Protein AF-A0A9E0UXU0-F1 (afdb_monomer)

Secondary structure (DSSP, 8-state):
---------------------S---------TTSEEEEEEEEEEPTTSSEEEEEEEEEES-SS-B--EEEEEEEEEEEGGG--EE---B-SSTTS--EE--S--EE-SSSEEEEEEEE-S------TT---S-----B-TT-EEEEEEEEEE---S-EEEEEES-GGGGTTT--SEEEETTEEE---B---PEEES-----SBTTTTB-TT-B---S-SSEEEEEE-TTS-EEEEE--SSSSSS-TTT-SSTT-TT-SS-TTT-TTS----SS-SS--GGGT-S-TT-TT-SS-BTTBSSS----SS-SSS-TTT-SSTT-TT-SS-TTT-TTS----SS-SSS-TTT-SSTTSTT--TT-B---S-TT-EEEEESSS-EEEEPPP-TTS-TT-S--TT-B-----TTEEEEEE-TTS-EEEEE--SS-SSS-GGG-SSTT-TT-SS-TTT-TTS----SS-SSS-TTT-SSTTSTT--TT-B---S-TTEEEEEESSS-EEEEEPB-TTS-BT-S--TTSB-----TTEEEEEE-TTS-EEEEE--SS-SSS-TTT-SSTT-TT-SS-TTT-TTS----SS-SSS-TTT-SSTTSTT--TT-B---S-TTEEEEEEETTEEEEEESS-TTS-TT-S--TTSB---S-TTEEEEEE-TT--EEEEE--SS-SSS-GGG-SSTT-TT-SS-TTT-TTS----SS-SSS-TTT-SSTTSTT--TT-----S-TT---

Radius of gyration: 64.66 Å; Cα contacts (8 Å, |Δi|>4): 1368; chains: 1; bounding box: 122×102×186 Å

Structure (mmCIF, N/CA/C/O backbone):
data_AF-A0A9E0UXU0-F1
#
_entry.id   AF-A0A9E0UXU0-F1
#
loop_
_atom_site.group_PDB
_atom_site.id
_atom_site.type_symbol
_atom_site.label_atom_id
_atom_site.label_alt_id
_atom_site.label_comp_id
_atom_site.label_asym_id
_atom_site.label_entity_id
_atom_site.label_seq_id
_atom_site.pdbx_PDB_ins_code
_atom_site.Cartn_x
_atom_site.Cartn_y
_atom_site.Cartn_z
_atom_site.occupancy
_atom_site.B_iso_or_equiv
_atom_site.auth_seq_id
_atom_site.auth_comp_id
_atom_site.auth_asym_id
_atom_site.auth_atom_id
_atom_site.pdbx_PDB_model_num
ATOM 1 N N . MET A 1 1 ? -58.343 -4.324 77.761 1.00 34.50 1 MET A N 1
ATOM 2 C CA . MET A 1 1 ? -57.584 -3.256 78.449 1.00 34.50 1 MET A CA 1
ATOM 3 C C . MET A 1 1 ? -56.679 -2.664 77.367 1.00 34.50 1 MET A C 1
ATOM 5 O O . MET A 1 1 ? -55.807 -3.388 76.932 1.00 34.50 1 MET A O 1
ATOM 9 N N . LYS A 1 2 ? -57.061 -1.621 76.600 1.00 35.72 2 LYS A N 1
ATOM 10 C CA . LYS A 1 2 ? -56.976 -0.159 76.888 1.00 35.72 2 LYS A CA 1
ATOM 11 C C . LYS A 1 2 ? -55.714 0.142 77.709 1.00 35.72 2 LYS A C 1
ATOM 13 O O . LYS A 1 2 ? -55.650 -0.365 78.818 1.00 35.72 2 LYS A O 1
ATOM 18 N N . TYR A 1 3 ? -54.675 0.809 77.203 1.00 30.12 3 TYR A N 1
ATOM 19 C CA . TYR A 1 3 ? -54.554 2.172 76.640 1.00 30.12 3 TYR A CA 1
ATOM 20 C C . TYR A 1 3 ? -53.549 2.165 75.457 1.00 30.12 3 TYR A C 1
ATOM 22 O O . TYR A 1 3 ? -52.622 1.374 75.495 1.00 30.12 3 TYR A O 1
ATOM 30 N N . GLY A 1 4 ? -53.624 2.945 74.373 1.00 31.84 4 GLY A N 1
ATOM 31 C CA . GLY A 1 4 ? -54.280 4.233 74.144 1.00 31.84 4 GLY A CA 1
ATOM 32 C C . GLY A 1 4 ? -53.230 5.350 74.054 1.00 31.84 4 GLY A C 1
ATOM 33 O O . GLY A 1 4 ? -52.925 5.954 75.074 1.00 31.84 4 GLY A O 1
ATOM 34 N N . ASN A 1 5 ? -52.694 5.588 72.849 1.00 36.94 5 ASN A N 1
ATOM 35 C CA . ASN A 1 5 ? -51.721 6.633 72.503 1.00 36.94 5 ASN A CA 1
ATOM 36 C C . ASN A 1 5 ? -52.095 8.023 73.043 1.00 36.94 5 ASN A C 1
ATOM 38 O O . ASN A 1 5 ? -53.165 8.546 72.732 1.00 36.94 5 ASN A O 1
ATOM 42 N N . THR A 1 6 ? -51.157 8.670 73.738 1.00 33.66 6 THR A N 1
ATOM 43 C CA . THR A 1 6 ? -51.174 10.116 74.003 1.00 33.66 6 THR A CA 1
ATOM 44 C C . THR A 1 6 ? -49.770 10.698 73.860 1.00 33.66 6 THR A C 1
ATOM 46 O O . THR A 1 6 ? -48.989 10.684 74.807 1.00 33.66 6 THR A O 1
ATOM 49 N N . LYS A 1 7 ? -49.471 11.280 72.696 1.00 35.97 7 LYS A N 1
ATOM 50 C CA . LYS A 1 7 ? -48.480 12.356 72.569 1.00 35.97 7 LYS A CA 1
ATOM 51 C C . LYS A 1 7 ? -49.163 13.546 71.899 1.00 35.97 7 LYS A C 1
ATOM 53 O O . LYS A 1 7 ? -49.303 13.566 70.683 1.00 35.97 7 LYS A O 1
ATOM 58 N N . ARG A 1 8 ? -49.633 14.503 72.707 1.00 38.34 8 ARG A N 1
ATOM 59 C CA . ARG A 1 8 ? -49.709 15.946 72.397 1.00 38.34 8 ARG A CA 1
ATOM 60 C C . ARG A 1 8 ? -50.130 16.741 73.643 1.00 38.34 8 ARG A C 1
ATOM 62 O O . ARG A 1 8 ? -50.951 16.277 74.427 1.00 38.34 8 ARG A O 1
ATOM 69 N N . CYS A 1 9 ? -49.582 17.957 73.726 1.00 27.92 9 CYS A N 1
ATOM 70 C CA . CYS A 1 9 ? -49.815 19.059 74.676 1.00 27.92 9 CYS A CA 1
ATOM 71 C C . CYS A 1 9 ? -48.976 19.098 75.967 1.00 27.92 9 CYS A C 1
ATOM 73 O O . CYS A 1 9 ? -49.379 18.573 76.999 1.00 27.92 9 CYS A O 1
ATOM 75 N N . ARG A 1 10 ? -47.914 19.913 75.952 1.00 30.55 10 ARG A N 1
ATOM 76 C CA . ARG A 1 10 ? -47.795 21.257 76.581 1.00 30.55 10 ARG A CA 1
ATOM 77 C C . ARG A 1 10 ? -46.327 21.692 76.411 1.00 30.55 10 ARG A C 1
ATOM 79 O O . ARG A 1 10 ? -45.449 20.852 76.513 1.00 30.55 10 ARG A O 1
ATOM 86 N N . SER A 1 11 ? -46.038 22.919 75.982 1.00 30.22 11 SER A N 1
ATOM 87 C CA . SER A 1 11 ? -45.933 24.049 76.913 1.00 30.22 11 SER A CA 1
ATOM 88 C C . SER A 1 11 ? -46.193 25.400 76.240 1.00 30.22 11 SER A C 1
ATOM 90 O O . SER A 1 11 ? -45.616 25.721 75.208 1.00 30.22 11 SER A O 1
ATOM 92 N N . LEU A 1 12 ? -47.042 26.195 76.892 1.00 31.22 12 LEU A N 1
ATOM 93 C CA . LEU A 1 12 ? -47.268 27.623 76.689 1.00 31.22 12 LEU A CA 1
ATOM 94 C C . LEU A 1 12 ? -47.088 28.292 78.073 1.00 31.22 12 LEU A C 1
ATOM 96 O O . LEU A 1 12 ? -47.532 27.711 79.063 1.00 31.22 12 LEU A O 1
ATOM 100 N N . LEU A 1 13 ? -46.537 29.515 78.087 1.00 29.69 13 LEU A N 1
ATOM 101 C CA . LEU A 1 13 ? -46.468 30.540 79.158 1.00 29.69 13 LEU A CA 1
ATOM 102 C C . LEU A 1 13 ? -45.268 30.616 80.141 1.00 29.69 13 LEU A C 1
ATOM 104 O O . LEU A 1 13 ? -45.197 29.899 81.130 1.00 29.69 13 LEU A O 1
ATOM 108 N N . LEU A 1 14 ? -44.421 31.630 79.890 1.00 30.52 14 LEU A N 1
ATOM 109 C CA . LEU A 1 14 ? -44.296 32.928 80.604 1.00 30.52 14 LEU A CA 1
ATOM 110 C C . LEU A 1 14 ? -43.990 32.980 82.130 1.00 30.52 14 LEU A C 1
ATOM 112 O O . LEU A 1 14 ? -44.874 32.756 82.949 1.00 30.52 14 LEU A O 1
ATOM 116 N N . GLY A 1 15 ? -42.821 33.552 82.476 1.00 29.23 15 GLY A N 1
ATOM 117 C CA . GLY A 1 15 ? -42.718 34.706 83.396 1.00 29.23 15 GLY A CA 1
ATOM 118 C C . GLY A 1 15 ? -42.243 34.523 84.859 1.00 29.23 15 GLY A C 1
ATOM 119 O O . GLY A 1 15 ? -42.879 33.839 85.646 1.00 29.23 15 GLY A O 1
ATOM 120 N N . LEU A 1 16 ? -41.239 35.344 85.225 1.00 30.47 16 LEU A N 1
ATOM 121 C CA . LEU A 1 16 ? -40.907 35.934 86.549 1.00 30.47 16 LEU A CA 1
ATOM 122 C C . LEU A 1 16 ? -40.080 35.171 87.631 1.00 30.47 16 LEU A C 1
ATOM 124 O O . LEU A 1 16 ? -40.620 34.477 88.479 1.00 30.47 16 LEU A O 1
ATOM 128 N N . ALA A 1 17 ? -38.778 35.510 87.668 1.00 33.16 17 ALA A N 1
ATOM 129 C CA . ALA A 1 17 ? -38.066 36.384 88.640 1.00 33.16 17 ALA A CA 1
ATOM 130 C C . ALA A 1 17 ? -37.597 35.920 90.061 1.00 33.16 17 ALA A C 1
ATOM 132 O O . ALA A 1 17 ? -38.359 35.364 90.841 1.00 33.16 17 ALA A O 1
ATOM 133 N N . PHE A 1 18 ? -36.368 36.388 90.399 1.00 27.89 18 PHE A N 1
ATOM 134 C CA . PHE A 1 18 ? -35.663 36.533 91.710 1.00 27.89 18 PHE A CA 1
ATOM 135 C C . PHE A 1 18 ? -35.154 35.249 92.423 1.00 27.89 18 PHE A C 1
ATOM 137 O O . PHE A 1 18 ? -35.893 34.289 92.539 1.00 27.89 18 PHE A O 1
ATOM 144 N N . THR A 1 19 ? -33.958 35.121 93.034 1.00 30.30 19 THR A N 1
ATOM 145 C CA . THR A 1 19 ? -32.683 35.878 93.136 1.00 30.30 19 THR A CA 1
ATOM 146 C C . THR A 1 19 ? -31.635 35.017 93.879 1.00 30.30 19 THR A C 1
ATOM 148 O O . THR A 1 19 ? -32.009 34.277 94.782 1.00 30.30 19 THR A O 1
ATOM 151 N N . LEU A 1 20 ? -30.347 35.298 93.606 1.00 31.59 20 LEU A N 1
ATOM 152 C CA . LEU A 1 20 ? -29.141 35.186 94.464 1.00 31.59 20 LEU A CA 1
ATOM 153 C C . LEU A 1 20 ? -28.415 33.831 94.646 1.00 31.59 20 LEU A C 1
ATOM 155 O O . LEU A 1 20 ? -28.785 33.017 95.483 1.00 31.59 20 LEU A O 1
ATOM 159 N N . GLY A 1 21 ? -27.219 33.752 94.036 1.00 32.62 21 GLY A N 1
ATOM 160 C CA . GLY A 1 21 ? -25.985 33.483 94.794 1.00 32.62 21 GLY A CA 1
ATOM 161 C C . GLY A 1 21 ? -25.070 32.354 94.303 1.00 32.62 21 GLY A C 1
ATOM 162 O O . GLY A 1 21 ? -24.979 31.334 94.972 1.00 32.62 21 GLY A O 1
ATOM 163 N N . GLY A 1 22 ? -24.312 32.564 93.220 1.00 29.73 22 GLY A N 1
ATOM 164 C CA . GLY A 1 22 ? -23.143 31.736 92.876 1.00 29.73 22 GLY A CA 1
ATOM 165 C C . GLY A 1 22 ? -22.824 31.736 91.379 1.00 29.73 22 GLY A C 1
ATOM 166 O O . GLY A 1 22 ? -23.735 31.599 90.578 1.00 29.73 22 GLY A O 1
ATOM 167 N N . GLY A 1 23 ? -21.547 31.950 91.036 1.00 31.64 23 GLY A N 1
ATOM 168 C CA . GLY A 1 23 ? -20.936 32.012 89.695 1.00 31.64 23 GLY A CA 1
ATOM 169 C C . GLY A 1 23 ? -21.770 31.547 88.494 1.00 31.64 23 GLY A C 1
ATOM 170 O O . GLY A 1 23 ? -22.076 30.368 88.358 1.00 31.64 23 GLY A O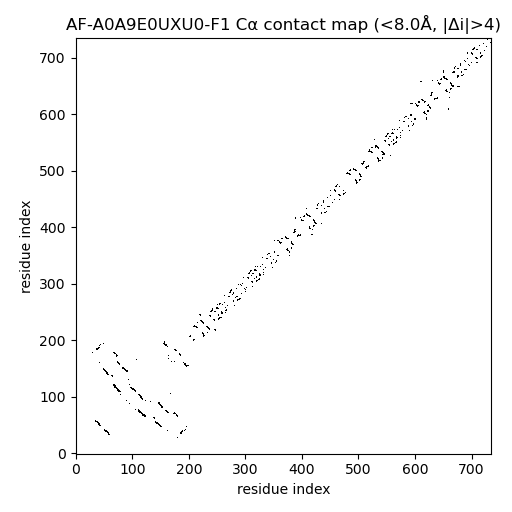 1
ATOM 171 N N . LEU A 1 24 ? -22.058 32.485 87.588 1.00 29.45 24 LEU A N 1
ATOM 172 C CA . LEU A 1 24 ? -22.623 32.233 86.263 1.00 29.45 24 LEU A CA 1
ATOM 173 C C . LEU A 1 24 ? -21.609 31.464 85.398 1.00 29.45 24 LEU A C 1
ATOM 175 O O . LEU A 1 24 ? -20.794 32.072 84.711 1.00 29.45 24 LEU A O 1
ATOM 179 N N . ALA A 1 25 ? -21.693 30.136 85.396 1.00 30.02 25 ALA A N 1
ATOM 180 C CA . ALA A 1 25 ? -21.565 29.413 84.140 1.00 30.02 25 ALA A CA 1
ATOM 181 C C . ALA A 1 25 ? -22.894 29.636 83.411 1.00 30.02 25 ALA A C 1
ATOM 183 O O . ALA A 1 25 ? -23.949 29.191 83.867 1.00 30.02 25 ALA A O 1
ATOM 184 N N . THR A 1 26 ? -22.874 30.423 82.340 1.00 33.22 26 THR A N 1
ATOM 185 C CA . THR A 1 26 ? -24.024 30.500 81.446 1.00 33.22 26 THR A CA 1
ATOM 186 C C . THR A 1 26 ? -24.088 29.160 80.722 1.00 33.22 26 THR A C 1
ATOM 188 O O . THR A 1 26 ? -23.291 28.880 79.837 1.00 33.22 26 THR A O 1
ATOM 191 N N . ALA A 1 27 ? -25.004 28.287 81.141 1.00 36.50 27 ALA A N 1
ATOM 192 C CA . ALA A 1 27 ? -25.484 27.244 80.251 1.00 36.50 27 ALA A CA 1
ATOM 193 C C . ALA A 1 27 ? -26.141 27.985 79.084 1.00 36.50 27 ALA A C 1
ATOM 195 O O . ALA A 1 27 ? -27.192 28.607 79.258 1.00 36.50 27 ALA A O 1
ATOM 196 N N . GLN A 1 28 ? -25.461 28.027 77.940 1.00 38.81 28 GLN A N 1
ATOM 197 C CA . GLN A 1 28 ? -26.029 28.561 76.715 1.00 38.81 28 GLN A CA 1
ATOM 198 C C . GLN A 1 28 ? -27.264 27.706 76.425 1.00 38.81 28 GLN A C 1
ATOM 200 O O . GLN A 1 28 ? -27.154 26.504 76.189 1.00 38.81 28 GLN A O 1
ATOM 205 N N . SER A 1 29 ? -28.453 28.297 76.544 1.00 41.88 29 SER A N 1
ATOM 206 C CA . SER A 1 29 ? -29.661 27.660 76.044 1.00 41.88 29 SER A CA 1
ATOM 207 C C . SER A 1 29 ? -29.489 27.553 74.536 1.00 41.88 29 SER A C 1
ATOM 209 O O . SER A 1 29 ? -29.587 28.556 73.833 1.00 41.88 29 SER A O 1
ATOM 211 N N . ILE A 1 30 ? -29.160 26.354 74.077 1.00 44.69 30 ILE A N 1
ATOM 212 C CA . ILE A 1 30 ? -29.318 25.910 72.696 1.00 44.69 30 ILE A CA 1
ATOM 213 C C . ILE A 1 30 ? -30.648 26.431 72.151 1.00 44.69 30 ILE A C 1
ATOM 215 O O . ILE A 1 30 ? -31.714 26.099 72.675 1.00 44.69 30 ILE A O 1
ATOM 219 N N . ASP A 1 31 ? -30.570 27.256 71.114 1.00 48.41 31 ASP A N 1
ATOM 220 C CA . ASP A 1 31 ? -31.709 27.484 70.244 1.00 48.41 31 ASP A CA 1
ATOM 221 C C . ASP A 1 31 ? -31.826 26.223 69.368 1.00 48.41 31 ASP A C 1
ATOM 223 O O . ASP A 1 31 ? -30.884 25.920 68.630 1.00 48.41 31 ASP A O 1
ATOM 227 N N . PRO A 1 32 ? -32.914 25.434 69.448 1.00 50.31 32 PRO A N 1
ATOM 228 C CA . PRO A 1 32 ? -33.087 24.207 68.658 1.00 50.31 32 PRO A CA 1
ATOM 229 C C . PRO A 1 32 ? -33.156 24.450 67.137 1.00 50.31 32 PRO A C 1
ATOM 231 O O . PRO A 1 32 ? -33.417 23.524 66.379 1.00 50.31 32 PRO A O 1
ATOM 234 N N . VAL A 1 33 ? -32.956 25.693 66.695 1.00 51.84 33 VAL A N 1
ATOM 235 C CA . VAL A 1 33 ? -33.020 26.150 65.305 1.00 51.84 33 VAL A CA 1
ATOM 236 C C . VAL A 1 33 ? -31.714 25.904 64.539 1.00 51.84 33 VAL A C 1
ATOM 238 O O . VAL A 1 33 ? -31.737 25.964 63.316 1.00 51.84 33 VAL A O 1
ATOM 241 N N . VAL A 1 34 ? -30.591 25.616 65.211 1.00 65.44 34 VAL A N 1
ATOM 242 C CA . VAL A 1 34 ? -29.279 25.731 64.554 1.00 65.44 34 VAL A CA 1
ATOM 243 C C . VAL A 1 34 ? -28.650 24.416 64.093 1.00 65.44 34 VAL A C 1
ATOM 245 O O . VAL A 1 34 ? -27.983 24.417 63.067 1.00 65.44 34 VAL A O 1
ATOM 248 N N . VAL A 1 35 ? -28.860 23.293 64.785 1.00 69.56 35 VAL A N 1
ATOM 249 C CA . VAL A 1 35 ? -28.369 21.977 64.328 1.00 69.56 35 VAL A CA 1
ATOM 250 C C . VAL A 1 35 ? -29.514 21.225 63.657 1.00 69.56 35 VAL A C 1
ATOM 252 O O . VAL A 1 35 ? -30.552 21.010 64.282 1.00 69.56 35 VAL A O 1
ATOM 255 N N . THR A 1 36 ? -29.341 20.845 62.391 1.00 75.69 36 THR A N 1
ATOM 256 C CA . THR A 1 36 ? -30.409 20.293 61.543 1.00 75.69 36 THR A CA 1
ATOM 257 C C . THR A 1 36 ? -30.412 18.768 61.516 1.00 75.69 36 THR A C 1
ATOM 259 O O . THR A 1 36 ? -31.483 18.170 61.616 1.00 75.69 36 THR A O 1
ATOM 262 N N . SER A 1 37 ? -29.242 18.130 61.435 1.00 81.88 37 SER A N 1
ATOM 263 C CA . SER A 1 37 ? -29.096 16.673 61.534 1.00 81.88 37 SER A CA 1
ATOM 264 C C . SER A 1 37 ? -27.696 16.270 62.004 1.00 81.88 37 SER A C 1
ATOM 266 O O . SER A 1 37 ? -26.768 17.083 62.040 1.00 81.88 37 SER A O 1
ATOM 268 N N . MET A 1 38 ? -27.547 15.003 62.390 1.00 81.94 38 MET A N 1
ATOM 269 C CA . MET A 1 38 ? -26.243 14.392 62.647 1.00 81.94 38 MET A CA 1
ATOM 270 C C . MET A 1 38 ? -26.127 13.093 61.869 1.00 81.94 38 MET A C 1
ATOM 272 O O . MET A 1 38 ? -26.938 12.194 62.071 1.00 81.94 38 MET A O 1
ATOM 276 N N . ASP A 1 39 ? -25.121 13.012 61.009 1.00 87.75 39 ASP A N 1
ATOM 277 C CA . ASP A 1 39 ? -24.876 11.845 60.171 1.00 87.75 39 ASP A CA 1
ATOM 278 C C . ASP A 1 39 ? -23.768 10.987 60.783 1.00 87.75 39 ASP A C 1
ATOM 280 O O . ASP A 1 39 ? -22.884 11.485 61.495 1.00 87.75 39 ASP A O 1
ATOM 284 N N . ILE A 1 40 ? -23.812 9.688 60.505 1.00 87.25 40 ILE A N 1
ATOM 285 C CA . ILE A 1 40 ? -22.832 8.713 60.979 1.00 87.25 40 ILE A CA 1
ATOM 286 C C . ILE A 1 40 ? -22.362 7.844 59.823 1.00 87.25 40 ILE A C 1
ATOM 288 O O . ILE A 1 40 ? -23.149 7.452 58.965 1.00 87.25 40 ILE A O 1
ATOM 292 N N . ASP A 1 41 ? -21.075 7.531 59.835 1.00 90.38 41 ASP A N 1
ATOM 293 C CA . ASP A 1 41 ? -20.432 6.724 58.811 1.00 90.38 41 ASP A CA 1
ATOM 294 C C . ASP A 1 41 ? -19.447 5.740 59.449 1.00 90.38 41 ASP A C 1
ATOM 296 O O . ASP A 1 41 ? -18.873 5.987 60.520 1.00 90.38 41 ASP A O 1
ATOM 300 N N . LEU A 1 42 ? -19.260 4.607 58.784 1.00 91.88 42 LEU A N 1
ATOM 301 C CA . LEU A 1 42 ? -18.270 3.605 59.132 1.00 91.88 42 LEU A CA 1
ATOM 302 C C . LEU A 1 42 ? -17.257 3.542 57.999 1.00 91.88 42 LEU A C 1
ATOM 304 O O . LEU A 1 42 ? -17.598 3.198 56.876 1.00 91.88 42 LEU A O 1
ATOM 308 N N . ILE A 1 43 ? -15.996 3.826 58.306 1.00 91.06 43 ILE A N 1
ATOM 309 C CA . ILE A 1 43 ? -14.931 3.792 57.306 1.00 91.06 43 ILE A CA 1
ATOM 310 C C . ILE A 1 43 ? -13.852 2.787 57.686 1.00 91.06 43 ILE A C 1
ATOM 312 O O . ILE A 1 43 ? -13.588 2.526 58.865 1.00 91.06 43 ILE A O 1
ATOM 316 N N . GLN A 1 44 ? -13.180 2.243 56.679 1.00 88.38 44 GLN A N 1
ATOM 317 C CA . GLN A 1 44 ? -11.981 1.450 56.894 1.00 88.38 44 GLN A CA 1
ATOM 318 C C . GLN A 1 44 ? -10.813 2.361 57.278 1.00 88.38 44 GLN A C 1
ATOM 320 O O . GLN A 1 44 ? -10.578 3.387 56.638 1.00 88.38 44 GLN A O 1
ATOM 325 N N . VAL A 1 45 ? -10.041 1.976 58.297 1.00 84.69 45 VAL A N 1
ATOM 326 C CA . VAL A 1 45 ? -8.751 2.623 58.556 1.00 84.69 45 VAL A CA 1
ATOM 327 C C . VAL A 1 45 ? -7.729 2.031 57.579 1.00 84.69 45 VAL A C 1
ATOM 329 O O . VAL A 1 45 ? -7.524 0.813 57.595 1.00 84.69 45 VAL A O 1
ATOM 332 N N . PRO A 1 46 ? -7.080 2.844 56.725 1.00 80.25 46 PRO A N 1
ATOM 333 C CA . PRO A 1 46 ? -6.198 2.328 55.684 1.00 80.25 46 PRO A CA 1
ATOM 334 C C . PRO A 1 46 ? -5.094 1.415 56.231 1.00 80.25 46 PRO A C 1
ATOM 336 O O . PRO A 1 46 ? -4.447 1.727 57.234 1.00 80.25 46 PRO A O 1
ATOM 339 N N . ASN A 1 47 ? -4.845 0.305 55.530 1.00 70.19 47 ASN A N 1
ATOM 340 C CA . ASN A 1 47 ? -3.772 -0.662 55.810 1.00 70.19 47 ASN A CA 1
ATOM 341 C C . ASN A 1 47 ? -3.826 -1.322 57.200 1.00 70.19 47 ASN A C 1
ATOM 343 O O . ASN A 1 47 ? -2.805 -1.783 57.716 1.00 70.19 47 ASN A O 1
ATOM 347 N N . GLN A 1 48 ? -4.996 -1.349 57.840 1.00 78.69 48 GLN A N 1
ATOM 348 C CA . GLN A 1 48 ? -5.174 -1.909 59.175 1.00 78.69 48 GLN A CA 1
ATOM 349 C C . GLN A 1 48 ? -6.474 -2.711 59.242 1.00 78.69 48 GLN A C 1
ATOM 351 O O . GLN A 1 48 ? -7.478 -2.334 58.646 1.00 78.69 48 GLN A O 1
ATOM 356 N N . ASN A 1 49 ? -6.497 -3.782 60.042 1.00 86.56 49 ASN A N 1
ATOM 357 C CA . ASN A 1 49 ? -7.739 -4.484 60.399 1.00 86.56 49 ASN A CA 1
ATOM 358 C C . ASN A 1 49 ? -8.514 -3.675 61.450 1.00 86.56 49 ASN A C 1
ATOM 360 O O . ASN A 1 49 ? -8.765 -4.141 62.564 1.00 86.56 49 ASN A O 1
ATOM 364 N N . ARG A 1 50 ? -8.805 -2.413 61.129 1.00 87.62 50 ARG A N 1
ATOM 365 C CA . ARG A 1 50 ? -9.479 -1.448 61.991 1.00 87.62 50 ARG A CA 1
ATOM 366 C C . ARG A 1 50 ? -10.540 -0.696 61.201 1.00 87.62 50 ARG A C 1
ATOM 368 O O . ARG A 1 50 ? -10.352 -0.382 60.030 1.00 87.62 50 ARG A O 1
ATOM 375 N N . MET A 1 51 ? -11.635 -0.384 61.876 1.00 91.19 51 MET A N 1
ATOM 376 C CA . MET A 1 51 ? -12.711 0.460 61.358 1.00 91.19 51 MET A CA 1
ATOM 377 C C . MET A 1 51 ? -12.793 1.718 62.211 1.00 91.19 51 MET A C 1
ATOM 379 O O . MET A 1 51 ? -12.649 1.625 63.430 1.00 91.19 51 MET A O 1
ATOM 383 N N . ALA A 1 52 ? -13.037 2.872 61.605 1.00 88.12 52 ALA A N 1
ATOM 384 C CA . ALA A 1 52 ? -13.276 4.119 62.314 1.00 88.12 52 ALA A CA 1
ATOM 385 C C . ALA A 1 52 ? -14.750 4.503 62.200 1.00 88.12 52 ALA A C 1
ATOM 387 O O . ALA A 1 52 ? -15.315 4.516 61.108 1.00 88.12 52 ALA A O 1
ATOM 388 N N . VAL A 1 53 ? -15.359 4.833 63.338 1.00 87.50 53 VAL A N 1
ATOM 389 C CA . VAL A 1 53 ? -16.707 5.407 63.372 1.00 87.50 53 VAL A CA 1
ATOM 390 C C . VAL A 1 53 ? -16.574 6.917 63.281 1.00 87.50 53 VAL A C 1
ATOM 392 O O . VAL A 1 53 ? -15.901 7.534 64.116 1.00 87.50 53 VAL A O 1
ATOM 395 N N . LYS A 1 54 ? -17.217 7.508 62.280 1.00 86.38 54 LYS A N 1
ATOM 396 C CA . LYS A 1 54 ? -17.205 8.944 62.027 1.00 86.38 54 LYS A CA 1
ATOM 397 C C . LYS A 1 54 ? -18.585 9.554 62.195 1.00 86.38 54 LYS A C 1
ATOM 399 O O . LYS A 1 54 ? -19.589 8.911 61.924 1.00 86.38 54 LYS A O 1
ATOM 404 N N . MET A 1 55 ? -18.620 10.810 62.624 1.00 83.69 55 MET A N 1
ATOM 405 C CA . MET A 1 55 ? -19.841 11.608 62.689 1.00 83.69 55 MET A CA 1
ATOM 406 C C . MET A 1 55 ? -19.642 12.976 62.049 1.00 83.69 55 MET A C 1
ATOM 408 O O . MET A 1 55 ? -18.552 13.549 62.126 1.00 83.69 55 MET A O 1
ATOM 412 N N . ARG A 1 56 ? -20.718 13.497 61.462 1.00 84.62 56 ARG A N 1
ATOM 413 C CA . ARG A 1 56 ? -20.811 14.843 60.895 1.00 84.62 56 ARG A CA 1
ATOM 414 C C . ARG A 1 56 ? -22.007 15.561 61.504 1.00 84.62 56 ARG A C 1
ATOM 416 O O . ARG A 1 56 ? -23.083 14.981 61.626 1.00 84.62 56 ARG A O 1
ATOM 423 N N . ILE A 1 57 ? -21.813 16.819 61.887 1.00 79.12 57 ILE A N 1
ATOM 424 C CA . ILE A 1 57 ? -22.897 17.692 62.344 1.00 79.12 57 ILE A CA 1
ATOM 425 C C . ILE A 1 57 ? -23.262 18.618 61.189 1.00 79.12 57 ILE A C 1
ATOM 427 O O . ILE A 1 57 ? -22.387 19.316 60.679 1.00 79.12 57 ILE A O 1
ATOM 431 N N . ASN A 1 58 ? -24.542 18.642 60.822 1.00 82.31 58 ASN A N 1
ATOM 432 C CA . ASN A 1 58 ? -25.076 19.601 59.863 1.00 82.31 58 ASN A CA 1
ATOM 433 C C . ASN A 1 58 ? -25.813 20.695 60.638 1.00 82.31 58 ASN A C 1
ATOM 435 O O . ASN A 1 58 ? -26.680 20.410 61.472 1.00 82.31 58 ASN A O 1
ATOM 439 N N . ASN A 1 59 ? -25.437 21.948 60.415 1.00 73.12 59 ASN A N 1
ATOM 440 C CA . ASN A 1 59 ? -25.991 23.099 61.111 1.00 73.12 59 ASN A CA 1
ATOM 441 C C . ASN A 1 59 ? -26.220 24.276 60.139 1.00 73.12 59 ASN A C 1
ATOM 443 O O . ASN A 1 59 ? -25.867 24.218 58.969 1.00 73.12 59 ASN A O 1
ATOM 447 N N . THR A 1 60 ? -26.882 25.336 60.599 1.00 67.06 60 THR A N 1
ATOM 448 C CA . THR A 1 60 ? -27.121 26.558 59.805 1.00 67.06 60 THR A CA 1
ATOM 449 C C . THR A 1 60 ? -26.298 27.757 60.290 1.00 67.06 60 THR A C 1
ATOM 451 O O . THR A 1 60 ? -26.551 28.880 59.857 1.00 67.06 60 THR A O 1
ATOM 454 N N . ASP A 1 61 ? -25.359 27.555 61.221 1.00 63.50 61 ASP A N 1
ATOM 455 C CA . ASP A 1 61 ? -24.541 28.615 61.824 1.00 63.50 61 ASP A CA 1
ATOM 456 C C . ASP A 1 61 ? -23.051 28.237 61.781 1.00 63.50 61 ASP A C 1
ATOM 458 O O . ASP A 1 61 ? -22.654 27.241 62.388 1.00 63.50 61 ASP A O 1
ATOM 462 N N . PRO A 1 62 ? -22.201 29.042 61.120 1.00 58.28 62 PRO A N 1
ATOM 463 C CA . PRO A 1 62 ? -20.777 28.754 60.961 1.00 58.28 62 PRO A CA 1
ATOM 464 C C . PRO A 1 62 ? -19.966 28.784 62.270 1.00 58.28 62 PRO A C 1
ATOM 466 O O . PRO A 1 62 ? -18.788 28.414 62.263 1.00 58.28 62 PRO A O 1
ATOM 469 N N . VAL A 1 63 ? -20.539 29.226 63.396 1.00 53.88 63 VAL A N 1
ATOM 470 C CA . VAL A 1 63 ? -19.866 29.198 64.702 1.00 53.88 63 VAL A CA 1
ATOM 471 C C . VAL A 1 63 ? -20.068 27.814 65.336 1.00 53.88 63 VAL A C 1
ATOM 473 O O . VAL A 1 63 ? -21.067 27.562 66.001 1.00 53.88 63 VAL A O 1
ATOM 476 N N . GLY A 1 64 ? -19.123 26.900 65.086 1.00 55.81 64 GLY A N 1
ATOM 477 C CA . GLY A 1 64 ? -19.180 25.494 65.511 1.00 55.81 64 GLY A CA 1
ATOM 478 C C . GLY A 1 64 ? -19.597 25.259 66.974 1.00 55.81 64 GLY A C 1
ATOM 479 O O . GLY A 1 64 ? -19.362 26.079 67.863 1.00 55.81 64 GLY A O 1
ATOM 480 N N . TYR A 1 65 ? -20.208 24.098 67.226 1.00 57.69 65 TYR A N 1
ATOM 481 C CA . TYR A 1 65 ? -20.863 23.771 68.499 1.00 57.69 65 TYR A CA 1
ATOM 482 C C . TYR A 1 65 ? -20.002 22.916 69.437 1.00 57.69 65 TYR A C 1
ATOM 484 O O . TYR A 1 65 ? -19.242 22.041 69.019 1.00 57.69 65 TYR A O 1
ATOM 492 N N . GLY A 1 66 ? -20.159 23.163 70.742 1.00 53.66 66 GLY A N 1
ATOM 493 C CA . GLY A 1 66 ? -19.485 22.428 71.809 1.00 53.66 66 GLY A CA 1
ATOM 494 C C . GLY A 1 66 ? -20.272 21.202 72.277 1.00 53.66 66 GLY A C 1
ATOM 495 O O . GLY A 1 66 ? -21.184 21.331 73.089 1.00 53.66 66 GLY A O 1
ATOM 496 N N . GLY A 1 67 ? -19.856 20.017 71.824 1.00 60.03 67 GLY A N 1
ATOM 497 C CA . GLY A 1 67 ? -20.076 18.738 72.509 1.00 60.03 67 GLY A CA 1
ATOM 498 C C . GLY A 1 67 ? -21.258 17.885 72.028 1.00 60.03 67 GLY A C 1
ATOM 499 O O . GLY A 1 67 ? -22.420 18.273 72.133 1.00 60.03 67 GLY A O 1
ATOM 500 N N . ILE A 1 68 ? -20.941 16.661 71.594 1.00 64.69 68 ILE A N 1
ATOM 501 C CA . ILE A 1 68 ? -21.896 15.557 71.424 1.00 64.69 68 ILE A CA 1
ATOM 502 C C . ILE A 1 68 ? -22.128 14.907 72.797 1.00 64.69 68 ILE A C 1
ATOM 504 O O . ILE A 1 68 ? -21.181 14.664 73.548 1.00 64.69 68 ILE A O 1
ATOM 508 N N . VAL A 1 69 ? -23.386 14.630 73.128 1.00 66.44 69 VAL A N 1
ATOM 509 C CA . VAL A 1 69 ? -23.839 13.903 74.323 1.00 66.44 69 VAL A CA 1
ATOM 510 C C . VAL A 1 69 ? -24.777 12.780 73.877 1.00 66.44 69 VAL A C 1
ATOM 512 O O . VAL A 1 69 ? -25.540 12.974 72.948 1.00 66.44 69 VAL A O 1
ATOM 515 N N . ASN A 1 70 ? -24.755 11.612 74.522 1.00 71.50 70 ASN A N 1
ATOM 516 C CA . ASN A 1 70 ? -25.668 10.486 74.246 1.00 71.50 70 ASN A CA 1
ATOM 517 C C . ASN A 1 70 ? -25.782 10.094 72.758 1.00 71.50 70 ASN A C 1
ATOM 519 O O . ASN A 1 70 ? -26.681 10.551 72.056 1.00 71.50 70 ASN A O 1
ATOM 523 N N . THR A 1 71 ? -24.922 9.189 72.303 1.00 76.81 71 THR A N 1
ATOM 524 C CA . THR A 1 71 ? -24.994 8.576 70.967 1.00 76.81 71 THR A CA 1
ATOM 525 C C . THR A 1 71 ? -25.280 7.095 71.111 1.00 76.81 71 THR A C 1
ATOM 527 O O . THR A 1 71 ? -24.718 6.475 72.012 1.00 76.81 71 THR A O 1
ATOM 530 N N . SER A 1 72 ? -26.096 6.511 70.230 1.00 79.19 72 SER A N 1
ATOM 531 C CA . SER A 1 72 ? -26.247 5.057 70.151 1.00 79.19 72 SER A CA 1
ATOM 532 C C . SER A 1 72 ? -26.385 4.541 68.720 1.00 79.19 72 SER A C 1
ATOM 534 O O . SER A 1 72 ? -26.927 5.255 67.886 1.00 79.19 72 SER A O 1
ATOM 536 N N . PHE A 1 73 ? -25.853 3.348 68.426 1.00 83.62 73 PHE A N 1
ATOM 537 C CA . PHE A 1 73 ? -25.958 2.678 67.118 1.00 83.62 73 PHE A CA 1
ATOM 538 C C . PHE A 1 73 ? -25.552 1.198 67.190 1.00 83.62 73 PHE A C 1
ATOM 540 O O . PHE A 1 73 ? -24.910 0.752 68.148 1.00 83.62 73 PHE A O 1
ATOM 547 N N . TYR A 1 74 ? -25.876 0.451 66.131 1.00 84.38 74 TYR A N 1
ATOM 548 C CA . TYR A 1 74 ? -25.450 -0.932 65.923 1.00 84.38 74 TYR A CA 1
ATOM 549 C C . TYR A 1 74 ? -24.467 -1.048 64.763 1.00 84.38 74 TYR A C 1
ATOM 551 O O . TYR A 1 74 ? -24.664 -0.431 63.721 1.00 84.38 74 TYR A O 1
ATOM 559 N N . ILE A 1 75 ? -23.454 -1.901 64.924 1.00 88.31 75 ILE A N 1
ATOM 560 C CA . ILE A 1 75 ? -22.669 -2.442 63.806 1.00 88.31 75 ILE A CA 1
ATOM 561 C C . ILE A 1 75 ? -23.091 -3.899 63.603 1.00 88.31 75 ILE A C 1
ATOM 563 O O . ILE A 1 75 ? -23.108 -4.660 64.579 1.00 88.31 75 ILE A O 1
ATOM 567 N N . ARG A 1 76 ? -23.411 -4.278 62.358 1.00 87.44 76 ARG A N 1
ATOM 568 C CA . ARG A 1 76 ? -23.742 -5.659 61.955 1.00 87.44 76 ARG A CA 1
ATOM 569 C C . ARG A 1 76 ? -22.674 -6.267 61.045 1.00 87.44 76 ARG A C 1
ATOM 571 O O . ARG A 1 76 ? -22.048 -5.539 60.277 1.00 87.44 76 ARG A O 1
ATOM 578 N N . TRP A 1 77 ? -22.504 -7.587 61.117 1.00 90.94 77 TRP A N 1
ATOM 579 C CA . TRP A 1 77 ? -21.690 -8.406 60.203 1.00 90.94 77 TRP A CA 1
ATOM 580 C C . TRP A 1 77 ? -22.212 -9.849 60.162 1.00 90.94 77 TRP A C 1
ATOM 582 O O . TRP A 1 77 ? -22.980 -10.252 61.033 1.00 90.94 77 TRP A O 1
ATOM 592 N N . LEU A 1 78 ? -21.831 -10.644 59.159 1.00 87.62 78 LEU A N 1
ATOM 593 C CA . LEU A 1 78 ? -22.306 -12.030 59.026 1.00 87.62 78 LEU A CA 1
ATOM 594 C C . LEU A 1 78 ? -21.813 -12.923 60.172 1.00 87.62 78 LEU A C 1
ATOM 596 O O . LEU A 1 78 ? -20.609 -13.005 60.424 1.00 87.62 78 LEU A O 1
ATOM 600 N N . THR A 1 79 ? -22.720 -13.671 60.806 1.00 85.44 79 THR A N 1
ATOM 601 C CA . THR A 1 79 ? -22.389 -14.605 61.898 1.00 85.44 79 THR A CA 1
ATOM 602 C C . THR A 1 79 ? -21.407 -15.690 61.450 1.00 85.44 79 THR A C 1
ATOM 604 O O . THR A 1 79 ? -20.496 -16.066 62.189 1.00 85.44 79 THR A O 1
ATOM 607 N N . SER A 1 80 ? -21.544 -16.169 60.213 1.00 83.75 80 SER A N 1
ATOM 608 C CA . SER A 1 80 ? -20.693 -17.215 59.632 1.00 83.75 80 SER A CA 1
ATOM 609 C C . SER A 1 80 ? -19.236 -16.792 59.419 1.00 83.75 80 SER A C 1
ATOM 611 O O . SER A 1 80 ? -18.379 -17.659 59.262 1.00 83.75 80 SER A O 1
ATOM 613 N N . SER A 1 81 ? -18.932 -15.490 59.444 1.00 85.19 81 SER A N 1
ATOM 614 C CA . SER A 1 81 ? -17.585 -14.967 59.178 1.00 85.19 81 SER A CA 1
ATOM 615 C C . SER A 1 81 ? -16.549 -15.333 60.248 1.00 85.19 81 SER A C 1
ATOM 617 O O . SER A 1 81 ? -15.348 -15.300 59.988 1.00 85.19 81 SER A O 1
ATOM 619 N N . GLY A 1 82 ? -16.988 -15.629 61.478 1.00 84.31 82 GLY A N 1
ATOM 620 C CA . GLY A 1 82 ? -16.102 -15.843 62.629 1.00 84.31 82 GLY A CA 1
ATOM 621 C C . GLY A 1 82 ? -15.344 -14.590 63.099 1.00 84.31 82 GLY A C 1
ATOM 622 O O . GLY A 1 82 ? -14.561 -14.671 64.055 1.00 84.31 82 GLY A O 1
ATOM 623 N N . ALA A 1 83 ? -15.576 -13.434 62.466 1.00 87.62 83 ALA A N 1
ATOM 624 C CA . ALA A 1 83 ? -14.947 -12.175 62.828 1.00 87.62 83 ALA A CA 1
ATOM 625 C C . ALA A 1 83 ? -15.461 -11.666 64.179 1.00 87.62 83 ALA A C 1
ATOM 627 O O . ALA A 1 83 ? -16.631 -11.825 64.538 1.00 87.62 83 ALA A O 1
ATOM 628 N N . THR A 1 84 ? -14.573 -11.031 64.945 1.00 88.31 84 THR A N 1
ATOM 629 C CA . THR A 1 84 ? -14.914 -10.479 66.262 1.00 88.31 84 THR A CA 1
ATOM 630 C C .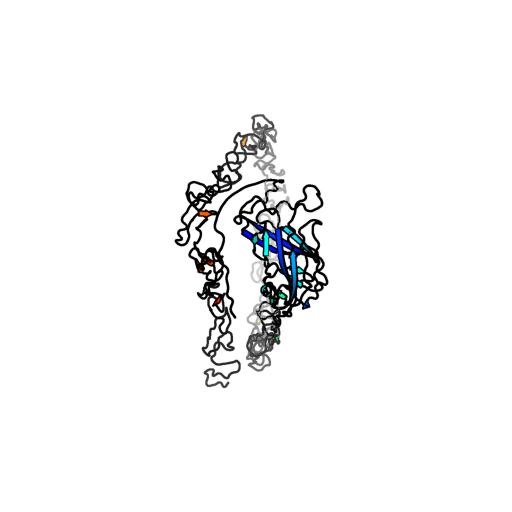 THR A 1 84 ? -14.401 -9.054 66.415 1.00 88.31 84 THR A C 1
ATOM 632 O O . THR A 1 84 ? -13.247 -8.751 66.115 1.00 88.31 84 THR A O 1
ATOM 635 N N . LEU A 1 85 ? -15.259 -8.172 66.931 1.00 88.25 85 LEU A N 1
ATOM 636 C CA . LEU A 1 85 ? -14.888 -6.794 67.245 1.00 88.25 85 LEU A CA 1
ATOM 637 C C . LEU A 1 85 ? -14.139 -6.735 68.584 1.00 88.25 85 LEU A C 1
ATOM 639 O O . LEU A 1 85 ? -14.650 -7.166 69.625 1.00 88.25 85 LEU A O 1
ATOM 643 N N . GLY A 1 86 ? -12.926 -6.190 68.573 1.00 82.75 86 GLY A N 1
ATOM 644 C CA . GLY A 1 86 ? -12.106 -5.968 69.760 1.00 82.75 86 GLY A CA 1
ATOM 645 C C . GLY A 1 86 ? -12.605 -4.811 70.641 1.00 82.75 86 GLY A C 1
ATOM 646 O O . GLY A 1 86 ? -13.692 -4.265 70.415 1.00 82.75 86 GLY A O 1
ATOM 647 N N . PRO A 1 87 ? -11.852 -4.450 71.696 1.00 79.75 87 PRO A N 1
ATOM 648 C CA . PRO A 1 87 ? -12.136 -3.255 72.483 1.00 79.75 87 PRO A CA 1
ATOM 649 C C . PRO A 1 87 ? -11.917 -2.002 71.630 1.00 79.75 87 PRO A C 1
ATOM 651 O O . PRO A 1 87 ? -11.004 -1.974 70.806 1.00 79.75 87 PRO A O 1
ATOM 654 N N . ARG A 1 88 ? -12.735 -0.964 71.844 1.00 76.19 88 ARG A N 1
ATOM 655 C CA . ARG A 1 88 ? -12.528 0.334 71.189 1.00 76.19 88 ARG A CA 1
ATOM 656 C C . ARG A 1 88 ? -11.123 0.862 71.490 1.00 76.19 88 ARG A C 1
ATOM 658 O O . ARG A 1 88 ? -10.631 0.719 72.610 1.00 76.19 88 ARG A O 1
ATOM 665 N N . VAL A 1 89 ? -10.518 1.494 70.498 1.00 77.00 89 VAL A N 1
ATOM 666 C CA . VAL A 1 89 ? -9.287 2.262 70.632 1.00 77.00 89 VAL A CA 1
ATOM 667 C C . VAL A 1 89 ? -9.688 3.717 70.461 1.00 77.00 89 VAL A C 1
ATOM 669 O O . VAL A 1 89 ? -10.100 4.140 69.382 1.00 77.00 89 VAL 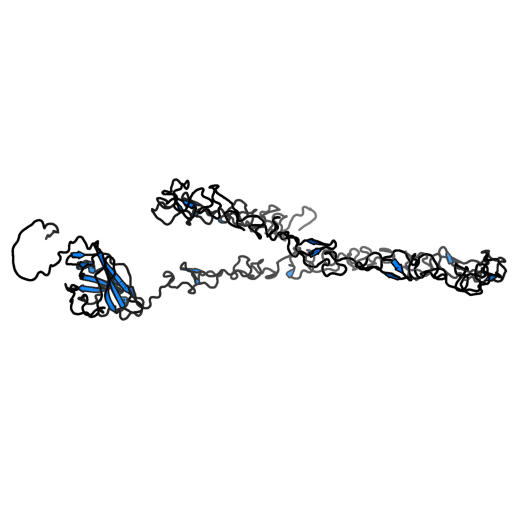A O 1
ATOM 672 N N . ASN A 1 90 ? -9.640 4.472 71.554 1.00 66.12 90 ASN A N 1
ATOM 673 C CA . ASN A 1 90 ? -9.871 5.904 71.475 1.00 66.12 90 ASN A CA 1
ATOM 674 C C . ASN A 1 90 ? -8.643 6.544 70.819 1.00 66.12 90 ASN A C 1
ATOM 676 O O . ASN A 1 90 ? -7.516 6.229 71.199 1.00 66.12 90 ASN A O 1
ATOM 680 N N . ALA A 1 91 ? -8.856 7.471 69.885 1.00 56.16 91 ALA A N 1
ATOM 681 C CA . ALA A 1 91 ? -7.768 8.295 69.360 1.00 56.16 91 ALA A CA 1
ATOM 682 C C . ALA A 1 91 ? -7.153 9.194 70.456 1.00 56.16 91 ALA A C 1
ATOM 684 O O . ALA A 1 91 ? -6.006 9.605 70.327 1.00 56.16 91 ALA A O 1
ATOM 685 N N . CYS A 1 92 ? -7.896 9.449 71.546 1.00 55.19 92 CYS A N 1
ATOM 686 C CA . CYS A 1 92 ? -7.514 10.337 72.645 1.00 55.19 92 CYS A CA 1
ATOM 687 C C . CYS A 1 92 ? -7.963 9.799 74.013 1.00 55.19 92 CYS A C 1
ATOM 689 O O . CYS A 1 92 ? -9.062 9.255 74.150 1.00 55.19 92 CYS A O 1
ATOM 691 N N . THR A 1 93 ? -7.139 9.984 75.045 1.00 50.03 93 THR A N 1
ATOM 692 C CA . THR A 1 93 ? -7.344 9.413 76.391 1.00 50.03 93 THR A CA 1
ATOM 693 C C . THR A 1 93 ? -8.498 10.050 77.177 1.00 50.03 93 THR A C 1
ATOM 695 O O . THR A 1 93 ? -9.154 9.343 77.939 1.00 50.03 93 THR A O 1
ATOM 698 N N . ASP A 1 94 ? -8.799 11.331 76.924 1.00 50.19 94 ASP A N 1
ATOM 699 C CA . ASP A 1 94 ? -9.864 12.113 77.587 1.00 50.19 94 ASP A CA 1
ATOM 700 C C . ASP A 1 94 ? -11.081 12.399 76.670 1.00 50.19 94 ASP A C 1
ATOM 702 O O . ASP A 1 94 ? -11.965 13.190 77.000 1.00 50.19 94 ASP A O 1
ATOM 706 N N . GLY A 1 95 ? -11.134 11.761 75.494 1.00 53.69 95 GLY A N 1
ATOM 707 C CA . GLY A 1 95 ? -12.203 11.928 74.503 1.00 53.69 95 GLY A CA 1
ATOM 708 C C . GLY A 1 95 ? -13.490 11.149 74.815 1.00 53.69 95 GLY A C 1
ATOM 709 O O . GLY A 1 95 ? -13.511 10.242 75.645 1.00 53.69 95 GLY A O 1
ATOM 710 N N . PHE A 1 96 ? -14.564 11.524 74.109 1.00 58.94 96 PHE A N 1
ATOM 711 C CA . PHE A 1 96 ? -15.924 10.961 74.135 1.00 58.94 96 PHE A CA 1
ATOM 712 C C . PHE A 1 96 ? -16.001 9.483 74.581 1.00 58.94 96 PHE A C 1
ATOM 714 O O . PHE A 1 96 ? -15.536 8.574 73.888 1.00 58.94 96 PHE A O 1
ATOM 721 N N . ASN A 1 97 ? -16.607 9.226 75.746 1.00 61.47 97 ASN A N 1
ATOM 722 C CA . ASN A 1 97 ? -16.703 7.880 76.312 1.00 61.47 97 ASN A CA 1
ATOM 723 C C . ASN A 1 97 ? -17.932 7.135 75.772 1.00 61.47 97 ASN A C 1
ATOM 725 O O . ASN A 1 97 ? -19.012 7.162 76.356 1.00 61.47 97 ASN A O 1
ATOM 729 N N . ILE A 1 98 ? -17.754 6.409 74.667 1.00 66.69 98 ILE A N 1
ATOM 730 C CA . ILE A 1 98 ? -18.721 5.391 74.235 1.00 66.69 98 ILE A CA 1
ATOM 731 C C . ILE A 1 98 ? -18.459 4.103 75.006 1.00 66.69 98 ILE A C 1
ATOM 733 O O . ILE A 1 98 ? -17.394 3.499 74.901 1.00 66.69 98 ILE A O 1
ATOM 737 N N . THR A 1 99 ? -19.449 3.638 75.750 1.00 64.62 99 THR A N 1
ATOM 738 C CA . THR A 1 99 ? -19.425 2.339 76.419 1.00 64.62 99 THR A CA 1
ATOM 739 C C . THR A 1 99 ? -20.013 1.254 75.513 1.00 64.62 99 THR A C 1
ATOM 741 O O . THR A 1 99 ? -20.983 1.449 74.782 1.00 64.62 99 THR A O 1
ATOM 744 N N . ASN A 1 100 ? -19.399 0.075 75.532 1.00 65.00 100 ASN A N 1
ATOM 745 C CA . ASN A 1 100 ? -19.944 -1.132 74.923 1.00 65.00 100 ASN A CA 1
ATOM 746 C C . ASN A 1 100 ? -20.752 -1.877 75.991 1.00 65.00 100 ASN A C 1
ATOM 748 O O . ASN A 1 100 ? -20.227 -2.738 76.693 1.00 65.00 100 ASN A O 1
ATOM 752 N N . LEU A 1 101 ? -22.015 -1.487 76.169 1.00 55.34 101 LEU A N 1
ATOM 753 C CA . LEU A 1 101 ? -22.842 -2.008 77.262 1.00 55.34 101 LEU A CA 1
ATOM 754 C C . LEU A 1 101 ? -23.369 -3.427 77.020 1.00 55.34 101 LEU A C 1
ATOM 756 O O . LEU A 1 101 ? -23.748 -4.089 77.987 1.00 55.34 101 LEU A O 1
ATOM 760 N N . THR A 1 102 ? -23.379 -3.916 75.774 1.00 61.59 102 THR A N 1
ATOM 761 C CA . THR A 1 102 ? -23.946 -5.232 75.450 1.00 61.59 102 THR A CA 1
ATOM 762 C C . THR A 1 102 ? -22.898 -6.231 74.939 1.00 61.59 102 THR A C 1
ATOM 764 O O . THR A 1 102 ? -21.966 -5.865 74.212 1.00 61.59 102 THR A O 1
ATOM 767 N N . PRO A 1 103 ? -23.023 -7.521 75.310 1.00 62.69 103 PRO A N 1
ATOM 768 C CA . PRO A 1 103 ? -22.317 -8.606 74.642 1.00 62.69 103 PRO A CA 1
ATOM 769 C C . PRO A 1 103 ? -22.642 -8.640 73.144 1.00 62.69 103 PRO A C 1
ATOM 771 O O . PRO A 1 103 ? -23.739 -8.273 72.723 1.00 62.69 103 PRO A O 1
ATOM 774 N N . VAL A 1 104 ? -21.696 -9.138 72.347 1.00 70.69 104 VAL A N 1
ATOM 775 C CA . VAL A 1 104 ? -21.956 -9.491 70.945 1.00 70.69 104 VAL A CA 1
ATOM 776 C C . VAL A 1 104 ? -23.119 -10.477 70.912 1.00 70.69 104 VAL A C 1
ATOM 778 O O . VAL A 1 104 ? -23.053 -11.506 71.586 1.00 70.69 104 VAL A O 1
ATOM 781 N N . THR A 1 105 ? -24.175 -10.141 70.178 1.00 70.50 105 THR A N 1
ATOM 782 C CA . THR A 1 105 ? -25.411 -10.927 70.161 1.00 70.50 105 THR A CA 1
ATOM 783 C C . THR A 1 105 ? -25.722 -11.357 68.735 1.00 70.50 105 THR A C 1
ATOM 785 O O . THR A 1 105 ? -25.690 -10.543 67.816 1.00 70.50 105 THR A O 1
ATOM 788 N N . ASP A 1 106 ? -25.989 -12.648 68.567 1.00 74.50 106 ASP A N 1
ATOM 789 C CA . ASP A 1 106 ? -26.551 -13.236 67.354 1.00 74.50 106 ASP A CA 1
ATOM 790 C C . ASP A 1 106 ? -28.044 -13.449 67.602 1.00 74.50 106 ASP A C 1
ATOM 792 O O . ASP A 1 106 ? -28.439 -14.065 68.599 1.00 74.50 106 ASP A O 1
ATOM 796 N N . PHE A 1 107 ? -28.868 -12.888 66.725 1.00 71.56 107 PHE A N 1
ATOM 797 C CA . PHE A 1 107 ? -30.318 -12.916 66.855 1.00 71.56 107 PHE A CA 1
ATOM 798 C C . PHE A 1 107 ? -30.979 -14.019 66.018 1.00 71.56 107 PHE A C 1
ATOM 800 O O . PHE A 1 107 ? -32.204 -14.153 66.039 1.00 71.56 107 PHE A O 1
ATOM 807 N N . GLY A 1 108 ? -30.184 -14.852 65.336 1.00 72.06 108 GLY A N 1
ATOM 808 C CA . GLY A 1 108 ? -30.662 -15.982 64.541 1.00 72.06 108 GLY A CA 1
ATOM 809 C C . GLY A 1 108 ? -31.157 -15.607 63.141 1.00 72.06 108 GLY A C 1
ATOM 810 O O . GLY A 1 108 ? -31.773 -16.437 62.477 1.00 72.06 108 GLY A O 1
ATOM 811 N N . ASP A 1 109 ? -30.882 -14.385 62.688 1.00 76.12 109 ASP A N 1
ATOM 812 C CA . ASP A 1 109 ? -31.128 -13.878 61.331 1.00 76.12 109 ASP A CA 1
ATOM 813 C C . ASP A 1 109 ? -29.908 -14.035 60.403 1.00 76.12 109 ASP A C 1
ATOM 815 O O . ASP A 1 109 ? -29.923 -13.584 59.260 1.00 76.12 109 ASP A O 1
ATOM 819 N N . GLY A 1 110 ? -28.855 -14.705 60.881 1.00 81.56 110 GLY A N 1
ATOM 820 C CA . GLY A 1 110 ? -27.602 -14.900 60.150 1.00 81.56 110 GLY A CA 1
ATOM 821 C C . GLY A 1 110 ? -26.589 -13.770 60.343 1.00 81.56 110 GLY A C 1
ATOM 822 O O . GLY A 1 110 ? -25.465 -13.885 59.845 1.00 81.56 110 GLY A O 1
ATOM 823 N N . TYR A 1 111 ? -26.942 -12.729 61.103 1.00 85.44 111 TYR A N 1
ATOM 824 C CA . TYR A 1 111 ? -26.069 -11.610 61.419 1.00 85.44 111 TYR A CA 1
ATOM 825 C C . TYR A 1 111 ? -25.759 -11.532 62.914 1.00 85.44 111 TYR A C 1
ATOM 827 O O . TYR A 1 111 ? -26.543 -11.871 63.799 1.00 85.44 111 TYR A O 1
ATOM 835 N N . THR A 1 112 ? -24.556 -11.054 63.193 1.00 86.25 112 THR A N 1
ATOM 836 C CA . THR A 1 112 ? -24.075 -10.754 64.529 1.00 86.25 112 THR A CA 1
ATOM 837 C C . THR A 1 112 ? -24.025 -9.242 64.707 1.00 86.25 112 THR A C 1
ATOM 839 O O . THR A 1 112 ? -23.613 -8.511 63.804 1.00 86.25 112 THR A O 1
ATOM 842 N N . TYR A 1 113 ? -24.422 -8.776 65.892 1.00 85.00 113 TYR A N 1
ATOM 843 C CA . TYR A 1 113 ? -24.564 -7.359 66.202 1.00 85.00 113 TYR A CA 1
ATOM 844 C C . TYR A 1 113 ? -23.760 -6.959 67.438 1.00 85.00 113 TYR A C 1
ATOM 846 O O . TYR A 1 113 ? -23.606 -7.720 68.403 1.00 85.00 113 TYR A O 1
ATOM 854 N N . ARG A 1 114 ? -23.298 -5.706 67.445 1.00 84.19 114 ARG A N 1
ATOM 855 C CA . ARG A 1 114 ? -22.805 -5.029 68.648 1.00 84.19 114 ARG A CA 1
ATOM 856 C C . ARG A 1 114 ? -23.415 -3.641 68.776 1.00 84.19 114 ARG A C 1
ATOM 858 O O . ARG A 1 114 ? -23.357 -2.855 67.834 1.00 84.19 114 ARG A O 1
ATOM 865 N N . PHE A 1 115 ? -23.935 -3.353 69.967 1.00 80.75 115 PHE A N 1
ATOM 866 C CA . PHE A 1 115 ? -24.482 -2.051 70.330 1.00 80.75 115 PHE A CA 1
ATOM 867 C C . PHE A 1 115 ? -23.418 -1.169 70.983 1.00 80.75 115 PHE A C 1
ATOM 869 O O . PHE A 1 115 ? -22.658 -1.614 71.852 1.00 80.75 115 PHE A O 1
ATOM 876 N N . TYR A 1 116 ? -23.408 0.095 70.590 1.00 80.94 116 TYR A N 1
ATOM 877 C CA . TYR A 1 116 ? -22.550 1.134 71.138 1.00 80.94 116 TYR A CA 1
ATOM 878 C C . TYR A 1 116 ? -23.428 2.240 71.711 1.00 80.94 116 TYR A C 1
ATOM 880 O O . TYR A 1 116 ? -24.375 2.657 71.051 1.00 80.94 116 TYR A O 1
ATOM 888 N N . THR A 1 117 ? -23.133 2.709 72.927 1.00 77.00 117 THR A N 1
ATOM 889 C CA . THR A 1 117 ? -23.884 3.807 73.555 1.00 77.00 117 THR A CA 1
ATOM 890 C C . THR A 1 117 ? -23.017 4.649 74.498 1.00 77.00 117 THR A C 1
ATOM 892 O O . THR A 1 117 ? -22.083 4.131 75.111 1.00 77.00 117 THR A O 1
ATOM 895 N N . SER A 1 118 ? -23.282 5.949 74.628 1.00 74.00 118 SER A N 1
ATOM 896 C CA . SER A 1 118 ? -22.616 6.825 75.608 1.00 74.00 118 SER A CA 1
ATOM 897 C C . SER A 1 118 ? -23.581 7.323 76.687 1.00 74.00 118 SER A C 1
ATOM 899 O O . SER A 1 118 ? -24.753 7.584 76.421 1.00 74.00 118 SER A O 1
ATOM 901 N N . ASP A 1 119 ? -23.088 7.451 77.922 1.00 61.41 119 ASP A N 1
ATOM 902 C CA . ASP A 1 119 ? -23.860 7.827 79.107 1.00 61.41 119 ASP A CA 1
ATOM 903 C C . ASP A 1 119 ? -23.531 9.253 79.576 1.00 61.41 119 ASP A C 1
ATOM 905 O O . ASP A 1 119 ? -22.731 9.474 80.477 1.00 61.41 119 ASP A O 1
ATOM 909 N N . ASN A 1 120 ? -24.184 10.254 78.980 1.00 54.34 120 ASN A N 1
ATOM 910 C CA . ASN A 1 120 ? -24.220 11.657 79.431 1.00 54.34 120 ASN A CA 1
ATOM 911 C C . ASN A 1 120 ? -22.859 12.359 79.644 1.00 54.34 120 ASN A C 1
ATOM 913 O O . ASN A 1 120 ? -22.812 13.480 80.156 1.00 54.34 120 ASN A O 1
ATOM 917 N N . THR A 1 121 ? -21.753 11.739 79.239 1.00 54.28 121 THR A N 1
ATOM 918 C CA . THR A 1 121 ? -20.412 12.314 79.270 1.00 54.28 121 THR A CA 1
ATOM 919 C C . THR A 1 121 ? -20.212 13.125 77.996 1.00 54.28 121 THR A C 1
ATOM 921 O O . THR A 1 121 ? -19.778 12.626 76.961 1.00 54.28 121 THR A O 1
ATOM 924 N N . GLY A 1 122 ? -20.598 14.400 78.050 1.00 52.78 122 GLY A N 1
ATOM 925 C CA . GLY A 1 122 ? -20.233 15.346 76.999 1.00 52.78 122 GLY A CA 1
ATOM 926 C C . GLY A 1 122 ? -18.717 15.491 76.907 1.00 52.78 122 GLY A C 1
ATOM 927 O O . GLY A 1 122 ? -18.010 15.275 77.893 1.00 52.78 122 GLY A O 1
ATOM 928 N N . MET A 1 123 ? -18.216 15.890 75.738 1.00 51.56 123 MET A N 1
ATOM 929 C CA . MET A 1 123 ? -16.857 16.424 75.612 1.00 51.56 123 MET A CA 1
ATOM 930 C C . MET A 1 123 ? -16.740 17.672 76.499 1.00 51.56 123 MET A C 1
ATOM 932 O O . MET A 1 123 ? -17.077 18.777 76.078 1.00 51.56 123 MET A O 1
ATOM 936 N N . TYR A 1 124 ? -16.331 17.500 77.756 1.00 43.53 124 TYR A N 1
ATOM 937 C CA . TYR A 1 124 ? -16.093 18.615 78.660 1.00 43.53 124 TYR A CA 1
ATOM 938 C C . TYR A 1 124 ? -14.634 19.038 78.520 1.00 43.53 124 TYR A C 1
ATOM 940 O O . TYR A 1 124 ? -13.722 18.329 78.931 1.00 43.53 124 TYR A O 1
ATOM 948 N N . TRP A 1 125 ? -14.435 20.195 77.898 1.00 40.50 125 TRP A N 1
ATOM 949 C CA . TRP A 1 125 ? -13.149 20.870 77.778 1.00 40.50 125 TRP A CA 1
ATOM 950 C C . TRP A 1 125 ? -12.572 21.183 79.172 1.00 40.50 125 TRP A C 1
ATOM 952 O O . TRP A 1 125 ? -13.171 21.961 79.920 1.00 40.50 125 TRP A O 1
ATOM 962 N N . ASP A 1 126 ? -11.412 20.611 79.520 1.00 42.34 126 ASP A N 1
ATOM 963 C CA . ASP A 1 126 ? -10.537 21.152 80.569 1.00 42.34 126 ASP A CA 1
ATOM 964 C C . ASP A 1 126 ? -9.543 22.128 79.911 1.00 42.34 126 ASP A C 1
ATOM 966 O O . ASP A 1 126 ? -8.671 21.698 79.157 1.00 42.34 126 ASP A O 1
ATOM 970 N N . PRO A 1 127 ? -9.627 23.443 80.184 1.00 43.53 127 PRO A N 1
ATOM 971 C CA . PRO A 1 127 ? -8.703 24.426 79.624 1.00 43.53 127 PRO A CA 1
ATOM 972 C C . PRO A 1 127 ? -7.241 24.275 80.074 1.00 43.53 127 PRO A C 1
ATOM 974 O O . PRO A 1 127 ? -6.396 25.014 79.572 1.00 43.53 127 PRO A O 1
ATOM 977 N N . ASN A 1 128 ? -6.934 23.413 81.052 1.00 44.50 128 ASN A N 1
ATOM 978 C CA . ASN A 1 128 ? -5.628 23.388 81.717 1.00 44.50 128 ASN A CA 1
ATOM 979 C C . ASN A 1 128 ? -4.829 22.088 81.547 1.00 44.50 128 ASN A C 1
ATOM 981 O O . ASN A 1 128 ? -3.754 21.989 82.142 1.00 44.50 128 ASN A O 1
ATOM 985 N N . ASN A 1 129 ? -5.290 21.119 80.750 1.00 43.84 129 ASN A N 1
ATOM 986 C CA . ASN A 1 129 ? -4.535 19.889 80.499 1.00 43.84 129 ASN A CA 1
ATOM 987 C C . ASN A 1 129 ? -4.554 19.539 79.004 1.00 43.84 129 ASN A C 1
ATOM 989 O O . ASN A 1 129 ? -5.567 19.119 78.458 1.00 43.84 129 ASN A O 1
ATOM 993 N N . HIS A 1 130 ? -3.432 19.792 78.335 1.00 50.22 130 HIS A N 1
ATOM 994 C CA . HIS A 1 130 ? -3.301 19.777 76.879 1.00 50.22 130 HIS A CA 1
ATOM 995 C C . HIS A 1 130 ? -2.575 18.507 76.404 1.00 50.22 130 HIS A C 1
ATOM 997 O O . HIS A 1 130 ? -1.480 18.611 75.864 1.00 50.22 130 HIS A O 1
ATOM 1003 N N . ASP A 1 131 ? -3.183 17.329 76.578 1.00 47.22 131 ASP A N 1
ATOM 1004 C CA . ASP A 1 131 ? -2.663 16.083 75.993 1.00 47.22 131 ASP A CA 1
ATOM 1005 C C . ASP A 1 131 ? -3.671 15.462 74.994 1.00 47.22 131 ASP A C 1
ATOM 1007 O O . ASP A 1 131 ? -4.730 14.942 75.343 1.00 47.22 131 ASP A O 1
ATOM 1011 N N . ASP A 1 132 ? -3.280 15.563 73.717 1.00 45.31 132 ASP A N 1
ATOM 1012 C CA . ASP A 1 132 ? -3.563 14.688 72.565 1.00 45.31 132 ASP A CA 1
ATOM 1013 C C . ASP A 1 132 ? -4.916 14.658 71.827 1.00 45.31 132 ASP A C 1
ATOM 1015 O O . ASP A 1 132 ? -5.072 13.836 70.928 1.00 45.31 132 ASP A O 1
ATOM 1019 N N . CYS A 1 133 ? -5.848 15.596 72.031 1.00 50.94 133 CYS A N 1
ATOM 1020 C CA . CYS A 1 133 ? -7.012 15.723 71.129 1.00 50.94 133 CYS A CA 1
ATOM 1021 C C . CYS A 1 133 ? -7.243 17.157 70.640 1.00 50.94 133 CYS A C 1
ATOM 1023 O O . CYS A 1 133 ? -8.101 17.884 71.137 1.00 50.94 133 CYS A O 1
ATOM 1025 N N . LEU A 1 134 ? -6.483 17.582 69.631 1.00 47.06 134 LEU A N 1
ATOM 1026 C CA . LEU A 1 134 ? -6.763 18.818 68.897 1.00 47.06 134 LEU A CA 1
ATOM 1027 C C . LEU A 1 134 ? -7.905 18.583 67.898 1.00 47.06 134 LEU A C 1
ATOM 1029 O O . LEU A 1 134 ? -7.678 18.562 66.692 1.00 47.06 134 LEU A O 1
ATOM 1033 N N . VAL A 1 135 ? -9.135 18.408 68.383 1.00 50.06 135 VAL A N 1
ATOM 1034 C CA . VAL A 1 135 ? -10.313 18.620 67.532 1.00 50.06 135 VAL A CA 1
ATOM 1035 C C . VAL A 1 135 ? -10.843 20.015 67.861 1.00 50.06 135 VAL A C 1
ATOM 1037 O O . VAL A 1 135 ? -11.551 20.174 68.859 1.00 50.06 135 VAL A O 1
ATOM 1040 N N . PRO A 1 136 ? -10.464 21.066 67.109 1.00 49.59 136 PRO A N 1
ATOM 1041 C CA . PRO A 1 136 ? -11.193 22.319 67.199 1.00 49.59 136 PRO A CA 1
ATOM 1042 C C . PRO A 1 136 ? -12.619 22.020 66.723 1.00 49.59 136 PRO A C 1
ATOM 1044 O O . PRO A 1 136 ? -12.776 21.304 65.745 1.00 49.59 136 PRO A O 1
ATOM 1047 N N . TRP A 1 137 ? -13.618 22.490 67.472 1.00 55.75 137 TRP A N 1
ATOM 1048 C CA . TRP A 1 137 ? -15.015 22.737 67.081 1.00 55.75 137 TRP A CA 1
ATOM 1049 C C . TRP A 1 137 ? -15.524 21.993 65.833 1.00 55.75 137 TRP A C 1
ATOM 1051 O O . TRP A 1 137 ? -15.032 22.242 64.739 1.00 55.75 137 TRP A O 1
ATOM 1061 N N . PHE A 1 138 ? -16.569 21.162 65.971 1.00 61.78 138 PHE A N 1
ATOM 1062 C CA . PHE A 1 138 ? -17.271 20.582 64.816 1.00 61.78 138 PHE A CA 1
ATOM 1063 C C . PHE A 1 138 ? -17.712 21.712 63.873 1.00 61.78 138 PHE A C 1
ATOM 1065 O O . PHE A 1 138 ? -18.682 22.419 64.162 1.00 61.78 138 PHE A O 1
ATOM 1072 N N . ALA A 1 139 ? -16.962 21.915 62.789 1.00 65.12 139 ALA A N 1
ATOM 1073 C CA . ALA A 1 139 ? -17.349 22.816 61.722 1.00 65.12 139 ALA A CA 1
ATOM 1074 C C . ALA A 1 139 ? -18.519 22.190 60.963 1.00 65.12 139 ALA A C 1
ATOM 1076 O O . ALA A 1 139 ? -18.627 20.961 60.885 1.00 65.12 139 ALA A O 1
ATOM 1077 N N . ASP A 1 140 ? -19.395 23.039 60.430 1.00 72.81 140 ASP A N 1
ATOM 1078 C CA . ASP A 1 140 ? -20.521 22.580 59.624 1.00 72.81 140 ASP A CA 1
ATOM 1079 C C . ASP A 1 140 ? -20.041 21.660 58.493 1.00 72.81 140 ASP A C 1
ATOM 1081 O O . ASP A 1 140 ? -19.051 21.950 57.816 1.00 72.81 140 ASP A O 1
ATOM 1085 N N . GLY A 1 141 ? -20.697 20.511 58.344 1.00 74.38 141 GLY A N 1
ATOM 1086 C CA . GLY A 1 141 ? -20.385 19.532 57.307 1.00 74.38 141 GLY A CA 1
ATOM 1087 C C . GLY A 1 141 ? -19.084 18.733 57.503 1.00 74.38 141 GLY A C 1
ATOM 1088 O O . GLY A 1 141 ? -18.765 17.881 56.669 1.00 74.38 141 GLY A O 1
ATOM 1089 N N . GLN A 1 142 ? -18.325 18.941 58.586 1.00 82.38 142 GLN A N 1
ATOM 1090 C CA . GLN A 1 142 ? -17.048 18.253 58.802 1.00 82.38 142 GLN A CA 1
ATOM 1091 C C . GLN A 1 142 ? -17.219 16.866 59.447 1.00 82.38 142 GLN A C 1
ATOM 1093 O O . GLN A 1 142 ? -17.852 16.715 60.492 1.00 82.38 142 GLN A O 1
ATOM 1098 N N . TRP A 1 143 ? -16.554 15.857 58.873 1.00 83.19 143 TRP A N 1
ATOM 1099 C CA . TRP A 1 143 ? -16.443 14.516 59.452 1.00 83.19 143 TRP A CA 1
ATOM 1100 C C . TRP A 1 143 ? -15.376 14.437 60.548 1.00 83.19 143 TRP A C 1
ATOM 1102 O O . TRP A 1 143 ? -14.207 14.762 60.324 1.00 83.19 143 TRP A O 1
ATOM 1112 N N . VAL A 1 144 ? -15.753 13.904 61.708 1.00 77.69 144 VAL A N 1
ATOM 1113 C CA . VAL A 1 144 ? -14.868 13.686 62.859 1.00 77.69 144 VAL A CA 1
ATOM 1114 C C . VAL A 1 144 ? -14.885 12.214 63.256 1.00 77.69 144 VAL A C 1
ATOM 1116 O O . VAL A 1 144 ? -15.949 11.618 63.411 1.00 77.69 144 VAL A O 1
ATOM 1119 N N . THR A 1 145 ? -13.705 11.620 63.442 1.00 79.94 145 THR A N 1
ATOM 1120 C CA . THR A 1 145 ? -13.566 10.253 63.965 1.00 79.94 145 THR A CA 1
ATOM 1121 C C . THR A 1 145 ? -13.814 10.236 65.469 1.00 79.94 145 THR A C 1
ATOM 1123 O O . THR A 1 145 ? -13.134 10.936 66.214 1.00 79.94 145 THR A O 1
ATOM 1126 N N . LEU A 1 146 ? -14.753 9.406 65.924 1.00 77.06 146 LEU A N 1
ATOM 1127 C CA . LEU A 1 146 ? -15.060 9.247 67.346 1.00 77.06 146 LEU A CA 1
ATOM 1128 C C . LEU A 1 146 ? -14.103 8.262 68.027 1.00 77.06 146 LEU A C 1
ATOM 1130 O O . LEU A 1 146 ? -13.555 8.542 69.090 1.00 77.06 146 LEU A O 1
ATOM 1134 N N . PHE A 1 147 ? -13.936 7.083 67.428 1.00 78.12 147 PHE A N 1
ATOM 1135 C CA . PHE A 1 147 ? -13.076 6.007 67.912 1.00 78.12 147 PHE A CA 1
ATOM 1136 C C . PHE A 1 147 ? -12.832 4.985 66.799 1.00 78.12 147 PHE A C 1
ATOM 1138 O O . PHE A 1 147 ? -13.563 4.931 65.806 1.00 78.12 147 PHE A O 1
ATOM 1145 N N . GLU A 1 148 ? -11.818 4.148 66.997 1.00 86.56 148 GLU A N 1
ATOM 1146 C CA . GLU A 1 148 ? -11.506 3.025 66.119 1.00 86.56 148 GLU A CA 1
ATOM 1147 C C . GLU A 1 148 ? -11.840 1.688 66.789 1.00 86.56 148 GLU A C 1
ATOM 1149 O O . GLU A 1 148 ? -11.814 1.542 68.014 1.00 86.56 148 GLU A O 1
ATOM 1154 N N . ILE A 1 149 ? -12.139 0.678 65.979 1.00 88.62 149 ILE A N 1
ATOM 1155 C CA . ILE A 1 149 ? -12.468 -0.675 66.418 1.00 88.62 149 ILE A CA 1
ATOM 1156 C C . ILE A 1 149 ? -11.533 -1.650 65.696 1.00 88.62 149 ILE A C 1
ATOM 1158 O O . ILE A 1 149 ? -11.634 -1.786 64.477 1.00 88.62 149 ILE A O 1
ATOM 1162 N N . PRO A 1 150 ? -10.642 -2.358 66.410 1.00 89.50 150 PRO A N 1
ATOM 1163 C CA . PRO A 1 150 ? -9.879 -3.452 65.836 1.00 89.50 150 PRO A CA 1
ATOM 1164 C C . PRO A 1 150 ? -10.772 -4.662 65.582 1.00 89.50 150 PRO A C 1
ATOM 1166 O O . PRO A 1 150 ? -11.612 -5.016 66.413 1.00 89.50 150 PRO A O 1
ATOM 1169 N N . VAL A 1 151 ? -10.559 -5.315 64.445 1.00 90.50 151 VAL A N 1
ATOM 1170 C CA . VAL A 1 151 ? -11.300 -6.501 64.017 1.00 90.50 151 VAL A CA 1
ATOM 1171 C C . VAL A 1 151 ? -10.354 -7.696 64.004 1.00 90.50 151 VAL A C 1
ATOM 1173 O O . VAL A 1 151 ? -9.292 -7.668 63.383 1.00 90.50 151 VAL A O 1
ATOM 1176 N N . ASN A 1 152 ? -10.732 -8.752 64.719 1.00 89.00 152 ASN A N 1
ATOM 1177 C CA . ASN A 1 152 ? -9.960 -9.987 64.827 1.00 89.00 152 ASN A CA 1
ATOM 1178 C C . ASN A 1 152 ? -10.624 -11.115 64.029 1.00 89.00 152 ASN A C 1
ATOM 1180 O O . ASN A 1 152 ? -11.835 -11.095 63.807 1.00 89.00 152 ASN A O 1
ATOM 1184 N N . ASN A 1 153 ? -9.834 -12.139 63.686 1.00 86.69 153 ASN A N 1
ATOM 1185 C CA . ASN A 1 153 ? -10.254 -13.345 62.954 1.00 86.69 153 ASN A CA 1
ATOM 1186 C C . ASN A 1 153 ? -10.770 -13.091 61.526 1.00 86.69 153 ASN A C 1
ATOM 1188 O O . ASN A 1 153 ? -11.636 -13.809 61.036 1.00 86.69 153 ASN A O 1
ATOM 1192 N N . VAL A 1 154 ? -10.207 -12.098 60.838 1.00 79.88 154 VAL A N 1
ATOM 1193 C CA . VAL A 1 154 ? -10.592 -11.730 59.465 1.00 79.88 154 VAL A CA 1
ATOM 1194 C C . VAL A 1 154 ? -9.750 -12.517 58.455 1.00 79.88 154 VAL A C 1
ATOM 1196 O O . VAL A 1 154 ? -8.733 -12.041 57.961 1.00 79.88 154 VAL A O 1
ATOM 1199 N N . SER A 1 155 ? -10.114 -13.785 58.240 1.00 73.56 155 SER A N 1
ATOM 1200 C CA . SER A 1 155 ? -9.395 -14.707 57.333 1.00 73.56 155 SER A CA 1
ATOM 1201 C C . SER A 1 155 ? -9.972 -14.770 55.912 1.00 73.56 155 SER A C 1
ATOM 1203 O O . SER A 1 155 ? -9.299 -15.234 54.997 1.00 73.56 155 SER A O 1
ATOM 1205 N N . SER A 1 156 ? -11.196 -14.280 55.725 1.00 75.31 156 SER A N 1
ATOM 1206 C CA . SER A 1 156 ? -11.924 -14.144 54.455 1.00 75.31 156 SER A CA 1
ATOM 1207 C C . SER A 1 156 ? -12.566 -12.753 54.403 1.00 75.31 156 SER A C 1
ATOM 1209 O O . SER A 1 156 ? -12.464 -12.019 55.388 1.00 75.31 156 SER A O 1
ATOM 1211 N N . CYS A 1 157 ? -13.157 -12.355 53.274 1.00 84.00 157 CYS A N 1
ATOM 1212 C CA . CYS A 1 157 ? -13.825 -11.059 53.179 1.00 84.00 157 CYS A CA 1
ATOM 1213 C C . CYS A 1 157 ? -15.036 -10.990 54.115 1.00 84.00 157 CYS A C 1
ATOM 1215 O O . CYS A 1 157 ? -15.923 -11.842 54.053 1.00 84.00 157 CYS A O 1
ATOM 1217 N N . VAL A 1 158 ? -15.067 -9.984 54.986 1.00 87.56 158 VAL A N 1
ATOM 1218 C CA . VAL A 1 158 ? -16.166 -9.752 55.924 1.00 87.56 158 VAL A CA 1
ATOM 1219 C C . VAL A 1 158 ? -16.648 -8.320 55.794 1.00 87.56 158 VAL A C 1
ATOM 1221 O O . VAL A 1 158 ? -15.860 -7.381 55.902 1.00 87.56 158 VAL A O 1
ATOM 1224 N N . GLU A 1 159 ? -17.954 -8.176 55.611 1.00 90.56 159 GLU A N 1
ATOM 1225 C CA . GLU A 1 159 ? -18.630 -6.890 55.509 1.00 90.56 159 GLU A CA 1
ATOM 1226 C C . GLU A 1 159 ? -19.153 -6.421 56.869 1.00 90.56 159 GLU A C 1
ATOM 1228 O O . GLU A 1 159 ? -19.821 -7.168 57.593 1.00 90.56 159 GLU A O 1
ATOM 1233 N N . PHE A 1 160 ? -18.884 -5.159 57.187 1.00 91.12 160 PHE A N 1
ATOM 1234 C CA . PHE A 1 160 ? -19.361 -4.464 58.374 1.00 91.12 160 PHE A CA 1
ATOM 1235 C C . PHE A 1 160 ? -20.119 -3.210 57.962 1.00 91.12 160 PHE A C 1
ATOM 1237 O O . PHE A 1 160 ? -19.684 -2.481 57.078 1.00 91.12 160 PHE A O 1
ATOM 1244 N N . GLN A 1 161 ? -21.231 -2.924 58.631 1.00 90.25 161 GLN A N 1
ATOM 1245 C CA . GLN A 1 161 ? -22.003 -1.710 58.363 1.00 90.25 161 GLN A CA 1
ATOM 1246 C C . GLN A 1 161 ? -22.747 -1.248 59.612 1.00 90.25 161 GLN A C 1
ATOM 1248 O O . GLN A 1 161 ? -23.144 -2.068 60.452 1.00 90.25 161 GLN A O 1
ATOM 1253 N N . ILE A 1 162 ? -22.950 0.065 59.724 1.00 89.19 162 ILE A N 1
ATOM 1254 C CA . ILE A 1 162 ? -23.893 0.630 60.691 1.00 89.19 162 ILE A CA 1
ATOM 1255 C C . ILE A 1 162 ? -25.303 0.416 60.144 1.00 89.19 162 ILE A C 1
ATOM 1257 O O . ILE A 1 162 ? -25.541 0.561 58.950 1.00 89.19 162 ILE A O 1
ATOM 1261 N N . THR A 1 163 ? -26.241 0.011 60.998 1.00 81.75 163 THR A N 1
ATOM 1262 C CA . THR A 1 163 ? -27.597 -0.327 60.554 1.00 81.75 163 THR A CA 1
ATOM 1263 C C . THR A 1 163 ? -28.662 0.159 61.527 1.00 81.75 163 THR A C 1
ATOM 1265 O O . THR A 1 163 ? -28.461 0.152 62.743 1.00 81.75 163 THR A O 1
ATOM 1268 N N . ASN A 1 164 ? -29.815 0.526 60.964 1.00 76.00 164 ASN A N 1
ATOM 1269 C CA . ASN A 1 164 ? -31.070 0.763 61.680 1.00 76.00 164 ASN A CA 1
ATOM 1270 C C . ASN A 1 164 ? -32.072 -0.400 61.495 1.00 76.00 164 ASN A C 1
ATOM 1272 O O . ASN A 1 164 ? -33.249 -0.271 61.828 1.00 76.00 164 ASN A O 1
ATOM 1276 N N . GLU A 1 165 ? -31.631 -1.535 60.944 1.00 63.16 165 GLU A N 1
ATOM 1277 C CA . GLU A 1 165 ? -32.474 -2.697 60.647 1.00 63.16 165 GLU A CA 1
ATOM 1278 C C . GLU A 1 165 ? -32.355 -3.795 61.722 1.00 63.16 165 GLU A C 1
ATOM 1280 O O . GLU A 1 165 ? -31.345 -3.914 62.419 1.00 63.16 165 GLU A O 1
ATOM 1285 N N . GLY A 1 166 ? -33.385 -4.642 61.845 1.00 60.62 166 GLY A N 1
ATOM 1286 C CA . GLY A 1 166 ? -33.415 -5.768 62.789 1.00 60.62 166 GLY A CA 1
ATOM 1287 C C . GLY A 1 166 ? -33.888 -5.389 64.200 1.00 60.62 166 GLY A C 1
ATOM 1288 O O . GLY A 1 166 ? -34.709 -4.488 64.380 1.00 60.62 166 GLY A O 1
ATOM 1289 N N . LEU A 1 167 ? -33.398 -6.089 65.232 1.00 52.75 167 LEU A N 1
ATOM 1290 C CA . LEU A 1 167 ? -33.800 -5.881 66.638 1.00 52.75 167 LEU A CA 1
ATOM 1291 C C . LEU A 1 167 ? -33.488 -4.478 67.201 1.00 52.75 167 LEU A C 1
ATOM 1293 O O . LEU A 1 167 ? -34.047 -4.129 68.241 1.00 52.75 167 LEU A O 1
ATOM 1297 N N . ALA A 1 168 ? -32.727 -3.638 66.484 1.00 52.28 168 ALA A N 1
ATOM 1298 C CA . ALA A 1 168 ? -32.632 -2.191 66.728 1.00 52.28 168 ALA A CA 1
ATOM 1299 C C . ALA A 1 168 ? -34.022 -1.510 66.792 1.00 52.28 168 ALA A C 1
ATOM 1301 O O . ALA A 1 168 ? -34.244 -0.595 67.588 1.00 52.28 168 ALA A O 1
ATOM 1302 N N . GLN A 1 169 ? -35.006 -2.030 66.045 1.00 50.72 169 GLN A N 1
ATOM 1303 C CA . GLN A 1 169 ? -36.387 -1.535 66.053 1.00 50.72 169 GLN A CA 1
ATOM 1304 C C . GLN A 1 169 ? -37.257 -2.101 67.192 1.00 50.72 169 GLN A C 1
ATOM 1306 O O . GLN A 1 169 ? -38.254 -1.479 67.560 1.00 50.72 169 GLN A O 1
ATOM 1311 N N . GLN A 1 170 ? -36.926 -3.261 67.779 1.00 49.94 170 GLN A N 1
ATOM 1312 C CA . GLN A 1 170 ? -37.803 -3.919 68.767 1.00 49.94 170 GLN A CA 1
ATOM 1313 C C . GLN A 1 170 ? -37.634 -3.406 70.209 1.00 49.94 170 GLN A C 1
ATOM 1315 O O . GLN A 1 170 ? -38.557 -3.570 71.007 1.00 49.94 170 GLN A O 1
ATOM 1320 N N . GLU A 1 171 ? -36.527 -2.728 70.536 1.00 52.06 171 GLU A N 1
ATOM 1321 C CA . GLU A 1 171 ? -36.329 -2.047 71.833 1.00 52.06 171 GLU A CA 1
ATOM 1322 C C . GLU A 1 171 ? -36.380 -0.505 71.751 1.00 52.06 171 GLU A C 1
ATOM 1324 O O . GLU A 1 171 ? -36.221 0.173 72.766 1.00 52.06 171 GLU A O 1
ATOM 1329 N N . GLY A 1 172 ? -36.671 0.067 70.574 1.00 51.66 172 GLY A N 1
ATOM 1330 C CA . GLY A 1 172 ? -36.772 1.520 70.378 1.00 51.66 172 GLY A CA 1
ATOM 1331 C C . GLY A 1 172 ? -35.423 2.249 70.408 1.00 51.66 172 GLY A C 1
ATOM 1332 O O . GLY A 1 172 ? -35.349 3.358 70.934 1.00 51.66 172 GLY A O 1
ATOM 1333 N N . GLN A 1 173 ? -34.365 1.620 69.887 1.00 58.88 173 GLN A N 1
ATOM 1334 C CA . GLN A 1 173 ? -32.986 2.117 69.919 1.00 58.88 173 GLN A CA 1
ATOM 1335 C C . GLN A 1 173 ? -32.365 2.054 68.512 1.00 58.88 173 GLN A C 1
ATOM 1337 O O . GLN A 1 173 ? -31.496 1.232 68.230 1.00 58.88 173 GLN A O 1
ATOM 1342 N N . GLU A 1 174 ? -32.857 2.914 67.621 1.00 69.38 174 GLU A N 1
ATOM 1343 C CA . GLU A 1 174 ? -32.234 3.220 66.324 1.00 69.38 174 GLU A CA 1
ATOM 1344 C C . GLU A 1 174 ? -31.027 4.154 66.516 1.00 69.38 174 GLU A C 1
ATOM 1346 O O . GLU A 1 174 ? -30.804 4.661 67.621 1.00 69.38 174 GLU A O 1
ATOM 1351 N N . TYR A 1 175 ? -30.249 4.406 65.456 1.00 78.94 175 TYR A N 1
ATOM 1352 C CA . TYR A 1 175 ? -29.221 5.441 65.514 1.00 78.94 175 TYR A CA 1
ATOM 1353 C C . TYR A 1 175 ? -29.824 6.783 65.944 1.00 78.94 175 TYR A C 1
ATOM 1355 O O . TYR A 1 175 ? -30.713 7.329 65.291 1.00 78.94 175 TYR A O 1
ATOM 1363 N N . TYR A 1 176 ? -29.298 7.326 67.036 1.00 75.69 176 TYR A N 1
ATOM 1364 C CA . TYR A 1 176 ? -29.545 8.700 67.444 1.00 75.69 176 TYR A CA 1
ATOM 1365 C C . TYR A 1 176 ? -28.305 9.257 68.132 1.00 75.69 176 TYR A C 1
ATOM 1367 O O . TYR A 1 176 ? -27.498 8.519 68.709 1.00 75.69 176 TYR A O 1
ATOM 1375 N N . ALA A 1 177 ? -28.176 10.576 68.105 1.00 74.75 177 ALA A N 1
ATOM 1376 C CA . ALA A 1 177 ? -27.183 11.298 68.879 1.00 74.75 177 ALA A CA 1
ATOM 1377 C C . ALA A 1 177 ? -27.810 12.568 69.467 1.00 74.75 177 ALA A C 1
ATOM 1379 O O . ALA A 1 177 ? -28.785 13.088 68.927 1.00 74.75 177 ALA A O 1
ATOM 1380 N N . SER A 1 178 ? -27.276 13.099 70.568 1.00 69.69 178 SER A N 1
ATOM 1381 C CA . SER A 1 178 ? -27.734 14.377 71.116 1.00 69.69 178 SER A CA 1
ATOM 1382 C C . SER A 1 178 ? -26.653 15.460 71.076 1.00 69.69 178 SER A C 1
ATOM 1384 O O . SER A 1 178 ? -25.477 15.228 71.340 1.00 69.69 178 SER A O 1
ATOM 1386 N N . ALA A 1 179 ? -27.059 16.682 70.739 1.00 67.94 179 ALA A N 1
ATOM 1387 C CA . ALA A 1 179 ? -26.211 17.868 70.802 1.00 67.94 179 ALA A CA 1
ATOM 1388 C C . ALA A 1 179 ? -26.875 18.896 71.724 1.00 67.94 179 ALA A C 1
ATOM 1390 O O . ALA A 1 179 ? -28.043 19.248 71.548 1.00 67.94 179 ALA A O 1
ATOM 1391 N N . GLY A 1 180 ? -26.169 19.317 72.778 1.00 60.59 180 GLY A N 1
ATOM 1392 C CA . GLY A 1 180 ? -26.684 20.266 73.773 1.00 60.59 180 GLY A CA 1
ATOM 1393 C C . GLY A 1 180 ? -27.918 19.808 74.572 1.00 60.59 180 GLY A C 1
ATOM 1394 O O . GLY A 1 180 ? -28.436 20.591 75.361 1.00 60.59 180 GLY A O 1
ATOM 1395 N N . GLY A 1 181 ? -28.390 18.566 74.412 1.00 61.34 181 GLY A N 1
ATOM 1396 C CA . GLY A 1 181 ? -29.621 18.050 75.027 1.00 61.34 181 GLY A CA 1
ATOM 1397 C C . GLY A 1 181 ? -30.831 17.960 74.084 1.00 61.34 181 GLY A C 1
ATOM 1398 O O . GLY A 1 181 ? -31.915 17.602 74.541 1.00 61.34 181 GLY A O 1
ATOM 1399 N N . VAL A 1 182 ? -30.668 18.261 72.788 1.00 67.75 182 VAL A N 1
ATOM 1400 C CA . VAL A 1 182 ? -31.659 17.953 71.738 1.00 67.75 182 VAL A CA 1
ATOM 1401 C C . VAL A 1 182 ? -31.312 16.606 71.117 1.00 67.75 182 VAL A C 1
ATOM 1403 O O . VAL A 1 182 ? -30.155 16.386 70.764 1.00 67.75 182 VAL A O 1
ATOM 1406 N N . GLU A 1 183 ? -32.281 15.698 71.011 1.00 73.06 183 GLU A N 1
ATOM 1407 C CA . GLU A 1 183 ? -32.129 14.442 70.265 1.00 73.06 183 GLU A CA 1
ATOM 1408 C C . GLU A 1 183 ? -32.210 14.737 68.766 1.00 73.06 183 GLU A C 1
ATOM 1410 O O . GLU A 1 183 ? -33.196 15.305 68.293 1.00 73.06 183 GLU A O 1
ATOM 1415 N N . LEU A 1 184 ? -31.164 14.362 68.036 1.00 74.88 184 LEU A N 1
ATOM 1416 C CA . LEU A 1 184 ? -31.056 14.535 66.597 1.00 74.88 184 LEU A CA 1
ATOM 1417 C C . LEU A 1 184 ? -30.814 13.176 65.939 1.00 74.88 184 LEU A C 1
ATOM 1419 O O . LEU A 1 184 ? -30.206 12.266 66.506 1.00 74.88 184 LEU A O 1
ATOM 1423 N N . THR A 1 185 ? -31.306 13.066 64.717 1.00 74.00 185 THR A N 1
ATOM 1424 C CA . THR A 1 185 ? -31.035 11.949 63.813 1.00 74.00 185 THR A CA 1
ATOM 1425 C C . THR A 1 185 ? -30.484 12.525 62.516 1.00 74.00 185 THR A C 1
ATOM 1427 O O . THR A 1 185 ? -30.525 13.739 62.300 1.00 74.00 185 THR A O 1
ATOM 1430 N N . GLY A 1 186 ? -29.950 11.666 61.668 1.00 77.62 186 GLY A N 1
ATOM 1431 C CA . GLY A 1 186 ? -29.484 12.022 60.340 1.00 77.62 186 GLY A CA 1
ATOM 1432 C C . GLY A 1 186 ? -29.218 10.762 59.542 1.00 77.62 186 GLY A C 1
ATOM 1433 O O . GLY A 1 186 ? -29.719 9.684 59.879 1.00 77.62 186 GLY A O 1
ATOM 1434 N N . THR A 1 187 ? -28.458 10.912 58.472 1.00 84.00 187 THR A N 1
ATOM 1435 C CA . THR A 1 187 ? -28.192 9.825 57.541 1.00 84.00 187 THR A CA 1
ATOM 1436 C C . THR A 1 187 ? -27.179 8.864 58.155 1.00 84.00 187 THR A C 1
ATOM 1438 O O . THR A 1 187 ? -26.105 9.265 58.603 1.00 84.00 187 THR A O 1
ATOM 1441 N N . VAL A 1 188 ? -27.526 7.578 58.176 1.00 84.56 188 VAL A N 1
ATOM 1442 C CA . VAL A 1 188 ? -26.525 6.514 58.271 1.00 84.56 188 VAL A CA 1
ATOM 1443 C C . VAL A 1 188 ? -26.000 6.338 56.856 1.00 84.56 188 VAL A C 1
ATOM 1445 O O . VAL A 1 188 ? -26.740 5.858 55.996 1.00 84.56 188 VAL A O 1
ATOM 1448 N N . GLU A 1 189 ? -24.777 6.792 56.596 1.00 83.50 189 GLU A N 1
ATOM 1449 C CA . GLU A 1 189 ? -24.163 6.608 55.282 1.00 83.50 189 GLU A CA 1
ATOM 1450 C C . GLU A 1 189 ? -24.062 5.097 55.003 1.00 83.50 189 GLU A C 1
ATOM 1452 O O . GLU A 1 189 ? -23.652 4.336 55.887 1.00 83.50 189 GLU A O 1
ATOM 1457 N N . PRO A 1 190 ? -24.459 4.620 53.809 1.00 69.62 190 PRO A N 1
ATOM 1458 C CA . PRO A 1 190 ? -24.547 3.191 53.505 1.00 69.62 190 PRO A CA 1
ATOM 1459 C C . PRO A 1 190 ? -23.173 2.529 53.303 1.00 69.62 190 PRO A C 1
ATOM 1461 O O . PRO A 1 190 ? -23.094 1.445 52.727 1.00 69.62 190 PRO A O 1
ATOM 1464 N N . THR A 1 191 ? -22.086 3.164 53.746 1.00 80.69 191 THR A N 1
ATOM 1465 C CA . THR A 1 191 ? -20.721 2.676 53.570 1.00 80.69 191 THR A CA 1
ATOM 1466 C C . THR A 1 191 ? -20.556 1.312 54.233 1.00 80.69 191 THR A C 1
ATOM 1468 O O . THR A 1 191 ? -20.575 1.164 55.460 1.00 80.69 191 THR A O 1
ATOM 1471 N N . VAL A 1 192 ? -20.374 0.291 53.398 1.00 85.12 192 VAL A N 1
ATOM 1472 C CA . VAL A 1 192 ? -19.997 -1.051 53.833 1.00 85.12 192 VAL A CA 1
ATOM 1473 C C . VAL A 1 192 ? -18.477 -1.108 53.926 1.00 85.12 192 VAL A C 1
ATOM 1475 O O . VAL A 1 192 ? -17.769 -0.875 52.949 1.00 85.12 192 VAL A O 1
ATOM 1478 N N . VAL A 1 193 ? -17.962 -1.435 55.108 1.00 89.38 193 VAL A N 1
ATOM 1479 C CA . VAL A 1 193 ? -16.532 -1.652 55.325 1.00 89.38 193 VAL A CA 1
ATOM 1480 C C . VAL A 1 193 ? -16.213 -3.122 55.131 1.00 89.38 193 VAL A C 1
ATOM 1482 O O . VAL A 1 193 ? -16.679 -3.972 55.890 1.00 89.38 193 VAL A O 1
ATOM 1485 N N . GLN A 1 194 ? -15.383 -3.414 54.136 1.00 89.12 194 GLN A N 1
ATOM 1486 C CA . GLN A 1 194 ? -14.907 -4.759 53.851 1.00 89.12 194 GLN A CA 1
ATOM 1487 C C . GLN A 1 194 ? -13.500 -4.963 54.431 1.00 89.12 194 GLN A C 1
ATOM 1489 O O . GLN A 1 194 ? -12.568 -4.220 54.130 1.00 89.12 194 GLN A O 1
ATOM 1494 N N . LEU A 1 195 ? -13.332 -5.966 55.294 1.00 85.19 195 LEU A N 1
ATOM 1495 C CA . LEU A 1 195 ? -12.039 -6.331 55.883 1.00 85.19 195 LEU A CA 1
ATOM 1496 C C . LEU A 1 195 ? -11.716 -7.801 55.603 1.00 85.19 195 LEU A C 1
ATOM 1498 O O . LEU A 1 195 ? -12.603 -8.650 55.626 1.00 85.19 195 LEU A O 1
ATOM 1502 N N . GLY A 1 196 ? -10.431 -8.111 55.411 1.00 78.56 196 GLY A N 1
ATOM 1503 C CA . GLY A 1 196 ? -9.943 -9.454 55.076 1.00 78.56 196 GLY A CA 1
ATOM 1504 C C . GLY A 1 196 ? -9.496 -9.568 53.617 1.00 78.56 196 GLY A C 1
ATOM 1505 O O . GLY A 1 196 ? -9.224 -8.562 52.968 1.00 78.56 196 GLY A O 1
ATOM 1506 N N . ASN A 1 197 ? -9.387 -10.797 53.102 1.00 72.94 197 ASN A N 1
ATOM 1507 C CA . ASN A 1 197 ? -9.047 -11.041 51.696 1.00 72.94 197 ASN A CA 1
ATOM 1508 C C . ASN A 1 197 ? -10.287 -10.850 50.809 1.00 72.94 197 ASN A C 1
ATOM 1510 O O . ASN A 1 197 ? -10.932 -11.819 50.408 1.00 72.94 197 ASN A O 1
ATOM 1514 N N . CYS A 1 198 ? -10.655 -9.594 50.590 1.00 70.06 198 CYS A N 1
ATOM 1515 C CA . CYS A 1 198 ? -11.716 -9.196 49.678 1.00 70.06 198 CYS A CA 1
ATOM 1516 C C . CYS A 1 198 ? -11.148 -9.153 48.267 1.00 70.06 198 CYS A C 1
ATOM 1518 O O . CYS A 1 198 ? -10.658 -8.126 47.808 1.00 70.06 198 CYS A O 1
ATOM 1520 N N . VAL A 1 199 ? -11.148 -10.316 47.616 1.00 61.28 199 VAL A N 1
ATOM 1521 C CA . VAL A 1 199 ? -10.969 -10.384 46.169 1.00 61.28 199 VAL A CA 1
ATOM 1522 C C . VAL A 1 199 ? -12.250 -9.817 45.576 1.00 61.28 199 VAL A C 1
ATOM 1524 O O . VAL A 1 199 ? -13.311 -10.429 45.699 1.00 61.28 199 VAL A O 1
ATOM 1527 N N . VAL A 1 200 ? -12.163 -8.611 45.024 1.00 58.16 200 VAL A N 1
ATOM 1528 C CA . VAL A 1 200 ? -13.205 -8.100 44.138 1.00 58.16 200 VAL A CA 1
ATOM 1529 C C . VAL A 1 200 ? -13.146 -8.999 42.915 1.00 58.16 200 VAL A C 1
ATOM 1531 O O . VAL A 1 200 ? -12.147 -9.006 42.210 1.00 58.16 200 VAL A O 1
ATOM 1534 N N . VAL A 1 201 ? -14.156 -9.848 42.763 1.00 62.31 201 VAL A N 1
ATOM 1535 C CA . VAL A 1 201 ? -14.335 -10.638 41.551 1.00 62.31 201 VAL A CA 1
ATOM 1536 C C . VAL A 1 201 ? -14.998 -9.706 40.553 1.00 62.31 201 VAL A C 1
ATOM 1538 O O . VAL A 1 201 ? -16.142 -9.308 40.781 1.00 62.31 201 VAL A O 1
ATOM 1541 N N . ASP A 1 202 ? -14.274 -9.331 39.499 1.00 75.69 202 ASP A N 1
ATOM 1542 C CA . ASP A 1 202 ? -14.746 -8.349 38.512 1.00 75.69 202 ASP A CA 1
ATOM 1543 C C . ASP A 1 202 ? -16.062 -8.783 37.851 1.00 75.69 202 ASP A C 1
ATOM 1545 O O . ASP A 1 202 ? -16.909 -7.945 37.546 1.00 75.69 202 ASP A O 1
ATOM 1549 N N . CYS A 1 203 ? -16.276 -10.099 37.716 1.00 78.88 203 CYS A N 1
ATOM 1550 C CA . CYS A 1 203 ? -17.474 -10.688 37.128 1.00 78.88 203 CYS A CA 1
ATOM 1551 C C . CYS A 1 203 ? -18.180 -11.651 38.101 1.00 78.88 203 CYS A C 1
ATOM 1553 O O . CYS A 1 203 ? -18.033 -12.877 38.005 1.00 78.88 203 CYS A O 1
ATOM 1555 N N . PRO A 1 204 ? -19.004 -11.133 39.038 1.00 73.62 204 PRO A N 1
ATOM 1556 C CA . PRO A 1 204 ? -19.656 -11.932 40.081 1.00 73.62 204 PRO A CA 1
ATOM 1557 C C . PRO A 1 204 ? -20.572 -13.040 39.545 1.00 73.62 204 PRO A C 1
ATOM 1559 O O . PRO A 1 204 ? -20.754 -14.056 40.213 1.00 73.62 204 PRO A O 1
ATOM 1562 N N . GLY A 1 205 ? -21.140 -12.857 38.347 1.00 74.62 205 GLY A N 1
ATOM 1563 C CA . GLY A 1 205 ? -21.984 -13.855 37.682 1.00 74.62 205 GLY A CA 1
ATOM 1564 C C . GLY A 1 205 ? -21.221 -15.096 37.205 1.00 74.62 205 GLY A C 1
ATOM 1565 O O . GLY A 1 205 ? -21.800 -16.179 37.170 1.00 74.62 205 GLY A O 1
ATOM 1566 N N . LEU A 1 206 ? -19.927 -14.954 36.899 1.00 73.81 206 LEU A N 1
ATOM 1567 C CA . LEU A 1 206 ? -19.050 -16.043 36.450 1.00 73.81 206 LEU A CA 1
ATOM 1568 C C . LEU A 1 206 ? -18.137 -16.570 37.565 1.00 73.81 206 LEU A C 1
ATOM 1570 O O . LEU A 1 206 ? -17.615 -17.677 37.463 1.00 73.81 206 LEU A O 1
ATOM 1574 N N . GLY A 1 207 ? -17.947 -15.802 38.644 1.00 79.25 207 GLY A N 1
ATOM 1575 C CA . GLY A 1 207 ? -17.007 -16.159 39.708 1.00 79.25 207 GLY A CA 1
ATOM 1576 C C . GLY A 1 207 ? -15.538 -16.069 39.274 1.00 79.25 207 GLY A C 1
ATOM 1577 O O . GLY A 1 207 ? -14.692 -16.721 39.883 1.00 79.25 207 GLY A O 1
ATOM 1578 N N . LEU A 1 208 ? -15.259 -15.287 38.228 1.00 79.69 208 LEU A N 1
ATOM 1579 C CA . LEU A 1 208 ? -13.959 -15.105 37.579 1.00 79.69 208 LEU A CA 1
ATOM 1580 C C . LEU A 1 208 ? -13.645 -13.602 37.442 1.00 79.69 208 LEU A C 1
ATOM 1582 O O . LEU A 1 208 ? -14.556 -12.771 37.471 1.00 79.69 208 LEU A O 1
ATOM 1586 N N . ASN A 1 209 ? -12.368 -13.249 37.325 1.00 82.25 209 ASN A N 1
ATOM 1587 C CA . ASN A 1 209 ? -11.901 -11.881 37.075 1.00 82.25 209 ASN A CA 1
ATOM 1588 C C . ASN A 1 209 ? -11.751 -11.622 35.574 1.00 82.25 209 ASN A C 1
ATOM 1590 O O . ASN A 1 209 ? -11.626 -12.566 34.793 1.00 82.25 209 ASN A O 1
ATOM 1594 N N . ILE A 1 210 ? -11.707 -10.350 35.172 1.00 80.69 210 ILE A N 1
ATOM 1595 C CA . ILE A 1 210 ? -11.430 -9.989 33.775 1.00 80.69 210 ILE A CA 1
ATOM 1596 C C . ILE A 1 210 ? -10.038 -10.518 33.396 1.00 80.69 210 ILE A C 1
ATOM 1598 O O . ILE A 1 210 ? -9.060 -10.311 34.117 1.00 80.69 210 ILE A O 1
ATOM 1602 N N . GLY A 1 211 ? -9.951 -11.208 32.259 1.00 82.19 211 GLY A N 1
ATOM 1603 C CA . GLY A 1 211 ? -8.736 -11.861 31.773 1.00 82.19 211 GLY A CA 1
ATOM 1604 C C . GLY A 1 211 ? -8.482 -13.264 32.333 1.00 82.19 211 GLY A C 1
ATOM 1605 O O . GLY A 1 211 ? -7.510 -13.899 31.920 1.00 82.19 211 GLY A O 1
ATOM 1606 N N . ASP A 1 212 ? -9.327 -13.775 33.237 1.00 86.44 212 ASP A N 1
ATOM 1607 C CA . ASP A 1 212 ? -9.250 -15.183 33.625 1.00 86.44 212 ASP A CA 1
ATOM 1608 C C . ASP A 1 212 ? -9.594 -16.076 32.419 1.00 86.44 212 ASP A C 1
ATOM 1610 O O . ASP A 1 212 ? -10.505 -15.747 31.652 1.00 86.44 212 ASP A O 1
ATOM 1614 N N . PRO A 1 213 ? -8.895 -17.215 32.247 1.00 87.81 213 PRO A N 1
ATOM 1615 C CA . PRO A 1 213 ? -9.206 -18.154 31.183 1.00 87.81 213 PRO A CA 1
ATOM 1616 C C . PRO A 1 213 ? -10.583 -18.767 31.424 1.00 87.81 213 PRO A C 1
ATOM 1618 O O . PRO A 1 213 ? -10.902 -19.220 32.530 1.00 87.81 213 PRO A O 1
ATOM 1621 N N . CYS A 1 214 ? -11.381 -18.822 30.372 1.00 88.62 214 CYS A N 1
ATOM 1622 C CA . CYS A 1 214 ? -12.701 -19.431 30.385 1.00 88.62 214 CYS A CA 1
ATOM 1623 C C . CYS A 1 214 ? -12.871 -20.301 29.128 1.00 88.62 214 CYS A C 1
ATOM 1625 O O . CYS A 1 214 ? -11.884 -20.628 28.478 1.00 88.62 214 CYS A O 1
ATOM 1627 N N . SER A 1 215 ? -14.082 -20.785 28.848 1.00 87.44 215 SER A N 1
ATOM 1628 C CA . SER A 1 215 ? -14.404 -21.360 27.540 1.00 87.44 215 SER A CA 1
ATOM 1629 C C . SER A 1 215 ? -15.821 -20.964 27.156 1.00 87.44 215 SER A C 1
ATOM 1631 O O . SER A 1 215 ? -16.740 -21.143 27.963 1.00 87.44 215 SER A O 1
ATOM 1633 N N . ASP A 1 216 ? -15.981 -20.396 25.965 1.00 83.94 216 ASP A N 1
ATOM 1634 C CA . ASP A 1 216 ? -17.276 -19.978 25.414 1.00 83.94 216 ASP A CA 1
ATOM 1635 C C . ASP A 1 216 ? -18.005 -21.143 24.713 1.00 83.94 216 ASP A C 1
ATOM 1637 O O . ASP A 1 216 ? -19.215 -21.096 24.491 1.00 83.94 216 ASP A O 1
ATOM 1641 N N . GLY A 1 217 ? -17.285 -22.247 24.485 1.00 85.12 217 GLY A N 1
ATOM 1642 C CA . GLY A 1 217 ? -17.789 -23.463 23.861 1.00 85.12 217 GLY A CA 1
ATOM 1643 C C . GLY A 1 217 ? -17.823 -23.398 22.336 1.00 85.12 217 GLY A C 1
ATOM 1644 O O . GLY A 1 217 ? -18.301 -24.357 21.724 1.00 85.12 217 GLY A O 1
ATOM 1645 N N . ASP A 1 218 ? -17.323 -22.317 21.742 1.00 86.00 218 ASP A N 1
ATOM 1646 C CA . ASP A 1 218 ? -17.129 -22.194 20.308 1.00 86.00 218 ASP A CA 1
ATOM 1647 C C . ASP A 1 218 ? -15.790 -22.842 19.917 1.00 86.00 218 ASP A C 1
ATOM 1649 O O . ASP A 1 218 ? -14.759 -22.662 20.559 1.00 86.00 218 ASP A O 1
ATOM 1653 N N . ALA A 1 219 ? -15.812 -23.683 18.886 1.00 84.00 219 ALA A N 1
ATOM 1654 C CA . ALA A 1 219 ? -14.601 -24.318 18.373 1.00 84.00 219 ALA A CA 1
ATOM 1655 C C . ALA A 1 219 ? -13.813 -23.385 17.438 1.00 84.00 219 ALA A C 1
ATOM 1657 O O . ALA A 1 219 ? -12.645 -23.655 17.169 1.00 84.00 219 ALA A O 1
ATOM 1658 N N . CYS A 1 220 ? -14.448 -22.320 16.940 1.00 88.00 220 CYS A N 1
ATOM 1659 C CA . CYS A 1 220 ? -13.856 -21.351 16.024 1.00 88.00 220 CYS A CA 1
ATOM 1660 C C . CYS A 1 220 ? -13.012 -20.277 16.719 1.00 88.00 220 CYS A C 1
ATOM 1662 O O . CYS A 1 220 ? -12.318 -19.508 16.051 1.00 88.00 220 CYS A O 1
ATOM 1664 N N . THR A 1 221 ? -13.058 -20.200 18.046 1.00 88.88 221 THR A N 1
ATOM 1665 C CA . THR A 1 221 ? -12.312 -19.228 18.840 1.00 88.88 221 THR A CA 1
ATOM 1666 C C . THR A 1 221 ? -11.176 -19.909 19.602 1.00 88.88 221 THR A C 1
ATOM 1668 O O . THR A 1 221 ? -11.222 -21.090 19.953 1.00 88.88 221 THR A O 1
ATOM 1671 N N . THR A 1 222 ? -10.082 -19.176 19.817 1.00 88.06 222 THR A N 1
ATOM 1672 C CA . THR A 1 222 ? -9.014 -19.607 20.727 1.00 88.06 222 THR A CA 1
ATOM 1673 C C . THR A 1 222 ? -8.636 -18.496 21.690 1.00 88.06 222 THR A C 1
ATOM 1675 O O . THR A 1 222 ? -8.834 -17.314 21.411 1.00 88.06 222 THR A O 1
ATOM 1678 N N . GLY A 1 223 ? -8.043 -18.875 22.825 1.00 86.94 223 GLY A N 1
ATOM 1679 C CA . GLY A 1 223 ? -7.578 -17.914 23.823 1.00 86.94 223 GLY A CA 1
ATOM 1680 C C . GLY A 1 223 ? -8.691 -17.317 24.682 1.00 86.94 223 GLY A C 1
ATOM 1681 O O . GLY A 1 223 ? -8.513 -16.209 25.180 1.00 86.94 223 GLY A O 1
ATOM 1682 N N . ASP A 1 224 ? -9.802 -18.038 24.860 1.00 92.31 224 ASP A N 1
ATOM 1683 C CA . ASP A 1 224 ? -10.999 -17.546 25.539 1.00 92.31 224 ASP A CA 1
ATOM 1684 C C . ASP A 1 224 ? -10.688 -17.001 26.935 1.00 92.31 224 ASP A C 1
ATOM 1686 O O . ASP A 1 224 ? -10.120 -17.679 27.806 1.00 92.31 224 ASP A O 1
ATOM 1690 N N . ALA A 1 225 ? -11.097 -15.755 27.152 1.00 91.38 225 ALA A N 1
ATOM 1691 C CA . ALA A 1 225 ? -10.893 -15.046 28.400 1.00 91.38 225 ALA A CA 1
ATOM 1692 C C . ALA A 1 225 ? -12.133 -14.236 28.772 1.00 91.38 225 ALA A C 1
ATOM 1694 O O . ALA A 1 225 ? -12.938 -13.848 27.924 1.00 91.38 225 ALA A O 1
ATOM 1695 N N . VAL A 1 226 ? -12.288 -13.979 30.069 1.00 88.62 226 VAL A N 1
ATOM 1696 C CA . VAL A 1 226 ? -13.390 -13.157 30.571 1.00 88.62 226 VAL A CA 1
ATOM 1697 C C . VAL A 1 226 ? -13.176 -11.701 30.153 1.00 88.62 226 VAL A C 1
ATOM 1699 O O . VAL A 1 226 ? -12.166 -11.088 30.506 1.00 88.62 226 VAL A O 1
ATOM 1702 N N . THR A 1 227 ? -14.124 -11.142 29.410 1.00 86.81 227 THR A N 1
ATOM 1703 C CA . THR A 1 227 ? -14.082 -9.775 28.870 1.00 86.81 227 THR A CA 1
ATOM 1704 C C . THR A 1 227 ? -14.504 -8.721 29.912 1.00 86.81 227 THR A C 1
ATOM 1706 O O . THR A 1 227 ? -15.093 -9.067 30.939 1.00 86.81 227 THR A O 1
ATOM 1709 N N . PRO A 1 228 ? -14.287 -7.409 29.661 1.00 86.06 228 PRO A N 1
ATOM 1710 C CA . PRO A 1 228 ? -14.820 -6.336 30.510 1.00 86.06 228 PRO A CA 1
ATOM 1711 C C . PRO A 1 228 ? -16.353 -6.295 30.607 1.00 86.06 228 PRO A C 1
ATOM 1713 O O . PRO A 1 228 ? -16.878 -5.748 31.574 1.00 86.06 228 PRO A O 1
ATOM 1716 N N . SER A 1 229 ? -17.067 -6.875 29.633 1.00 86.38 229 SER A N 1
ATOM 1717 C CA . SER A 1 229 ? -18.525 -7.070 29.670 1.00 86.38 229 SER A CA 1
ATOM 1718 C C . SER A 1 229 ? -18.946 -8.282 30.512 1.00 86.38 229 SER A C 1
ATOM 1720 O O . SER A 1 229 ? -20.139 -8.534 30.661 1.00 86.38 229 SER A O 1
ATOM 1722 N N . CYS A 1 230 ? -17.995 -9.006 31.114 1.00 84.69 230 CYS A N 1
ATOM 1723 C CA . CYS A 1 230 ? -18.229 -10.232 31.875 1.00 84.69 230 CYS A CA 1
ATOM 1724 C C . CYS A 1 230 ? -18.824 -11.379 31.056 1.00 84.69 230 CYS A C 1
ATOM 1726 O O . CYS A 1 230 ? -19.637 -12.161 31.555 1.00 84.69 230 CYS A O 1
ATOM 1728 N N . GLU A 1 231 ? -18.361 -11.511 29.819 1.00 88.31 231 GLU A N 1
ATOM 1729 C CA . GLU A 1 231 ? -18.658 -12.624 28.924 1.00 88.31 231 GLU A CA 1
ATOM 1730 C C . GLU A 1 231 ? -17.397 -13.465 28.738 1.00 88.31 231 GLU A C 1
ATOM 1732 O O . GLU A 1 231 ? -16.282 -12.977 28.925 1.00 88.31 231 GLU A O 1
ATOM 1737 N N . CYS A 1 232 ? -17.562 -14.741 28.400 1.00 86.94 232 CYS A N 1
ATOM 1738 C CA . CYS A 1 232 ? -16.440 -15.534 27.926 1.00 86.94 232 CYS A CA 1
ATOM 1739 C C . CYS A 1 232 ? -16.404 -15.422 26.408 1.00 86.94 232 CYS A C 1
ATOM 1741 O O . CYS A 1 232 ? -17.405 -15.751 25.777 1.00 86.94 232 CYS A O 1
ATOM 1743 N N . ALA A 1 233 ? -15.295 -14.944 25.855 1.00 88.44 233 ALA A N 1
ATOM 1744 C CA . ALA A 1 233 ? -15.102 -14.864 24.415 1.00 88.44 233 ALA A CA 1
ATOM 1745 C C . ALA A 1 233 ? -13.633 -15.117 24.070 1.00 88.44 233 ALA A C 1
ATOM 1747 O O . ALA A 1 233 ? -12.734 -14.633 24.769 1.00 88.44 233 ALA A O 1
ATOM 1748 N N . GLY A 1 234 ? -13.389 -15.873 23.002 1.00 88.00 234 GLY A N 1
ATOM 1749 C CA . GLY A 1 234 ? -12.067 -16.018 22.394 1.00 88.00 234 GLY A CA 1
ATOM 1750 C C . GLY A 1 234 ? -11.883 -15.201 21.115 1.00 88.00 234 GLY A C 1
ATOM 1751 O O . GLY A 1 234 ? -12.769 -14.487 20.651 1.00 88.00 234 GLY A O 1
ATOM 1752 N N . THR A 1 235 ? -10.691 -15.298 20.534 1.00 87.75 235 THR A N 1
ATOM 1753 C CA . THR A 1 235 ? -10.372 -14.706 19.228 1.00 87.75 235 THR A CA 1
ATOM 1754 C C . THR A 1 235 ? -10.687 -15.690 18.107 1.00 87.75 235 THR A C 1
ATOM 1756 O O . THR A 1 235 ? -10.134 -16.793 18.110 1.00 87.75 235 THR A O 1
ATOM 1759 N N . PHE A 1 236 ? -11.527 -15.289 17.147 1.00 88.75 236 PHE A N 1
ATOM 1760 C CA . PHE A 1 236 ? -11.840 -16.069 15.941 1.00 88.75 236 PHE A CA 1
ATOM 1761 C C . PHE A 1 236 ? -10.560 -16.417 15.167 1.00 88.75 236 PHE A C 1
ATOM 1763 O O . PHE A 1 236 ? -9.680 -15.563 15.032 1.00 88.75 236 PHE A O 1
ATOM 1770 N N . GLN A 1 237 ? -10.429 -17.670 14.730 1.00 88.75 237 GLN A N 1
ATOM 1771 C CA . GLN A 1 237 ? -9.287 -18.150 13.947 1.00 88.75 237 GLN A CA 1
ATOM 1772 C C . GLN A 1 237 ? -9.731 -18.521 12.534 1.00 88.75 237 GLN A C 1
ATOM 1774 O O . GLN A 1 237 ? -10.582 -19.392 12.371 1.00 88.75 237 GLN A O 1
ATOM 1779 N N . ASP A 1 238 ? -9.122 -17.861 11.558 1.00 89.81 238 ASP A N 1
ATOM 1780 C CA . ASP A 1 238 ? -9.286 -18.081 10.124 1.00 89.81 238 ASP A CA 1
ATOM 1781 C C . ASP A 1 238 ? -7.942 -17.724 9.472 1.00 89.81 238 ASP A C 1
ATOM 1783 O O . ASP A 1 238 ? -7.560 -16.552 9.374 1.00 89.81 238 ASP A O 1
ATOM 1787 N N . ALA A 1 239 ? -7.134 -18.747 9.214 1.00 90.88 239 ALA A N 1
ATOM 1788 C CA . ALA A 1 239 ? -5.728 -18.607 8.871 1.00 90.88 239 ALA A CA 1
ATOM 1789 C C . ALA A 1 239 ? -5.492 -18.199 7.412 1.00 90.88 239 ALA A C 1
ATOM 1791 O O . ALA A 1 239 ? -4.434 -17.625 7.120 1.00 90.88 239 ALA A O 1
ATOM 1792 N N . ASP A 1 240 ? -6.441 -18.452 6.513 1.00 86.81 240 ASP A N 1
ATOM 1793 C CA . ASP A 1 240 ? -6.363 -18.054 5.106 1.00 86.81 240 ASP A CA 1
ATOM 1794 C C . ASP A 1 240 ? -7.396 -17.002 4.684 1.00 86.81 240 ASP A C 1
ATOM 1796 O O . ASP A 1 240 ? -7.182 -16.346 3.660 1.00 86.81 240 ASP A O 1
ATOM 1800 N N . GLY A 1 241 ? -8.405 -16.730 5.509 1.00 88.81 241 GLY A N 1
ATOM 1801 C CA . GLY A 1 241 ? -9.365 -15.653 5.306 1.00 88.81 241 GLY A CA 1
ATOM 1802 C C . GLY A 1 241 ? -10.565 -16.046 4.447 1.00 88.81 241 GLY A C 1
ATOM 1803 O O . GLY A 1 241 ? -11.158 -15.153 3.837 1.00 88.81 241 GLY A O 1
ATOM 1804 N N . ASP A 1 242 ? -10.904 -17.335 4.345 1.00 87.94 242 ASP A N 1
ATOM 1805 C CA . ASP A 1 242 ? -12.032 -17.822 3.535 1.00 87.94 242 ASP A CA 1
ATOM 1806 C C . ASP A 1 242 ? -13.387 -17.828 4.256 1.00 87.94 242 ASP A C 1
ATOM 1808 O O . ASP A 1 242 ? -14.398 -18.276 3.704 1.00 87.94 242 ASP A O 1
ATOM 1812 N N . LEU A 1 243 ? -13.421 -17.260 5.468 1.00 87.88 243 LEU A N 1
ATOM 1813 C CA . LEU A 1 243 ? -14.585 -17.149 6.348 1.00 87.88 243 LEU A CA 1
ATOM 1814 C C . LEU A 1 243 ? -15.013 -18.472 6.998 1.00 87.88 243 LEU A C 1
ATOM 1816 O O . LEU A 1 243 ? -15.973 -18.487 7.779 1.00 87.88 243 LEU A O 1
ATOM 1820 N N . THR A 1 244 ? -14.299 -19.571 6.752 1.00 88.75 244 THR A N 1
ATOM 1821 C CA . THR A 1 244 ? -14.451 -20.823 7.488 1.00 88.75 244 THR A CA 1
ATOM 1822 C C . THR A 1 244 ? -13.374 -20.907 8.552 1.00 88.75 244 THR A C 1
ATOM 1824 O O . THR A 1 244 ? -12.184 -20.875 8.283 1.00 88.75 244 THR A O 1
ATOM 1827 N N . CYS A 1 245 ? -13.783 -21.036 9.813 1.00 91.25 245 CYS A N 1
ATOM 1828 C CA . CYS A 1 245 ? -12.803 -21.079 10.889 1.00 91.25 245 CYS A CA 1
ATOM 1829 C C . CYS A 1 245 ? -11.905 -22.323 10.797 1.00 91.25 245 CYS A C 1
ATOM 1831 O O . CYS A 1 245 ? -12.393 -23.414 10.486 1.00 91.25 245 CYS A O 1
ATOM 1833 N N . ASP A 1 246 ? -10.638 -22.197 11.200 1.00 86.69 246 ASP A N 1
ATOM 1834 C CA . ASP A 1 246 ? -9.615 -23.255 11.096 1.00 86.69 246 ASP A CA 1
ATOM 1835 C C . ASP A 1 246 ? -10.065 -24.618 11.652 1.00 86.69 246 ASP A C 1
ATOM 1837 O O . ASP A 1 246 ? -9.631 -25.680 11.206 1.00 86.69 246 ASP A O 1
ATOM 1841 N N . ALA A 1 247 ? -10.907 -24.606 12.690 1.00 86.69 247 ALA A N 1
ATOM 1842 C CA . ALA A 1 247 ? -11.401 -25.815 13.345 1.00 86.69 247 ALA A CA 1
ATOM 1843 C C . ALA A 1 247 ? -12.441 -26.583 12.512 1.00 86.69 247 ALA A C 1
ATOM 1845 O O . ALA A 1 247 ? -12.612 -27.791 12.710 1.00 86.69 247 ALA A O 1
ATOM 1846 N N . ASN A 1 248 ? -13.137 -25.886 11.615 1.00 87.75 248 ASN A N 1
ATOM 1847 C CA . ASN A 1 248 ? -14.164 -26.430 10.732 1.00 87.75 248 ASN A CA 1
ATOM 1848 C C . ASN A 1 248 ? -13.709 -26.505 9.271 1.00 87.75 248 ASN A C 1
ATOM 1850 O O . ASN A 1 248 ? -14.401 -27.128 8.466 1.00 87.75 248 ASN A O 1
ATOM 1854 N N . ASP A 1 249 ? -12.559 -25.922 8.948 1.00 89.50 249 ASP A N 1
ATOM 1855 C CA . ASP A 1 249 ? -11.993 -25.942 7.614 1.00 89.50 249 ASP A CA 1
ATOM 1856 C C . ASP A 1 249 ? -11.201 -27.240 7.340 1.00 89.50 249 ASP A C 1
ATOM 1858 O O . ASP A 1 249 ? -10.305 -27.657 8.084 1.00 89.50 249 ASP A O 1
ATOM 1862 N N . GLY A 1 250 ? -11.561 -27.929 6.254 1.00 87.44 250 GLY A N 1
ATOM 1863 C CA . GLY A 1 250 ? -10.841 -29.096 5.749 1.00 87.44 250 GLY A CA 1
ATOM 1864 C C . GLY A 1 250 ? -9.508 -28.757 5.074 1.00 87.44 250 GLY A C 1
ATOM 1865 O O . GLY A 1 250 ? -8.693 -29.668 4.879 1.00 87.44 250 GLY A O 1
ATOM 1866 N N . CYS A 1 251 ? -9.281 -27.487 4.745 1.00 91.25 251 CYS A N 1
ATOM 1867 C CA . CYS A 1 251 ? -8.056 -26.929 4.192 1.00 91.25 251 CYS A CA 1
ATOM 1868 C C . CYS A 1 251 ? -7.699 -25.557 4.805 1.00 91.25 251 CYS A C 1
ATOM 1870 O O . CYS A 1 251 ? -7.587 -24.609 4.044 1.00 91.25 251 CYS A O 1
ATOM 1872 N N . PRO A 1 252 ? -7.318 -25.492 6.102 1.00 89.50 252 PRO A N 1
ATOM 1873 C CA . PRO A 1 252 ? -7.104 -24.246 6.873 1.00 89.50 252 PRO A CA 1
ATOM 1874 C C . PRO A 1 252 ? -6.026 -23.261 6.382 1.00 89.50 252 PRO A C 1
ATOM 1876 O O . PRO A 1 252 ? -5.518 -22.469 7.164 1.00 89.50 252 PRO A O 1
ATOM 1879 N N . ASN A 1 253 ? -5.461 -23.449 5.191 1.00 89.44 253 ASN A N 1
ATOM 1880 C CA . ASN A 1 253 ? -4.450 -22.562 4.611 1.00 89.44 253 ASN A CA 1
ATOM 1881 C C . ASN A 1 253 ? -4.651 -22.382 3.088 1.00 89.44 253 ASN A C 1
ATOM 1883 O O . ASN A 1 253 ? -3.714 -21.964 2.400 1.00 89.44 253 ASN A O 1
ATOM 1887 N N . ASP A 1 254 ? -5.790 -22.800 2.537 1.00 88.62 254 ASP A N 1
ATOM 1888 C CA . ASP A 1 254 ? -6.165 -22.615 1.139 1.00 88.62 254 ASP A CA 1
ATOM 1889 C C . ASP A 1 254 ? -7.462 -21.798 1.047 1.00 88.62 254 ASP A C 1
ATOM 1891 O O . ASP A 1 254 ? -8.543 -22.382 1.068 1.00 88.62 254 ASP A O 1
ATOM 1895 N N . PRO A 1 255 ? -7.372 -20.481 0.783 1.00 89.56 255 PRO A N 1
ATOM 1896 C CA . PRO A 1 255 ? -8.532 -19.600 0.854 1.00 89.56 255 PRO A CA 1
ATOM 1897 C C . PRO A 1 255 ? -9.592 -19.846 -0.231 1.00 89.56 255 PRO A C 1
ATOM 1899 O O . PRO A 1 255 ? -10.597 -19.146 -0.308 1.00 89.56 255 PRO A O 1
ATOM 1902 N N . ASN A 1 256 ? -9.337 -20.783 -1.148 1.00 85.81 256 ASN A N 1
ATOM 1903 C CA . ASN A 1 256 ? -10.260 -21.144 -2.220 1.00 85.81 256 ASN A CA 1
ATOM 1904 C C . ASN A 1 256 ? -10.959 -22.485 -1.962 1.00 85.81 256 ASN A C 1
ATOM 1906 O O . ASN A 1 256 ? -11.727 -22.938 -2.816 1.00 85.81 256 ASN A O 1
ATOM 1910 N N . LYS A 1 257 ? -10.667 -23.165 -0.846 1.00 86.19 257 LYS A N 1
ATOM 1911 C CA . LYS A 1 257 ? -11.230 -24.476 -0.538 1.00 86.19 257 LYS A CA 1
ATOM 1912 C C . LYS A 1 257 ? -11.476 -24.632 0.953 1.00 86.19 257 LYS A C 1
ATOM 1914 O O . LYS A 1 257 ? -10.536 -24.785 1.699 1.00 86.19 257 LYS A O 1
ATOM 1919 N N . VAL A 1 258 ? -12.727 -24.900 1.310 1.00 87.88 258 VAL A N 1
ATOM 1920 C CA . VAL A 1 258 ? -13.110 -25.335 2.669 1.00 87.88 258 VAL A CA 1
ATOM 1921 C C . VAL A 1 258 ? -13.025 -26.861 2.871 1.00 87.88 258 VAL A C 1
ATOM 1923 O O . VAL A 1 258 ? -13.328 -27.421 3.928 1.00 87.88 258 VAL A O 1
ATOM 1926 N N . ALA A 1 259 ? -12.692 -27.595 1.802 1.00 85.88 259 ALA A N 1
ATOM 1927 C CA . ALA A 1 259 ? -12.576 -29.049 1.784 1.00 85.88 259 ALA A CA 1
ATOM 1928 C C . ALA A 1 259 ? -11.534 -29.503 0.755 1.00 85.88 259 ALA A C 1
ATOM 1930 O O . ALA A 1 259 ? -11.496 -29.015 -0.370 1.00 85.88 259 ALA A O 1
ATOM 1931 N N . ALA A 1 260 ? -10.741 -30.519 1.104 1.00 79.88 260 ALA A N 1
ATOM 1932 C CA . ALA A 1 260 ? -9.609 -30.980 0.292 1.00 79.88 260 ALA A CA 1
ATOM 1933 C C . ALA A 1 260 ? -9.953 -31.456 -1.127 1.00 79.88 260 ALA A C 1
ATOM 1935 O O . ALA A 1 260 ? -9.069 -31.492 -1.974 1.00 79.88 260 ALA A O 1
ATOM 1936 N N . GLY A 1 261 ? -11.200 -31.826 -1.416 1.00 84.25 261 GLY A N 1
ATOM 1937 C CA . GLY A 1 261 ? -11.575 -32.273 -2.757 1.00 84.25 261 GLY A CA 1
ATOM 1938 C C . GLY A 1 261 ? -10.744 -33.463 -3.262 1.00 84.25 261 GLY A C 1
ATOM 1939 O O . GLY A 1 261 ? -10.265 -34.292 -2.483 1.00 84.25 261 GLY A O 1
ATOM 1940 N N . VAL A 1 262 ? -10.602 -33.572 -4.581 1.00 83.25 262 VAL A N 1
ATOM 1941 C CA . VAL A 1 262 ? -9.956 -34.705 -5.265 1.00 83.25 262 VAL A CA 1
ATOM 1942 C C . VAL A 1 262 ? -8.442 -34.496 -5.404 1.00 83.25 262 VAL A C 1
ATOM 1944 O O . VAL A 1 262 ? -7.664 -35.445 -5.284 1.00 83.25 262 VAL A O 1
ATOM 1947 N N . CYS A 1 263 ? -8.030 -33.250 -5.610 1.00 84.06 263 CYS A N 1
ATOM 1948 C CA . CYS A 1 263 ? -6.657 -32.796 -5.787 1.00 84.06 263 CYS A CA 1
ATOM 1949 C C . CYS A 1 263 ? -5.957 -32.407 -4.477 1.00 84.06 263 CYS A C 1
ATOM 1951 O O . CYS A 1 263 ? -4.764 -32.103 -4.488 1.00 84.06 263 CYS A O 1
ATOM 1953 N N . GLY A 1 264 ? -6.664 -32.440 -3.345 1.00 85.19 264 GLY A N 1
ATOM 1954 C CA . GLY A 1 264 ? -6.165 -31.928 -2.072 1.00 85.19 264 GLY A CA 1
ATOM 1955 C C . GLY A 1 264 ? -6.323 -30.407 -1.940 1.00 85.19 264 GLY A C 1
ATOM 1956 O O . GLY A 1 264 ? -6.906 -29.731 -2.792 1.00 85.19 264 GLY A O 1
ATOM 1957 N N . CYS A 1 265 ? -5.783 -29.872 -0.847 1.00 87.81 265 CYS A N 1
ATOM 1958 C CA . CYS A 1 265 ? -5.703 -28.432 -0.601 1.00 87.81 265 CYS A CA 1
ATOM 1959 C C . CYS A 1 265 ? -4.576 -27.795 -1.435 1.00 87.81 265 CYS A C 1
ATOM 1961 O O . CYS A 1 265 ? -3.528 -28.412 -1.649 1.00 87.81 265 CYS A O 1
ATOM 1963 N N . GLY A 1 266 ? -4.770 -26.555 -1.869 1.00 82.31 266 GLY A N 1
ATOM 1964 C CA . GLY A 1 266 ? -3.829 -25.726 -2.626 1.00 82.31 266 GLY A CA 1
ATOM 1965 C C . GLY A 1 266 ? -3.825 -25.970 -4.137 1.00 82.31 266 GLY A C 1
ATOM 1966 O O . GLY A 1 266 ? -3.022 -25.368 -4.851 1.00 82.31 266 GLY A O 1
ATOM 1967 N N . VAL A 1 267 ? -4.679 -26.869 -4.638 1.00 84.25 267 VAL A N 1
ATOM 1968 C CA . VAL A 1 267 ? -4.771 -27.230 -6.061 1.00 84.25 267 VAL A CA 1
ATOM 1969 C C . VAL A 1 267 ? -6.238 -27.348 -6.449 1.00 84.25 267 VAL A C 1
ATOM 1971 O O . VAL A 1 267 ? -6.934 -28.217 -5.933 1.00 84.25 267 VAL A O 1
ATOM 1974 N N . ALA A 1 268 ? -6.714 -26.499 -7.358 1.00 79.88 268 ALA A N 1
ATOM 1975 C CA . ALA A 1 268 ? -8.101 -26.521 -7.816 1.00 79.88 268 ALA A CA 1
ATOM 1976 C C . ALA A 1 268 ? -8.483 -27.884 -8.432 1.00 79.88 268 ALA A C 1
ATOM 1978 O O . ALA A 1 268 ? -7.691 -28.491 -9.155 1.00 79.88 268 ALA A O 1
ATOM 1979 N N . ASP A 1 269 ? -9.699 -28.359 -8.144 1.00 83.75 269 ASP A N 1
ATOM 1980 C CA . ASP A 1 269 ? -10.261 -29.593 -8.711 1.00 83.75 269 ASP A CA 1
ATOM 1981 C C . ASP A 1 269 ? -10.776 -29.339 -10.135 1.00 83.75 269 ASP A C 1
ATOM 1983 O O . ASP A 1 269 ? -11.975 -29.381 -10.395 1.00 83.75 269 ASP A O 1
ATOM 1987 N N . VAL A 1 270 ? -9.861 -29.025 -11.052 1.00 83.25 270 VAL A N 1
ATOM 1988 C CA . VAL A 1 270 ? -10.185 -28.733 -12.453 1.00 83.25 270 VAL A CA 1
ATOM 1989 C C . VAL A 1 270 ? -10.058 -30.003 -13.288 1.00 83.25 270 VAL A C 1
ATOM 1991 O O . VAL A 1 270 ? -9.003 -30.635 -13.319 1.00 83.25 270 VAL A O 1
ATOM 1994 N N . ASP A 1 271 ? -11.152 -30.354 -13.949 1.00 81.56 271 ASP A N 1
ATOM 1995 C CA . ASP A 1 271 ? -11.227 -31.316 -15.046 1.00 81.56 271 ASP A CA 1
ATOM 1996 C C . ASP A 1 271 ? -11.552 -30.496 -16.304 1.00 81.56 271 ASP A C 1
ATOM 1998 O O . ASP A 1 271 ? -12.697 -30.103 -16.533 1.00 81.56 271 ASP A O 1
ATOM 2002 N N . ALA A 1 272 ? -10.500 -30.075 -17.010 1.00 84.50 272 ALA A N 1
ATOM 2003 C CA . ALA A 1 272 ? -10.565 -28.985 -17.982 1.00 84.50 272 ALA A CA 1
ATOM 2004 C C . ALA A 1 272 ? -11.318 -29.352 -19.272 1.00 84.50 272 ALA A C 1
ATOM 2006 O O . ALA A 1 272 ? -11.866 -28.460 -19.924 1.00 84.50 272 ALA A O 1
ATOM 2007 N N . ASP A 1 273 ? -11.405 -30.638 -19.608 1.00 79.94 273 ASP A N 1
ATOM 2008 C CA . ASP A 1 273 ? -12.183 -31.139 -20.740 1.00 79.94 273 ASP A CA 1
ATOM 2009 C C . ASP A 1 273 ? -13.344 -32.063 -20.342 1.00 79.94 273 ASP A C 1
ATOM 2011 O O . ASP A 1 273 ? -14.156 -32.417 -21.200 1.00 79.94 273 ASP A O 1
ATOM 2015 N N . SER A 1 274 ? -13.518 -32.328 -19.043 1.00 86.38 274 SER A N 1
ATOM 2016 C CA . SER A 1 274 ? -14.642 -33.081 -18.479 1.00 86.38 274 SER A CA 1
ATOM 2017 C C . SER A 1 274 ? -14.652 -34.568 -18.847 1.00 86.38 274 SER A C 1
ATOM 2019 O O . SER A 1 274 ? -15.727 -35.174 -18.943 1.00 86.38 274 SER A O 1
ATOM 2021 N N . ASP A 1 275 ? -13.477 -35.175 -19.035 1.00 81.44 275 ASP A N 1
ATOM 2022 C CA . ASP A 1 275 ? -13.330 -36.608 -19.324 1.00 81.44 275 ASP A CA 1
ATOM 2023 C C . ASP A 1 275 ? -13.327 -37.509 -18.071 1.00 81.44 275 ASP A C 1
ATOM 2025 O O . ASP A 1 275 ? -13.377 -38.746 -18.162 1.00 81.44 275 ASP A O 1
ATOM 2029 N N . GLY A 1 276 ? -13.352 -36.887 -16.890 1.00 85.00 276 GLY A N 1
ATOM 2030 C CA . GLY A 1 276 ? -13.356 -37.537 -15.588 1.00 85.00 276 GLY A CA 1
ATOM 2031 C C . GLY A 1 276 ? -11.970 -37.705 -14.962 1.00 85.00 276 GLY A C 1
ATOM 2032 O O . GLY A 1 276 ? -11.885 -38.292 -13.874 1.00 85.00 276 GLY A O 1
ATOM 2033 N N . VAL A 1 277 ? -10.895 -37.222 -15.594 1.00 84.88 277 VAL A N 1
ATOM 2034 C CA . VAL A 1 277 ? -9.541 -37.177 -15.033 1.00 84.88 277 VAL A CA 1
ATOM 2035 C C . VAL A 1 277 ? -9.123 -35.730 -14.780 1.00 84.88 277 VAL A C 1
ATOM 2037 O O . VAL A 1 277 ? -8.684 -35.008 -15.659 1.00 84.88 277 VAL A O 1
ATOM 2040 N N . TYR A 1 278 ? -9.167 -35.324 -13.511 1.00 82.38 278 TYR A N 1
ATOM 2041 C CA . TYR A 1 278 ? -8.680 -34.010 -13.090 1.00 82.38 278 TYR A CA 1
ATOM 2042 C C . TYR A 1 278 ? -7.210 -33.800 -13.482 1.00 82.38 278 TYR A C 1
ATOM 2044 O O . TYR A 1 278 ? -6.382 -34.694 -13.286 1.00 82.38 278 TYR A O 1
ATOM 2052 N N . THR A 1 279 ? -6.843 -32.583 -13.885 1.00 81.12 279 THR A N 1
ATOM 2053 C CA . THR A 1 279 ? -5.467 -32.207 -14.267 1.00 81.12 279 THR A CA 1
ATOM 2054 C C . THR A 1 279 ? -4.433 -32.610 -13.206 1.00 81.12 279 THR A C 1
ATOM 2056 O O . THR A 1 279 ? -3.346 -33.114 -13.497 1.00 81.12 279 THR A O 1
ATOM 2059 N N . CYS A 1 280 ? -4.784 -32.480 -11.924 1.00 80.25 280 CYS A N 1
ATOM 2060 C CA . CYS A 1 280 ? -3.919 -32.865 -10.806 1.00 80.25 280 CYS A CA 1
ATOM 2061 C C . CYS A 1 280 ? -3.666 -34.386 -10.693 1.00 80.25 280 CYS A C 1
ATOM 2063 O O . CYS A 1 280 ? -2.697 -34.805 -10.057 1.00 80.25 280 CYS A O 1
ATOM 2065 N N . GLN A 1 281 ? -4.528 -35.217 -11.288 1.00 82.50 281 GLN A N 1
ATOM 2066 C CA . GLN A 1 281 ? -4.392 -36.674 -11.342 1.00 82.50 281 GLN A CA 1
ATOM 2067 C C . GLN A 1 281 ? -3.506 -37.143 -12.503 1.00 82.50 281 GLN A C 1
ATOM 2069 O O . GLN A 1 281 ? -3.276 -38.347 -12.646 1.00 82.50 281 GLN A O 1
ATOM 2074 N N . GLY A 1 282 ? -2.923 -36.206 -13.256 1.00 77.44 282 GLY A N 1
ATOM 2075 C CA . GLY A 1 282 ? -1.943 -36.492 -14.294 1.00 77.44 282 GLY A CA 1
ATOM 2076 C C . GLY A 1 282 ? -2.567 -36.779 -15.650 1.00 77.44 282 GLY A C 1
ATOM 2077 O O . GLY A 1 282 ? -2.014 -37.603 -16.383 1.00 77.44 282 GLY A O 1
ATOM 2078 N N . ASP A 1 283 ? -3.676 -36.112 -15.974 1.00 86.19 283 ASP A N 1
ATOM 2079 C CA . ASP A 1 283 ? -4.072 -35.970 -17.366 1.00 86.19 283 ASP A CA 1
ATOM 2080 C C . ASP A 1 283 ? -2.959 -35.223 -18.122 1.00 86.19 283 ASP A C 1
ATOM 2082 O O . ASP A 1 283 ? -2.441 -34.193 -17.696 1.00 86.19 283 ASP A O 1
ATOM 2086 N N . LEU A 1 284 ? -2.482 -35.837 -19.200 1.00 81.38 284 LEU A N 1
ATOM 2087 C CA . LEU A 1 284 ? -1.427 -35.286 -20.049 1.00 81.38 284 LEU A CA 1
ATOM 2088 C C . LEU A 1 284 ? -2.002 -34.629 -21.312 1.00 81.38 284 LEU A C 1
ATOM 2090 O O . LEU A 1 284 ? -1.235 -34.230 -22.195 1.00 81.38 284 LEU A O 1
ATOM 2094 N N . CYS A 1 285 ? -3.327 -34.553 -21.398 1.00 86.25 285 CYS A N 1
ATOM 2095 C CA . CYS A 1 285 ? -4.113 -34.056 -22.506 1.00 86.25 285 CYS A CA 1
ATOM 2096 C C . CYS A 1 285 ? -5.321 -33.242 -22.014 1.00 86.25 285 CYS A C 1
ATOM 2098 O O . CYS A 1 285 ? -6.371 -33.357 -22.618 1.00 86.25 285 CYS A O 1
ATOM 2100 N N . ASP A 1 286 ? -5.109 -32.329 -21.055 1.00 84.38 286 ASP A N 1
ATOM 2101 C CA . ASP A 1 286 ? -6.118 -31.500 -20.348 1.00 84.38 286 ASP A CA 1
ATOM 2102 C C . ASP A 1 286 ? -7.166 -30.735 -21.209 1.00 84.38 286 ASP A C 1
ATOM 2104 O O . ASP A 1 286 ? -7.945 -29.946 -20.688 1.00 84.38 286 ASP A O 1
ATOM 2108 N N . ASN A 1 287 ? -7.128 -30.815 -22.541 1.00 85.25 287 ASN A N 1
ATOM 2109 C CA . ASN A 1 287 ? -8.086 -30.169 -23.444 1.00 85.25 287 ASN A CA 1
ATOM 2110 C C . ASN A 1 287 ? -8.628 -31.133 -24.526 1.00 85.25 287 ASN A C 1
ATOM 2112 O O . ASN A 1 287 ? -9.146 -30.673 -25.548 1.00 85.25 287 ASN A O 1
ATOM 2116 N N . ASP A 1 288 ? -8.431 -32.444 -24.384 1.00 85.81 288 ASP A N 1
ATOM 2117 C CA . ASP A 1 288 ? -8.898 -33.477 -25.309 1.00 85.81 288 ASP A CA 1
ATOM 2118 C C . ASP A 1 288 ? -9.729 -34.530 -24.560 1.00 85.81 288 ASP A C 1
ATOM 2120 O O . ASP A 1 288 ? -9.185 -35.558 -24.155 1.00 85.81 288 ASP A O 1
ATOM 2124 N N . PRO A 1 289 ? -11.068 -34.378 -24.512 1.00 85.88 289 PRO A N 1
ATOM 2125 C CA . PRO A 1 289 ? -11.928 -35.233 -23.693 1.00 85.88 289 PRO A CA 1
ATOM 2126 C C . PRO A 1 289 ? -12.013 -36.691 -24.163 1.00 85.88 289 PRO A C 1
ATOM 2128 O O . PRO A 1 289 ? -12.748 -37.516 -23.618 1.00 85.88 289 PRO A O 1
ATOM 2131 N N . LEU A 1 290 ? -11.325 -37.021 -25.257 1.00 84.31 290 LEU A N 1
ATOM 2132 C CA . LEU A 1 290 ? -11.233 -38.366 -25.802 1.00 84.31 290 LEU A CA 1
ATOM 2133 C C . LEU A 1 290 ? -9.899 -39.043 -25.457 1.00 84.31 290 LEU A C 1
ATOM 2135 O O . LEU A 1 290 ? -9.719 -40.217 -25.810 1.00 84.31 290 LEU A O 1
ATOM 2139 N N . LYS A 1 291 ? -8.961 -38.344 -24.804 1.00 84.44 291 LYS A N 1
ATOM 2140 C CA . LYS A 1 291 ? -7.640 -38.864 -24.447 1.00 84.44 291 LYS A CA 1
ATOM 2141 C C . LYS A 1 291 ? -7.141 -38.283 -23.127 1.00 84.44 291 LYS A C 1
ATOM 2143 O O . LYS A 1 291 ? -6.830 -37.117 -23.061 1.00 84.44 291 LYS A O 1
ATOM 2148 N N . THR A 1 292 ? -6.788 -39.170 -22.201 1.00 86.31 292 THR A N 1
ATOM 2149 C CA . THR A 1 292 ? -6.065 -38.828 -20.957 1.00 86.31 292 THR A CA 1
ATOM 2150 C C . THR A 1 292 ? -4.534 -38.879 -21.097 1.00 86.31 292 THR A C 1
ATOM 2152 O O . THR A 1 292 ? -3.773 -38.600 -20.168 1.00 86.31 292 THR A O 1
ATOM 2155 N N . THR A 1 293 ? -4.030 -39.345 -22.250 1.00 82.94 293 THR A N 1
ATOM 2156 C CA . THR A 1 293 ? -2.590 -39.445 -22.548 1.00 82.94 293 THR A CA 1
ATOM 2157 C C . THR A 1 293 ? -2.301 -39.167 -24.029 1.00 82.94 293 THR A C 1
ATOM 2159 O O . THR A 1 293 ? -3.056 -39.633 -24.888 1.00 82.94 293 THR A O 1
ATOM 2162 N N . PRO A 1 294 ? -1.197 -38.462 -24.364 1.00 84.50 294 PRO A N 1
ATOM 2163 C CA . PRO A 1 294 ? -0.842 -38.165 -25.746 1.00 84.50 294 PRO A CA 1
ATOM 2164 C C . PRO A 1 294 ? -0.697 -39.437 -26.589 1.00 84.50 294 PRO A C 1
ATOM 2166 O O . PRO A 1 294 ? 0.113 -40.315 -26.279 1.00 84.50 294 PRO A O 1
ATOM 2169 N N . GLY A 1 295 ? -1.468 -39.515 -27.676 1.00 84.25 295 GLY A N 1
ATOM 2170 C CA . GLY A 1 295 ? -1.345 -40.564 -28.691 1.00 84.25 295 GLY A CA 1
ATOM 2171 C C . GLY A 1 295 ? -0.153 -40.345 -29.631 1.00 84.25 295 GLY A C 1
ATOM 2172 O O . GLY A 1 295 ? 0.686 -39.472 -29.409 1.00 84.25 295 GLY A O 1
ATOM 2173 N N . ALA A 1 296 ? -0.092 -41.095 -30.735 1.00 84.75 296 ALA A N 1
ATOM 2174 C CA . ALA A 1 296 ? 0.917 -40.892 -31.781 1.00 84.75 296 ALA A CA 1
ATOM 2175 C C . ALA A 1 296 ? 0.824 -39.487 -32.408 1.00 84.75 296 ALA A C 1
ATOM 2177 O O . ALA A 1 296 ? 1.845 -38.899 -32.759 1.00 84.75 296 ALA A O 1
ATOM 2178 N N . CYS A 1 297 ? -0.386 -38.938 -32.494 1.00 87.56 297 CYS A N 1
ATOM 2179 C CA . CYS A 1 297 ? -0.690 -37.582 -32.940 1.00 87.56 297 CYS A CA 1
ATOM 2180 C C . CYS A 1 297 ? -0.717 -36.541 -31.813 1.00 87.56 297 CYS A C 1
ATOM 2182 O O . CYS A 1 297 ? -1.083 -35.394 -32.057 1.00 87.56 297 CYS A O 1
ATOM 2184 N N . GLY A 1 298 ? -0.364 -36.922 -30.583 1.00 85.75 298 GLY A N 1
ATOM 2185 C CA . GLY A 1 298 ? -0.548 -36.079 -29.405 1.00 85.75 298 GLY A CA 1
ATOM 2186 C C . GLY A 1 298 ? -2.012 -35.990 -28.957 1.00 85.75 298 GLY A C 1
ATOM 2187 O O . GLY A 1 298 ? -2.793 -36.928 -29.158 1.00 85.75 298 GLY A O 1
ATOM 2188 N N . CYS A 1 299 ? -2.354 -34.870 -28.322 1.00 86.94 299 CYS A N 1
ATOM 2189 C CA . CYS A 1 299 ? -3.698 -34.535 -27.840 1.00 86.94 299 CYS A CA 1
ATOM 2190 C C . CYS A 1 299 ? -4.454 -33.694 -28.884 1.00 86.94 299 CYS A C 1
ATOM 2192 O O . CYS A 1 299 ? -3.841 -32.954 -29.655 1.00 86.94 299 CYS A O 1
ATOM 2194 N N . GLY A 1 300 ? -5.777 -33.808 -28.926 1.00 83.06 300 GLY A N 1
ATOM 2195 C CA . GLY A 1 300 ? -6.693 -33.057 -29.792 1.00 83.06 300 GLY A CA 1
ATOM 2196 C C . GLY A 1 300 ? -6.767 -33.555 -31.239 1.00 83.06 300 GLY A C 1
ATOM 2197 O O . GLY A 1 300 ? -7.556 -33.045 -32.035 1.00 83.06 300 GLY A O 1
ATOM 2198 N N . VAL A 1 301 ? -5.953 -34.551 -31.608 1.00 87.31 301 VAL A N 1
ATOM 2199 C CA . VAL A 1 301 ? -5.895 -35.116 -32.962 1.00 87.31 301 VAL A CA 1
ATOM 2200 C C . VAL A 1 301 ? -6.089 -36.634 -32.898 1.00 87.31 301 VAL A C 1
ATOM 2202 O O . VAL A 1 301 ? -5.277 -37.321 -32.271 1.00 87.31 301 VAL A O 1
ATOM 2205 N N . PRO A 1 302 ? -7.123 -37.201 -33.547 1.00 83.25 302 PRO A N 1
ATOM 2206 C CA . PRO A 1 302 ? -7.331 -38.646 -33.583 1.00 83.25 302 PRO A CA 1
ATOM 2207 C C . PRO A 1 302 ? -6.144 -39.385 -34.210 1.00 83.25 302 PRO A C 1
ATOM 2209 O O . PRO A 1 302 ? -5.667 -39.000 -35.276 1.00 83.25 302 PRO A O 1
ATOM 2212 N N . ASP A 1 303 ? -5.735 -40.510 -33.619 1.00 87.50 303 ASP A N 1
ATOM 2213 C CA . ASP A 1 303 ? -4.691 -41.404 -34.154 1.00 87.50 303 ASP A CA 1
ATOM 2214 C C . ASP A 1 303 ? -5.205 -42.269 -35.320 1.00 87.50 303 ASP A C 1
ATOM 2216 O O . ASP A 1 303 ? -4.959 -43.471 -35.396 1.00 87.50 303 ASP A O 1
ATOM 2220 N N . THR A 1 304 ? -5.998 -41.668 -36.208 1.00 88.94 304 THR A N 1
ATOM 2221 C CA . THR A 1 304 ? -6.578 -42.366 -37.356 1.00 88.94 304 THR A CA 1
ATOM 2222 C C . THR A 1 304 ? -5.492 -42.631 -38.391 1.00 88.94 304 THR A C 1
ATOM 2224 O O . THR A 1 304 ? -4.745 -41.723 -38.741 1.00 88.94 304 THR A O 1
ATOM 2227 N N . ASP A 1 305 ? -5.445 -43.856 -38.897 1.00 88.19 305 ASP A N 1
ATOM 2228 C CA . ASP A 1 305 ? -4.590 -44.313 -39.994 1.00 88.19 305 ASP A CA 1
ATOM 2229 C C . ASP A 1 305 ? -5.523 -44.716 -41.151 1.00 88.19 305 ASP A C 1
ATOM 2231 O O . ASP A 1 305 ? -6.257 -45.705 -41.061 1.00 88.19 305 ASP A O 1
ATOM 2235 N N . THR A 1 306 ? -5.620 -43.865 -42.177 1.00 91.94 306 THR A N 1
ATOM 2236 C CA . THR A 1 306 ? -6.668 -43.979 -43.210 1.00 91.94 306 THR A CA 1
ATOM 2237 C C . THR A 1 306 ? -6.395 -45.108 -44.194 1.00 91.94 306 THR A C 1
ATOM 2239 O O . THR A 1 306 ? -7.333 -45.786 -44.630 1.00 91.94 306 THR A O 1
ATOM 2242 N N . ASP A 1 307 ? -5.137 -45.319 -44.566 1.00 85.31 307 ASP A N 1
ATOM 2243 C CA . ASP A 1 307 ? -4.733 -46.321 -45.550 1.00 85.31 307 ASP A CA 1
ATOM 2244 C C . ASP A 1 307 ? -4.155 -47.601 -44.923 1.00 85.31 307 ASP A C 1
ATOM 2246 O O . ASP A 1 307 ? -4.030 -48.613 -45.620 1.00 85.31 307 ASP A O 1
ATOM 2250 N N . ASN A 1 308 ? -4.024 -47.625 -43.594 1.00 89.81 308 ASN A N 1
ATOM 2251 C CA . ASN A 1 308 ? -3.624 -48.758 -42.761 1.00 89.81 308 ASN A CA 1
ATOM 2252 C C . ASN A 1 308 ? -2.179 -49.210 -43.001 1.00 89.81 308 ASN A C 1
ATOM 2254 O O . ASN A 1 308 ? -1.897 -50.417 -42.970 1.00 89.81 308 ASN A O 1
ATOM 2258 N N . ASP A 1 309 ? -1.270 -48.270 -43.255 1.00 86.50 309 ASP A N 1
ATOM 2259 C CA . ASP A 1 309 ? 0.155 -48.558 -43.439 1.00 86.50 309 ASP A CA 1
ATOM 2260 C C . ASP A 1 309 ? 0.956 -48.618 -42.122 1.00 86.50 309 ASP A C 1
ATOM 2262 O O . ASP A 1 309 ? 2.101 -49.089 -42.093 1.00 86.50 309 ASP A O 1
ATOM 2266 N N . GLY A 1 310 ? 0.310 -48.258 -41.008 1.00 88.50 310 GLY A N 1
ATOM 2267 C CA . GLY A 1 310 ? 0.869 -48.253 -39.663 1.00 88.50 310 GLY A CA 1
ATOM 2268 C C . GLY A 1 310 ? 1.294 -46.871 -39.165 1.00 88.50 310 GLY A C 1
ATOM 2269 O O . GLY A 1 310 ? 1.724 -46.775 -38.010 1.00 88.50 310 GLY A O 1
ATOM 2270 N N . THR A 1 311 ? 1.171 -45.819 -39.979 1.00 90.06 311 THR A N 1
ATOM 2271 C CA . THR A 1 311 ? 1.455 -44.432 -39.596 1.00 90.06 311 THR A CA 1
ATOM 2272 C C . THR A 1 311 ? 0.153 -43.649 -39.478 1.00 90.06 311 THR A C 1
ATOM 2274 O O . THR A 1 311 ? -0.625 -43.548 -40.415 1.00 90.06 311 THR A O 1
ATOM 2277 N N . ALA A 1 312 ? -0.111 -43.064 -38.307 1.00 89.69 312 ALA A N 1
ATOM 2278 C CA . ALA A 1 312 ? -1.291 -42.219 -38.143 1.00 89.69 312 ALA A CA 1
ATOM 2279 C C . ALA A 1 312 ? -1.208 -41.001 -39.078 1.00 89.69 312 ALA A C 1
ATOM 2281 O O . ALA A 1 312 ? -0.143 -40.396 -39.201 1.00 89.69 312 ALA A O 1
ATOM 2282 N N . ASN A 1 313 ? -2.341 -40.592 -39.653 1.00 88.44 313 ASN A N 1
ATOM 2283 C CA . ASN A 1 313 ? -2.452 -39.536 -40.668 1.00 88.44 313 ASN A CA 1
ATOM 2284 C C . ASN A 1 313 ? -1.681 -38.248 -40.324 1.00 88.44 313 ASN A C 1
ATOM 2286 O O . ASN A 1 313 ? -1.193 -37.555 -41.206 1.00 88.44 313 ASN A O 1
ATOM 2290 N N . CYS A 1 314 ? -1.616 -37.888 -39.040 1.00 87.62 314 CYS A N 1
ATOM 2291 C CA . CYS A 1 314 ? -0.928 -36.690 -38.549 1.00 87.62 314 CYS A CA 1
ATOM 2292 C C . CYS A 1 314 ? 0.599 -36.730 -38.739 1.00 87.62 314 CYS A C 1
ATOM 2294 O O . CYS A 1 314 ? 1.238 -35.685 -38.833 1.00 87.62 314 CYS A O 1
ATOM 2296 N N . ASN A 1 315 ? 1.168 -37.935 -38.770 1.00 87.31 315 ASN A N 1
ATOM 2297 C CA . ASN A 1 315 ? 2.593 -38.212 -38.900 1.00 87.31 315 ASN A CA 1
ATOM 2298 C C . ASN A 1 315 ? 2.925 -38.815 -40.266 1.00 87.31 315 ASN A C 1
ATOM 2300 O O . ASN A 1 315 ? 4.081 -39.151 -40.520 1.00 87.31 315 ASN A O 1
ATOM 2304 N N . ASP A 1 316 ? 1.919 -38.960 -41.124 1.00 89.56 316 ASP A N 1
ATOM 2305 C CA . ASP A 1 316 ? 2.049 -39.529 -42.447 1.00 89.56 316 ASP A CA 1
ATOM 2306 C C . ASP A 1 316 ? 2.126 -38.410 -43.494 1.00 89.56 316 ASP A C 1
ATOM 2308 O O . ASP A 1 316 ? 1.225 -37.581 -43.640 1.00 89.56 316 ASP A O 1
ATOM 2312 N N . GLY A 1 317 ? 3.236 -38.366 -44.233 1.00 86.56 317 GLY A N 1
ATOM 2313 C CA . GLY A 1 317 ? 3.401 -37.442 -45.351 1.00 86.56 317 GLY A CA 1
ATOM 2314 C C . GLY A 1 317 ? 2.497 -37.768 -46.544 1.00 86.56 317 GLY A C 1
ATOM 2315 O O . GLY A 1 317 ? 2.265 -36.889 -47.374 1.00 86.56 317 GLY A O 1
ATOM 2316 N N . CYS A 1 318 ? 1.971 -38.990 -46.628 1.00 89.94 318 CYS A N 1
ATOM 2317 C CA . CYS A 1 318 ? 1.027 -39.435 -47.643 1.00 89.94 318 CYS A CA 1
ATOM 2318 C C . CYS A 1 318 ? -0.147 -40.230 -47.039 1.00 89.94 318 CYS A C 1
ATOM 2320 O O . CYS A 1 318 ? -0.299 -41.393 -47.388 1.00 89.94 318 CYS A O 1
ATOM 2322 N N . PRO A 1 319 ? -1.078 -39.584 -46.303 1.00 90.00 319 PRO A N 1
ATOM 2323 C CA . PRO A 1 319 ? -2.139 -40.250 -45.520 1.00 90.00 319 PRO A CA 1
ATOM 2324 C C . PRO A 1 319 ? -3.148 -41.134 -46.279 1.00 90.00 319 PRO A C 1
ATOM 2326 O O . PRO A 1 319 ? -4.173 -41.509 -45.722 1.00 90.00 319 PRO A O 1
ATOM 2329 N N . ASN A 1 320 ? -2.984 -41.330 -47.588 1.00 89.12 320 ASN A N 1
ATOM 2330 C CA . ASN A 1 320 ? -3.845 -42.170 -48.420 1.00 89.12 320 ASN A CA 1
ATOM 2331 C C . ASN A 1 320 ? -3.043 -43.090 -49.369 1.00 89.12 320 ASN A C 1
ATOM 2333 O O . ASN A 1 320 ? -3.649 -43.716 -50.247 1.00 89.12 320 ASN A O 1
ATOM 2337 N N . ASP A 1 321 ? -1.708 -43.105 -49.290 1.00 88.56 321 ASP A N 1
ATOM 2338 C CA . ASP A 1 321 ? -0.846 -43.994 -50.070 1.00 88.56 321 ASP A CA 1
ATOM 2339 C C . ASP A 1 321 ? -0.204 -45.053 -49.158 1.00 88.56 321 ASP A C 1
ATOM 2341 O O . ASP A 1 321 ? 0.878 -44.817 -48.625 1.00 88.56 321 ASP A O 1
ATOM 2345 N N . PRO A 1 322 ? -0.757 -46.281 -49.101 1.00 89.25 322 PRO A N 1
ATOM 2346 C CA . PRO A 1 322 ? -0.322 -47.299 -48.143 1.00 89.25 322 PRO A CA 1
ATOM 2347 C C . PRO A 1 322 ? 1.089 -47.861 -48.394 1.00 89.25 322 PRO A C 1
ATOM 2349 O O . PRO A 1 322 ? 1.498 -48.847 -47.778 1.00 89.25 322 PRO A O 1
ATOM 2352 N N . ASN A 1 323 ? 1.817 -47.325 -49.379 1.00 86.12 323 ASN A N 1
ATOM 2353 C CA . ASN A 1 323 ? 3.192 -47.706 -49.688 1.00 86.12 323 ASN A CA 1
ATOM 2354 C C . ASN A 1 323 ? 4.207 -46.605 -49.347 1.00 86.12 323 ASN A C 1
ATOM 2356 O O . ASN A 1 323 ? 5.403 -46.819 -49.575 1.00 86.12 323 ASN A O 1
ATOM 2360 N N . LYS A 1 324 ? 3.769 -45.440 -48.851 1.00 85.38 324 LYS A N 1
ATOM 2361 C CA . LYS A 1 324 ? 4.643 -44.311 -48.533 1.00 85.38 324 LYS A CA 1
ATOM 2362 C C . LYS A 1 324 ? 4.166 -43.585 -47.281 1.00 85.38 324 LYS A C 1
ATOM 2364 O O . LYS A 1 324 ? 3.115 -42.985 -47.303 1.00 85.38 324 LYS A O 1
ATOM 2369 N N . ILE A 1 325 ? 5.061 -43.454 -46.307 1.00 87.50 325 ILE A N 1
ATOM 2370 C CA . ILE A 1 325 ? 4.852 -42.615 -45.111 1.00 87.50 325 ILE A CA 1
ATOM 2371 C C . ILE A 1 325 ? 5.423 -41.190 -45.263 1.00 87.50 325 ILE A C 1
ATOM 2373 O O . ILE A 1 325 ? 5.398 -40.370 -44.347 1.00 87.50 325 ILE A O 1
ATOM 2377 N N . ALA A 1 326 ? 6.042 -40.896 -46.411 1.00 85.06 326 ALA A N 1
ATOM 2378 C CA . ALA A 1 326 ? 6.679 -39.619 -46.719 1.00 85.06 326 ALA A CA 1
ATOM 2379 C C . ALA A 1 326 ? 6.482 -39.271 -48.199 1.00 85.06 326 ALA A C 1
ATOM 2381 O O . ALA A 1 326 ? 6.589 -40.141 -49.062 1.00 85.06 326 ALA A O 1
ATOM 2382 N N . VAL A 1 327 ? 6.270 -37.980 -48.486 1.00 82.88 327 VAL A N 1
ATOM 2383 C CA . VAL A 1 327 ? 5.957 -37.445 -49.828 1.00 82.88 327 VAL A CA 1
ATOM 2384 C C . VAL A 1 327 ? 6.975 -37.865 -50.896 1.00 82.88 327 VAL A C 1
ATOM 2386 O O . VAL A 1 327 ? 6.606 -38.029 -52.053 1.00 82.88 327 VAL A O 1
ATOM 2389 N N . GLY A 1 328 ? 8.238 -38.105 -50.534 1.00 83.75 328 GLY A N 1
ATOM 2390 C CA . GLY A 1 328 ? 9.281 -38.446 -51.504 1.00 83.75 328 GLY A CA 1
ATOM 2391 C C . GLY A 1 328 ? 9.556 -37.307 -52.495 1.00 83.75 328 GLY A C 1
ATOM 2392 O O . GLY A 1 328 ? 9.061 -36.191 -52.341 1.00 83.75 328 GLY A O 1
ATOM 2393 N N . ILE A 1 329 ? 10.367 -37.584 -53.513 1.00 83.31 329 ILE A N 1
ATOM 2394 C CA . ILE A 1 329 ? 10.760 -36.616 -54.550 1.00 83.31 329 ILE A CA 1
ATOM 2395 C C . ILE A 1 329 ? 9.651 -36.486 -55.605 1.00 83.31 329 ILE A C 1
ATOM 2397 O O . ILE A 1 329 ? 9.377 -35.394 -56.097 1.00 83.31 329 ILE A O 1
ATOM 2401 N N . CYS A 1 330 ? 8.966 -37.590 -55.906 1.00 84.62 330 CYS A N 1
ATOM 2402 C CA . CYS A 1 330 ? 7.896 -37.662 -56.898 1.00 84.62 330 CYS A CA 1
ATOM 2403 C C . CYS A 1 330 ? 6.494 -37.397 -56.339 1.00 84.62 330 CYS A C 1
ATOM 2405 O O . CYS A 1 330 ? 5.514 -37.474 -57.083 1.00 84.62 330 CYS A O 1
ATOM 2407 N N . GLY A 1 331 ? 6.374 -37.095 -55.046 1.00 84.25 331 GLY A N 1
ATOM 2408 C CA . GLY A 1 331 ? 5.083 -36.964 -54.381 1.00 84.25 331 GLY A CA 1
ATOM 2409 C C . GLY A 1 331 ? 4.457 -38.305 -53.973 1.00 84.25 331 GLY A C 1
ATOM 2410 O O . GLY A 1 331 ? 5.015 -39.392 -54.168 1.00 84.25 331 GLY A O 1
ATOM 2411 N N . CYS A 1 332 ? 3.256 -38.218 -53.402 1.00 86.81 332 CYS A N 1
ATOM 2412 C CA . CYS A 1 332 ? 2.447 -39.374 -53.019 1.00 86.81 332 CYS A CA 1
ATOM 2413 C C . CYS A 1 332 ? 1.807 -40.035 -54.252 1.00 86.81 332 CYS A C 1
ATOM 2415 O O . CYS A 1 332 ? 1.374 -39.347 -55.180 1.00 86.81 332 CYS A O 1
ATOM 2417 N N . GLY A 1 333 ? 1.727 -41.366 -54.275 1.00 81.81 333 GLY A N 1
ATOM 2418 C CA . GLY A 1 333 ? 1.131 -42.147 -55.364 1.00 81.81 333 GLY A CA 1
ATOM 2419 C C . GLY A 1 333 ? 2.049 -42.432 -56.562 1.00 81.81 333 GLY A C 1
ATOM 2420 O O . GLY A 1 333 ? 1.623 -43.123 -57.491 1.00 81.81 333 GLY A O 1
ATOM 2421 N N . VAL A 1 334 ? 3.295 -41.937 -56.568 1.00 83.69 334 VAL A N 1
ATOM 2422 C CA . VAL A 1 334 ? 4.289 -42.151 -57.643 1.00 83.69 334 VAL A CA 1
ATOM 2423 C C . VAL A 1 334 ? 5.614 -42.621 -57.044 1.00 83.69 334 VAL A C 1
ATOM 2425 O O . VAL A 1 334 ? 6.137 -41.979 -56.145 1.00 83.69 334 VAL A O 1
ATOM 2428 N N . ALA A 1 335 ? 6.185 -43.729 -57.521 1.00 79.31 335 ALA A N 1
ATOM 2429 C CA . ALA A 1 335 ? 7.438 -44.269 -56.979 1.00 79.31 335 ALA A CA 1
ATOM 2430 C C . ALA A 1 335 ? 8.654 -43.366 -57.279 1.00 79.31 335 ALA A C 1
ATOM 2432 O O . ALA A 1 335 ? 8.812 -42.914 -58.410 1.00 79.31 335 ALA A O 1
ATOM 2433 N N . ASP A 1 336 ? 9.545 -43.181 -56.299 1.00 83.62 336 ASP A N 1
ATOM 2434 C CA . ASP A 1 336 ? 10.803 -42.417 -56.421 1.00 83.62 336 ASP A CA 1
ATOM 2435 C C . ASP A 1 336 ? 11.899 -43.232 -57.135 1.00 83.62 336 ASP A C 1
ATOM 2437 O O . ASP A 1 336 ? 12.943 -43.543 -56.565 1.00 83.62 336 ASP A O 1
ATOM 2441 N N . THR A 1 337 ? 11.618 -43.676 -58.361 1.00 86.12 337 THR A N 1
ATOM 2442 C CA . THR A 1 337 ? 12.576 -44.454 -59.167 1.00 86.12 337 THR A CA 1
ATOM 2443 C C . THR A 1 337 ? 13.598 -43.519 -59.810 1.00 86.12 337 THR A C 1
ATOM 2445 O O . THR A 1 337 ? 13.217 -42.451 -60.270 1.00 86.12 337 THR A O 1
ATOM 2448 N N . ASP A 1 338 ? 14.863 -43.930 -59.838 1.00 85.00 338 ASP A N 1
ATOM 2449 C CA . ASP A 1 338 ? 15.996 -43.245 -60.476 1.00 85.00 338 ASP A CA 1
ATOM 2450 C C . ASP A 1 338 ? 16.622 -44.240 -61.471 1.00 85.00 338 ASP A C 1
ATOM 2452 O O . ASP A 1 338 ? 17.206 -45.260 -61.077 1.00 85.00 338 ASP A O 1
ATOM 2456 N N . THR A 1 339 ? 16.363 -44.025 -62.761 1.00 88.31 339 THR A N 1
ATOM 2457 C CA . THR A 1 339 ? 16.656 -44.975 -63.839 1.00 88.31 339 THR A CA 1
ATOM 2458 C C . THR A 1 339 ? 18.139 -45.024 -64.198 1.00 88.31 339 THR A C 1
ATOM 2460 O O . THR A 1 339 ? 18.644 -46.108 -64.520 1.00 88.31 339 THR A O 1
ATOM 2463 N N . ASP A 1 340 ? 18.848 -43.898 -64.158 1.00 80.44 340 ASP A N 1
ATOM 2464 C CA . ASP A 1 340 ? 20.271 -43.815 -64.502 1.00 80.44 340 ASP A CA 1
ATOM 2465 C C . ASP A 1 340 ? 21.206 -43.751 -63.283 1.00 80.44 340 ASP A C 1
ATOM 2467 O O . ASP A 1 340 ? 22.430 -43.824 -63.443 1.00 80.44 340 ASP A O 1
ATOM 2471 N N . ALA A 1 341 ? 20.622 -43.799 -62.083 1.00 86.50 341 ALA A N 1
ATOM 2472 C CA . ALA A 1 341 ? 21.279 -43.881 -60.787 1.00 86.50 341 ALA A CA 1
ATOM 2473 C C . ALA A 1 341 ? 22.173 -42.671 -60.492 1.00 86.50 341 ALA A C 1
ATOM 2475 O O . ALA A 1 341 ? 23.239 -42.816 -59.875 1.00 86.50 341 ALA A O 1
ATOM 2476 N N . ASP A 1 342 ? 21.759 -41.495 -60.959 1.00 81.38 342 ASP A N 1
ATOM 2477 C CA . ASP A 1 342 ? 22.503 -40.252 -60.806 1.00 81.38 342 ASP A CA 1
ATOM 2478 C C . ASP A 1 342 ? 22.194 -39.493 -59.509 1.00 81.38 342 ASP A C 1
ATOM 2480 O O . ASP A 1 342 ? 22.945 -38.598 -59.115 1.00 81.38 342 ASP A O 1
ATOM 2484 N N . GLY A 1 343 ? 21.171 -39.942 -58.778 1.00 83.75 343 GLY A N 1
ATOM 2485 C CA . GLY A 1 343 ? 20.690 -39.333 -57.544 1.00 83.75 343 GLY A CA 1
ATOM 2486 C C . GLY A 1 343 ? 19.419 -38.500 -57.720 1.00 83.75 343 GLY A C 1
ATOM 2487 O O . GLY A 1 343 ? 18.857 -38.066 -56.709 1.00 83.75 343 GLY A O 1
ATOM 2488 N N . THR A 1 344 ? 18.944 -38.307 -58.950 1.00 85.94 344 THR A N 1
ATOM 2489 C CA . THR A 1 344 ? 17.727 -37.574 -59.304 1.00 85.94 344 THR A CA 1
ATOM 2490 C C . THR A 1 344 ? 16.634 -38.561 -59.711 1.00 85.94 344 THR A C 1
ATOM 2492 O O . THR A 1 344 ? 16.805 -39.383 -60.599 1.00 85.94 344 THR A O 1
ATOM 2495 N N . ALA A 1 345 ? 15.474 -38.518 -59.050 1.00 84.88 345 ALA A N 1
ATOM 2496 C CA . ALA A 1 345 ? 14.371 -39.407 -59.418 1.00 84.88 345 ALA A CA 1
ATOM 2497 C C . ALA A 1 345 ? 13.792 -39.026 -60.794 1.00 84.88 345 ALA A C 1
ATOM 2499 O O . ALA A 1 345 ? 13.604 -37.843 -61.077 1.00 84.88 345 ALA A O 1
ATOM 2500 N N . ASP A 1 346 ? 13.388 -40.020 -61.588 1.00 84.62 346 ASP A N 1
ATOM 2501 C CA . ASP A 1 346 ? 12.903 -39.898 -62.974 1.00 84.62 346 ASP A CA 1
ATOM 2502 C C . ASP A 1 346 ? 11.837 -38.806 -63.171 1.00 84.62 346 ASP A C 1
ATOM 2504 O O . ASP A 1 346 ? 11.696 -38.222 -64.243 1.00 84.62 346 ASP A O 1
ATOM 2508 N N . CYS A 1 347 ? 11.023 -38.562 -62.143 1.00 83.94 347 CYS A N 1
ATOM 2509 C CA . CYS A 1 347 ? 9.932 -37.590 -62.161 1.00 83.94 347 CYS A CA 1
ATOM 2510 C C . CYS A 1 347 ? 10.397 -36.125 -62.133 1.00 83.94 347 CYS A C 1
ATOM 2512 O O . CYS A 1 347 ? 9.617 -35.242 -62.499 1.00 83.94 347 CYS A O 1
ATOM 2514 N N . VAL A 1 348 ? 11.624 -35.866 -61.676 1.00 85.31 348 VAL A N 1
ATOM 2515 C CA . VAL A 1 348 ? 12.233 -34.532 -61.586 1.00 85.31 348 VAL A CA 1
ATOM 2516 C C . VAL A 1 348 ? 13.565 -34.440 -62.330 1.00 85.31 348 VAL A C 1
ATOM 2518 O O . VAL A 1 348 ? 14.163 -33.368 -62.343 1.00 85.31 348 VAL A O 1
ATOM 2521 N N . ASP A 1 349 ? 14.000 -35.522 -62.973 1.00 86.00 349 ASP A N 1
ATOM 2522 C CA . ASP A 1 349 ? 15.216 -35.561 -63.774 1.00 86.00 349 ASP A CA 1
ATOM 2523 C C . ASP A 1 349 ? 14.990 -34.928 -65.170 1.00 86.00 349 ASP A C 1
ATOM 2525 O O . ASP A 1 349 ? 14.127 -35.382 -65.936 1.00 86.00 349 ASP A O 1
ATOM 2529 N N . PRO A 1 350 ? 15.738 -33.864 -65.532 1.00 82.38 350 PRO A N 1
ATOM 2530 C CA . PRO A 1 350 ? 15.687 -33.253 -66.861 1.00 82.38 350 PRO A CA 1
ATOM 2531 C C . PRO A 1 350 ? 16.117 -34.191 -68.001 1.00 82.38 350 PRO A C 1
ATOM 2533 O O . PRO A 1 350 ? 15.659 -34.011 -69.136 1.00 82.38 350 PRO A O 1
ATOM 2536 N N . CYS A 1 351 ? 16.978 -35.170 -67.718 1.00 84.50 351 CYS A N 1
ATOM 2537 C CA . CYS A 1 351 ? 17.463 -36.189 -68.640 1.00 84.50 351 CYS A CA 1
ATOM 2538 C C . CYS A 1 351 ? 17.546 -37.576 -67.950 1.00 84.50 351 CYS A C 1
ATOM 2540 O O . CYS A 1 351 ? 18.658 -38.055 -67.761 1.00 84.50 351 CYS A O 1
ATOM 2542 N N . PRO A 1 352 ? 16.409 -38.295 -67.754 1.00 83.81 352 PRO A N 1
ATOM 2543 C CA . PRO A 1 352 ? 16.270 -39.546 -66.959 1.00 83.81 352 PRO A CA 1
ATOM 2544 C C . PRO A 1 352 ? 17.083 -40.786 -67.388 1.00 83.81 352 PRO A C 1
ATOM 2546 O O . PRO A 1 352 ? 16.769 -41.922 -67.028 1.00 83.81 352 PRO A O 1
ATOM 2549 N N . ALA A 1 353 ? 18.020 -40.617 -68.313 1.00 80.62 353 ALA A N 1
ATOM 2550 C CA . ALA A 1 353 ? 18.836 -41.674 -68.890 1.00 80.62 353 ALA A CA 1
ATOM 2551 C C . ALA A 1 353 ? 20.317 -41.272 -69.037 1.00 80.62 353 ALA A C 1
ATOM 2553 O O . ALA A 1 353 ? 21.093 -42.061 -69.587 1.00 80.62 353 ALA A O 1
ATOM 2554 N N . LEU A 1 354 ? 20.700 -40.055 -68.635 1.00 79.31 354 LEU A N 1
ATOM 2555 C CA . LEU A 1 354 ? 22.059 -39.529 -68.705 1.00 79.31 354 LEU A CA 1
ATOM 2556 C C . LEU A 1 354 ? 22.502 -39.034 -67.329 1.00 79.31 354 LEU A C 1
ATOM 2558 O O . LEU A 1 354 ? 22.289 -37.880 -66.975 1.00 79.31 354 LEU A O 1
ATOM 2562 N N . ALA A 1 355 ? 23.244 -39.890 -66.632 1.00 81.38 355 ALA A N 1
ATOM 2563 C CA . ALA A 1 355 ? 23.608 -39.610 -65.258 1.00 81.38 355 ALA A CA 1
ATOM 2564 C C . ALA A 1 355 ? 24.418 -38.313 -65.084 1.00 81.38 355 ALA A C 1
ATOM 2566 O O . ALA A 1 355 ? 25.524 -38.186 -65.621 1.00 81.38 355 ALA A O 1
ATOM 2567 N N . ASN A 1 356 ? 23.911 -37.423 -64.231 1.00 81.06 356 ASN A N 1
ATOM 2568 C CA . ASN A 1 356 ? 24.460 -36.134 -63.818 1.00 81.06 356 ASN A CA 1
ATOM 2569 C C . ASN A 1 356 ? 24.653 -35.150 -64.980 1.00 81.06 356 ASN A C 1
ATOM 2571 O O . ASN A 1 356 ? 25.638 -34.407 -64.985 1.00 81.06 356 ASN A O 1
ATOM 2575 N N . LEU A 1 357 ? 23.780 -35.190 -65.991 1.00 81.56 357 LEU A N 1
ATOM 2576 C CA . LEU A 1 357 ? 23.902 -34.343 -67.175 1.00 81.56 357 LEU A CA 1
ATOM 2577 C C . LEU A 1 357 ? 22.581 -33.671 -67.549 1.00 81.56 357 LEU A C 1
ATOM 2579 O O . LEU A 1 357 ? 21.628 -34.309 -67.990 1.00 81.56 357 LEU A O 1
ATOM 2583 N N . GLU A 1 358 ? 22.581 -32.346 -67.503 1.00 82.94 358 GLU A N 1
ATOM 2584 C CA . GLU A 1 358 ? 21.519 -31.492 -68.011 1.00 82.94 358 GLU A CA 1
ATOM 2585 C C . GLU A 1 358 ? 21.891 -30.872 -69.366 1.00 82.94 358 GLU A C 1
ATOM 2587 O O . GLU A 1 358 ? 23.033 -30.890 -69.832 1.00 82.94 358 GLU A O 1
ATOM 2592 N N . ASN A 1 359 ? 20.905 -30.273 -70.035 1.00 79.50 359 ASN A N 1
ATOM 2593 C CA . ASN A 1 359 ? 21.164 -29.532 -71.266 1.00 79.50 359 ASN A CA 1
ATOM 2594 C C . ASN A 1 359 ? 22.077 -28.325 -70.999 1.00 79.50 359 ASN A C 1
ATOM 2596 O O . ASN A 1 359 ? 21.692 -27.394 -70.297 1.00 79.50 359 ASN A O 1
ATOM 2600 N N . GLY A 1 360 ? 23.240 -28.307 -71.646 1.00 74.81 360 GLY A N 1
ATOM 2601 C CA . GLY A 1 360 ? 24.293 -27.308 -71.486 1.00 74.81 360 GLY A CA 1
ATOM 2602 C C . GLY A 1 360 ? 25.551 -27.854 -70.813 1.00 74.81 360 GLY A C 1
ATOM 2603 O O . GLY A 1 360 ? 26.595 -27.207 -70.911 1.00 74.81 360 GLY A O 1
ATOM 2604 N N . ASP A 1 361 ? 25.482 -29.036 -70.196 1.00 85.25 361 ASP A N 1
ATOM 2605 C CA . ASP A 1 361 ? 26.629 -29.620 -69.509 1.00 85.25 361 ASP A CA 1
ATOM 2606 C C . ASP A 1 361 ? 27.711 -30.079 -70.475 1.00 85.25 361 ASP A C 1
ATOM 2608 O O . ASP A 1 361 ? 27.436 -30.573 -71.571 1.00 85.25 361 ASP A O 1
ATOM 2612 N N . ALA A 1 362 ? 28.962 -29.916 -70.043 1.00 80.31 362 ALA A N 1
ATOM 2613 C CA . ALA A 1 362 ? 30.107 -30.429 -70.769 1.00 80.31 362 ALA A CA 1
ATOM 2614 C C . ALA A 1 362 ? 30.078 -31.955 -70.746 1.00 80.31 362 ALA A C 1
ATOM 2616 O O . ALA A 1 362 ? 29.939 -32.587 -69.699 1.00 80.31 362 ALA A O 1
ATOM 2617 N N . CYS A 1 363 ? 30.255 -32.545 -71.911 1.00 83.88 363 CYS A N 1
ATOM 2618 C CA . CYS A 1 363 ? 30.263 -33.986 -72.084 1.00 83.88 363 CYS A CA 1
ATOM 2619 C C . CYS A 1 363 ? 31.396 -34.363 -73.047 1.00 83.88 363 CYS A C 1
ATOM 2621 O O . CYS A 1 363 ? 32.150 -33.497 -73.471 1.00 83.88 363 CYS A O 1
ATOM 2623 N N . ASP A 1 364 ? 31.579 -35.647 -73.338 1.00 81.62 364 ASP A N 1
ATOM 2624 C CA . ASP A 1 364 ? 32.529 -36.114 -74.356 1.00 81.62 364 ASP A CA 1
ATOM 2625 C C . ASP A 1 364 ? 31.751 -37.017 -75.313 1.00 81.62 364 ASP A C 1
ATOM 2627 O O . ASP A 1 364 ? 31.239 -38.067 -74.907 1.00 81.62 364 ASP A O 1
ATOM 2631 N N . ASP A 1 365 ? 31.601 -36.584 -76.566 1.00 76.81 365 ASP A N 1
ATOM 2632 C CA . ASP A 1 365 ? 30.889 -37.351 -77.594 1.00 76.81 365 ASP A CA 1
ATOM 2633 C C . ASP A 1 365 ? 31.779 -38.441 -78.233 1.00 76.81 365 ASP A C 1
ATOM 2635 O O . ASP A 1 365 ? 31.325 -39.244 -79.059 1.00 76.81 365 ASP A O 1
ATOM 2639 N N . GLY A 1 366 ? 33.050 -38.503 -77.821 1.00 80.19 366 GLY A N 1
ATOM 2640 C CA . GLY A 1 366 ? 34.073 -39.419 -78.302 1.00 80.19 366 GLY A CA 1
ATOM 2641 C C . GLY A 1 366 ? 34.779 -38.968 -79.586 1.00 80.19 366 GLY A C 1
ATOM 2642 O O . GLY A 1 366 ? 35.527 -39.769 -80.165 1.00 80.19 366 GLY A O 1
ATOM 2643 N N . ASN A 1 367 ? 34.567 -37.736 -80.071 1.00 76.81 367 ASN A N 1
ATOM 2644 C CA . ASN A 1 367 ? 35.159 -37.209 -81.302 1.00 76.81 367 ASN A CA 1
ATOM 2645 C C . ASN A 1 367 ? 36.310 -36.208 -81.039 1.00 76.81 367 ASN A C 1
ATOM 2647 O O . ASN A 1 367 ? 36.086 -35.057 -80.687 1.00 76.81 367 ASN A O 1
ATOM 2651 N N . PRO A 1 368 ? 37.575 -36.549 -81.348 1.00 76.75 368 PRO A N 1
ATOM 2652 C CA . PRO A 1 368 ? 38.726 -35.694 -81.028 1.00 76.75 368 PRO A CA 1
ATOM 2653 C C . PRO A 1 368 ? 38.894 -34.448 -81.922 1.00 76.75 368 PRO A C 1
ATOM 2655 O O . PRO A 1 368 ? 39.881 -33.729 -81.771 1.00 76.75 368 PRO A O 1
ATOM 2658 N N . ASN A 1 369 ? 38.016 -34.222 -82.907 1.00 69.56 369 ASN A N 1
ATOM 2659 C CA . ASN A 1 369 ? 38.110 -33.077 -83.829 1.00 69.56 369 ASN A CA 1
ATOM 2660 C C . ASN A 1 369 ? 37.168 -31.924 -83.468 1.00 69.56 369 ASN A C 1
ATOM 2662 O O . ASN A 1 369 ? 37.173 -30.904 -84.158 1.00 69.56 369 ASN A O 1
ATOM 2666 N N . THR A 1 370 ? 36.346 -32.101 -82.441 1.00 75.06 370 THR A N 1
ATOM 2667 C CA . THR A 1 370 ? 35.475 -31.074 -81.888 1.00 75.06 370 THR A CA 1
ATOM 2668 C C . THR A 1 370 ? 36.064 -30.565 -80.578 1.00 75.06 370 THR A C 1
ATOM 2670 O O . THR A 1 370 ? 36.784 -31.263 -79.869 1.00 75.06 370 THR A O 1
ATOM 2673 N N . ILE A 1 371 ? 35.830 -29.289 -80.307 1.00 71.94 371 ILE A N 1
ATOM 2674 C CA . ILE A 1 371 ? 36.102 -28.635 -79.038 1.00 71.94 371 ILE A CA 1
ATOM 2675 C C . ILE A 1 371 ? 34.772 -28.131 -78.475 1.00 71.94 371 ILE A C 1
ATOM 2677 O O . ILE A 1 371 ? 33.892 -27.703 -79.228 1.00 71.94 371 ILE A O 1
ATOM 2681 N N . GLY A 1 372 ? 34.629 -28.180 -77.153 1.00 76.06 372 GLY A N 1
ATOM 2682 C CA . GLY A 1 372 ? 33.417 -27.724 -76.471 1.00 76.06 372 GLY A CA 1
ATOM 2683 C C . GLY A 1 372 ? 32.213 -28.642 -76.684 1.00 76.06 372 GLY A C 1
ATOM 2684 O O . GLY A 1 372 ? 31.156 -28.165 -77.088 1.00 76.06 372 GLY A O 1
ATOM 2685 N N . ASP A 1 373 ? 32.385 -29.941 -76.439 1.00 83.25 373 ASP A N 1
ATOM 2686 C CA . ASP A 1 373 ? 31.297 -30.920 -76.423 1.00 83.25 373 ASP A CA 1
ATOM 2687 C C . ASP A 1 373 ? 30.297 -30.590 -75.303 1.00 83.25 373 ASP A C 1
ATOM 2689 O O . ASP A 1 373 ? 30.673 -30.477 -74.132 1.00 83.25 373 ASP A O 1
ATOM 2693 N N . VAL A 1 374 ? 29.025 -30.417 -75.667 1.00 86.81 374 VAL A N 1
ATOM 2694 C CA . VAL A 1 374 ? 27.951 -30.050 -74.734 1.00 86.81 374 VAL A CA 1
ATOM 2695 C C . VAL A 1 374 ? 26.677 -30.856 -74.973 1.00 86.81 374 VAL A C 1
ATOM 2697 O O . VAL A 1 374 ? 26.349 -31.224 -76.106 1.00 86.81 374 VAL A O 1
ATOM 2700 N N . VAL A 1 375 ? 25.933 -31.128 -73.901 1.00 84.00 375 VAL A N 1
ATOM 2701 C CA . VAL A 1 375 ? 24.648 -31.834 -73.943 1.00 84.00 375 VAL A CA 1
ATOM 2702 C C . VAL A 1 375 ? 23.560 -30.894 -74.462 1.00 84.00 375 VAL A C 1
ATOM 2704 O O . VAL A 1 375 ? 23.337 -29.818 -73.923 1.00 84.00 375 VAL A O 1
ATOM 2707 N N . THR A 1 376 ? 22.851 -31.277 -75.520 1.00 81.19 376 THR A N 1
ATOM 2708 C CA . THR A 1 376 ? 21.705 -30.543 -76.072 1.00 81.19 376 THR A CA 1
ATOM 2709 C C . THR A 1 376 ? 20.565 -31.508 -76.388 1.00 81.19 376 THR A C 1
ATOM 2711 O O . THR A 1 376 ? 20.720 -32.432 -77.183 1.00 81.19 376 THR A O 1
ATOM 2714 N N . ASN A 1 377 ? 19.397 -31.275 -75.786 1.00 80.88 377 ASN A N 1
ATOM 2715 C CA . ASN A 1 377 ? 18.227 -32.158 -75.825 1.00 80.88 377 ASN A CA 1
ATOM 2716 C C . ASN A 1 377 ? 18.548 -33.605 -75.384 1.00 80.88 377 ASN A C 1
ATOM 2718 O O . ASN A 1 377 ? 18.144 -34.561 -76.050 1.00 80.88 377 ASN A O 1
ATOM 2722 N N . CYS A 1 378 ? 19.304 -33.739 -74.289 1.00 82.75 378 CYS A N 1
ATOM 2723 C CA . CYS A 1 378 ? 19.820 -34.995 -73.735 1.00 82.75 378 CYS A CA 1
ATOM 2724 C C . CYS A 1 378 ? 20.685 -35.803 -74.735 1.00 82.75 378 CYS A C 1
ATOM 2726 O O . CYS A 1 378 ? 20.578 -37.026 -74.823 1.00 82.75 378 CYS A O 1
ATOM 2728 N N . ILE A 1 379 ? 21.521 -35.115 -75.536 1.00 80.06 379 ILE A N 1
ATOM 2729 C CA . ILE A 1 379 ? 22.492 -35.694 -76.493 1.00 80.06 379 ILE A CA 1
ATOM 2730 C C . ILE A 1 379 ? 23.803 -34.881 -76.467 1.00 80.06 379 ILE A C 1
ATOM 2732 O O . ILE A 1 379 ? 23.744 -33.664 -76.560 1.00 80.06 379 ILE A O 1
ATOM 2736 N N . CYS A 1 380 ? 24.977 -35.518 -76.415 1.00 82.56 380 CYS A N 1
ATOM 2737 C CA . CYS A 1 380 ? 26.300 -34.859 -76.373 1.00 82.56 380 CYS A CA 1
ATOM 2738 C C . CYS A 1 380 ? 26.950 -34.604 -77.767 1.00 82.56 380 CYS A C 1
ATOM 2740 O O . CYS A 1 380 ? 26.989 -35.560 -78.545 1.00 82.56 380 CYS A O 1
ATOM 2742 N N . ALA A 1 381 ? 27.457 -33.382 -78.086 1.00 76.81 381 ALA A N 1
ATOM 2743 C CA . ALA A 1 381 ? 28.235 -33.035 -79.321 1.00 76.81 381 ALA A CA 1
ATOM 2744 C C . ALA A 1 381 ? 29.029 -31.673 -79.289 1.00 76.81 381 ALA A C 1
ATOM 2746 O O . ALA A 1 381 ? 28.600 -30.778 -78.562 1.00 76.81 381 ALA A O 1
ATOM 2747 N N . GLY A 1 382 ? 30.105 -31.447 -80.102 1.00 75.06 382 GLY A N 1
ATOM 2748 C CA . GLY A 1 382 ? 30.958 -30.196 -80.121 1.00 75.06 382 GLY A CA 1
ATOM 2749 C C . GLY A 1 382 ? 31.286 -29.459 -81.475 1.00 75.06 382 GLY A C 1
ATOM 2750 O O . GLY A 1 382 ? 30.71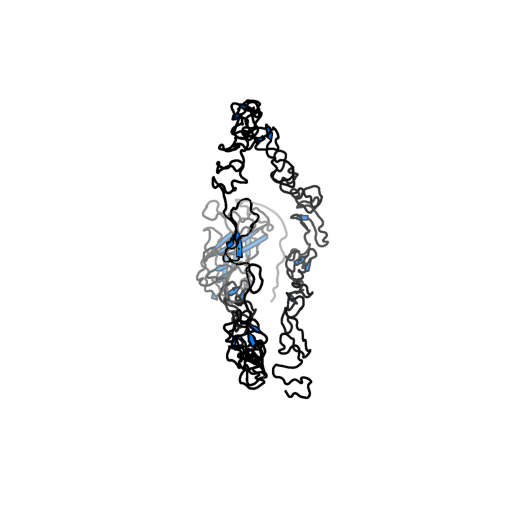5 -29.793 -82.514 1.00 75.06 382 GLY A O 1
ATOM 2751 N N . SER A 1 383 ? 32.193 -28.431 -81.488 1.00 66.75 383 SER A N 1
ATOM 2752 C CA . SER A 1 383 ? 32.476 -27.424 -82.592 1.00 66.75 383 SER A CA 1
ATOM 2753 C C . SER A 1 383 ? 33.990 -27.146 -82.954 1.00 66.75 383 SER A C 1
ATOM 2755 O O . SER A 1 383 ? 34.859 -27.711 -82.314 1.00 66.75 383 SER A O 1
ATOM 2757 N N . LEU A 1 384 ? 34.373 -26.309 -83.962 1.00 60.81 384 LEU A N 1
ATOM 2758 C CA . LEU A 1 384 ? 35.792 -25.981 -84.386 1.00 60.81 384 LEU A CA 1
ATOM 2759 C C . LEU A 1 384 ? 36.318 -24.577 -83.887 1.00 60.81 384 LEU A C 1
ATOM 2761 O O . LEU A 1 384 ? 35.460 -23.734 -83.657 1.00 60.81 384 LEU A O 1
ATOM 2765 N N . PRO A 1 385 ? 37.651 -24.264 -83.769 1.00 59.28 385 PRO A N 1
ATOM 2766 C CA . PRO A 1 385 ? 38.198 -23.006 -83.154 1.00 59.28 385 PRO A CA 1
ATOM 2767 C C . PRO A 1 385 ? 38.523 -21.771 -84.071 1.00 59.28 385 PRO A C 1
ATOM 2769 O O . PRO A 1 385 ? 38.813 -21.953 -85.257 1.00 59.28 385 PRO A O 1
ATOM 2772 N N . ASP A 1 386 ? 38.601 -20.547 -83.482 1.00 63.72 386 ASP A N 1
ATOM 2773 C CA . ASP A 1 386 ? 38.724 -19.184 -84.110 1.00 63.72 386 ASP A CA 1
ATOM 2774 C C . ASP A 1 386 ? 40.129 -18.491 -84.090 1.00 63.72 386 ASP A C 1
ATOM 2776 O O . ASP A 1 386 ? 41.014 -18.920 -83.351 1.00 63.72 386 ASP A O 1
ATOM 2780 N N . ASP A 1 387 ? 40.347 -17.424 -84.901 1.00 69.62 387 ASP A N 1
ATOM 2781 C CA . ASP A 1 387 ? 41.563 -16.553 -84.966 1.00 69.62 387 ASP A CA 1
ATOM 2782 C C . ASP A 1 387 ? 41.478 -15.233 -84.139 1.00 69.62 387 ASP A C 1
ATOM 2784 O O . ASP A 1 387 ? 40.462 -14.969 -83.499 1.00 69.62 387 ASP A O 1
ATOM 2788 N N . CYS A 1 388 ? 42.529 -14.383 -84.134 1.00 72.75 388 CYS A N 1
ATOM 2789 C CA . CYS A 1 388 ? 42.606 -13.171 -83.284 1.00 72.75 388 CYS A CA 1
ATOM 2790 C C . CYS A 1 388 ? 41.600 -12.048 -83.605 1.00 72.75 388 CYS A C 1
ATOM 2792 O O . CYS A 1 388 ? 41.463 -11.122 -82.807 1.00 72.75 388 CYS A O 1
ATOM 2794 N N . GLU A 1 389 ? 40.900 -12.108 -84.740 1.00 73.94 389 GLU A N 1
ATOM 2795 C CA . GLU A 1 389 ? 39.797 -11.192 -85.071 1.00 73.94 389 GLU A CA 1
ATOM 2796 C C . GLU A 1 389 ? 38.427 -11.901 -85.026 1.00 73.94 389 GLU A C 1
ATOM 2798 O O . GLU A 1 389 ? 37.418 -11.344 -85.463 1.00 73.94 389 GLU A O 1
ATOM 2803 N N . GLY A 1 390 ? 38.369 -13.116 -84.461 1.00 70.50 390 GLY A N 1
ATOM 2804 C CA . GLY A 1 390 ? 37.133 -13.869 -84.238 1.00 70.50 390 GLY A CA 1
ATOM 2805 C C . GLY A 1 390 ? 36.592 -14.579 -85.481 1.00 70.50 390 GLY A C 1
ATOM 2806 O O . GLY A 1 390 ? 35.386 -14.799 -85.588 1.00 70.50 390 GLY A O 1
ATOM 2807 N N . VAL A 1 391 ? 37.453 -14.920 -86.444 1.00 70.12 391 VAL A N 1
ATOM 2808 C CA . VAL A 1 391 ? 37.085 -15.684 -87.641 1.00 70.12 391 VAL A CA 1
ATOM 2809 C C . VAL A 1 391 ? 37.610 -17.121 -87.519 1.00 70.12 391 VAL A C 1
ATOM 2811 O O . VAL A 1 391 ? 38.824 -17.299 -87.391 1.00 70.12 391 VAL A O 1
ATOM 2814 N N . PRO A 1 392 ? 36.756 -18.161 -87.646 1.00 68.44 392 PRO A N 1
ATOM 2815 C CA . PRO A 1 392 ? 37.204 -19.554 -87.714 1.00 68.44 392 PRO A CA 1
ATOM 2816 C C . PRO A 1 392 ? 38.265 -19.774 -88.816 1.00 68.44 392 PRO A C 1
ATOM 2818 O O . PRO A 1 392 ? 37.933 -19.896 -89.998 1.00 68.44 392 PRO A O 1
ATOM 2821 N N . GLY A 1 393 ? 39.554 -19.810 -88.441 1.00 66.00 393 GLY A N 1
ATOM 2822 C CA . GLY A 1 393 ? 40.700 -20.100 -89.320 1.00 66.00 393 GLY A CA 1
ATOM 2823 C C . GLY A 1 393 ? 41.338 -18.944 -90.127 1.00 66.00 393 GLY A C 1
ATOM 2824 O O . GLY A 1 393 ? 41.860 -19.215 -91.212 1.00 66.00 393 GLY A O 1
ATOM 2825 N N . GLY A 1 394 ? 41.314 -17.684 -89.668 1.00 71.62 394 GLY A N 1
ATOM 2826 C CA . GLY A 1 394 ? 41.898 -16.524 -90.385 1.00 71.62 394 GLY A CA 1
ATOM 2827 C C . GLY A 1 394 ? 43.392 -16.167 -90.102 1.00 71.62 394 GLY A C 1
ATOM 2828 O O . GLY A 1 394 ? 44.102 -16.931 -89.440 1.00 71.62 394 GLY A O 1
ATOM 2829 N N . PRO A 1 395 ? 43.928 -15.066 -90.700 1.00 69.00 395 PRO A N 1
ATOM 2830 C CA . PRO A 1 395 ? 45.365 -14.734 -90.753 1.00 69.00 395 PRO A CA 1
ATOM 2831 C C . PRO A 1 395 ? 45.919 -13.869 -89.599 1.00 69.00 395 PRO A C 1
ATOM 2833 O O . PRO A 1 395 ? 47.134 -13.656 -89.562 1.00 69.00 395 PRO A O 1
ATOM 2836 N N . ALA A 1 396 ? 45.084 -13.349 -88.693 1.00 69.00 396 ALA A N 1
ATOM 2837 C CA . ALA A 1 396 ? 45.537 -12.554 -87.550 1.00 69.00 396 ALA A CA 1
ATOM 2838 C C . ALA A 1 396 ? 46.032 -13.495 -86.438 1.00 69.00 396 ALA A C 1
ATOM 2840 O O . ALA A 1 396 ? 45.237 -14.174 -85.789 1.00 69.00 396 ALA A O 1
ATOM 2841 N N . GLN A 1 397 ? 47.354 -13.583 -86.263 1.00 75.94 397 GLN A N 1
ATOM 2842 C CA . GLN A 1 397 ? 47.997 -14.500 -85.317 1.00 75.94 397 GLN A CA 1
ATOM 2843 C C . GLN A 1 397 ? 48.993 -13.764 -84.408 1.00 75.94 397 GLN A C 1
ATOM 2845 O O . GLN A 1 397 ? 49.578 -12.763 -84.826 1.00 75.94 397 GLN A O 1
ATOM 2850 N N . PRO A 1 398 ? 49.254 -14.278 -83.193 1.00 80.06 398 PRO A N 1
ATOM 2851 C CA . PRO A 1 398 ? 50.255 -13.715 -82.290 1.00 80.06 398 PRO A CA 1
ATOM 2852 C C . PRO A 1 398 ? 51.622 -13.469 -82.952 1.00 80.06 398 PRO A C 1
ATOM 2854 O O . PRO A 1 398 ? 52.182 -14.356 -83.601 1.00 80.06 398 PRO A O 1
ATOM 2857 N N . GLY A 1 399 ? 52.182 -12.271 -82.755 1.00 73.56 399 GLY A N 1
ATOM 2858 C CA . GLY A 1 399 ? 53.488 -11.836 -83.266 1.00 73.56 399 GLY A CA 1
ATOM 2859 C C . GLY A 1 399 ? 53.454 -10.977 -84.538 1.00 73.56 399 GLY A C 1
ATOM 2860 O O . GLY A 1 399 ? 54.514 -10.553 -85.004 1.00 73.56 399 GLY A O 1
ATOM 2861 N N . THR A 1 400 ? 52.278 -10.703 -85.111 1.00 83.44 400 THR A N 1
ATOM 2862 C CA . THR A 1 400 ? 52.129 -9.758 -86.233 1.00 83.44 400 THR A CA 1
ATOM 2863 C C . THR A 1 400 ? 51.994 -8.308 -85.753 1.00 83.44 400 THR A C 1
ATOM 2865 O O . THR A 1 400 ? 51.557 -8.061 -84.632 1.00 83.44 400 THR A O 1
ATOM 2868 N N . GLY A 1 401 ? 52.387 -7.345 -86.595 1.00 81.00 401 GLY A N 1
ATOM 2869 C CA . GLY A 1 401 ? 52.344 -5.915 -86.261 1.00 81.00 401 GLY A CA 1
ATOM 2870 C C . GLY A 1 401 ? 50.932 -5.346 -86.173 1.00 81.00 401 GLY A C 1
ATOM 2871 O O . GLY A 1 401 ? 50.043 -5.783 -86.904 1.00 81.00 401 GLY A O 1
ATOM 2872 N N . CYS A 1 402 ? 50.761 -4.365 -85.292 1.00 81.69 402 CYS A N 1
ATOM 2873 C CA . CYS A 1 402 ? 49.500 -3.680 -85.025 1.00 81.69 402 CYS A CA 1
ATOM 2874 C C . CYS A 1 402 ? 49.773 -2.217 -84.601 1.00 81.69 402 CYS A C 1
ATOM 2876 O O . CYS A 1 402 ? 50.931 -1.810 -84.577 1.00 81.69 402 CYS A O 1
ATOM 2878 N N . ASP A 1 403 ? 48.732 -1.419 -84.353 1.00 80.50 403 ASP A N 1
ATOM 2879 C CA . ASP A 1 403 ? 48.831 -0.027 -83.876 1.00 80.50 403 ASP A CA 1
ATOM 2880 C C . ASP A 1 403 ? 47.854 0.150 -82.706 1.00 80.50 403 ASP A C 1
ATOM 2882 O O . ASP A 1 403 ? 46.642 -0.034 -82.881 1.00 80.50 403 ASP A O 1
ATOM 2886 N N . ASP A 1 404 ? 48.379 0.444 -81.514 1.00 76.25 404 ASP A N 1
ATOM 2887 C CA . ASP A 1 404 ? 47.593 0.598 -80.285 1.00 76.25 404 ASP A CA 1
ATOM 2888 C C . ASP A 1 404 ? 47.075 2.038 -80.070 1.00 76.25 404 ASP A C 1
ATOM 2890 O O . ASP A 1 404 ? 46.314 2.295 -79.133 1.00 76.25 404 ASP A O 1
ATOM 2894 N N . ASN A 1 405 ? 47.407 2.964 -80.983 1.00 80.69 405 ASN A N 1
ATOM 2895 C CA . ASN A 1 405 ? 47.091 4.397 -80.960 1.00 80.69 405 ASN A CA 1
ATOM 2896 C C . ASN A 1 405 ? 47.536 5.145 -79.687 1.00 80.69 405 ASN A C 1
ATOM 2898 O O . ASN A 1 405 ? 47.028 6.240 -79.410 1.00 80.69 405 ASN A O 1
ATOM 2902 N N . ASN A 1 406 ? 48.481 4.611 -78.912 1.00 81.62 406 ASN A N 1
ATOM 2903 C CA . ASN A 1 406 ? 48.981 5.259 -77.708 1.00 81.62 406 ASN A CA 1
ATOM 2904 C C . ASN A 1 406 ? 50.317 5.976 -77.972 1.00 81.62 406 ASN A C 1
ATOM 2906 O O . ASN A 1 406 ? 51.356 5.379 -78.223 1.00 81.62 406 ASN A O 1
ATOM 2910 N N . ALA A 1 407 ? 50.310 7.308 -77.866 1.00 77.69 407 ALA A N 1
ATOM 2911 C CA . ALA A 1 407 ? 51.494 8.136 -78.114 1.00 77.69 407 ALA A CA 1
ATOM 2912 C C . ALA A 1 407 ? 52.631 7.948 -77.085 1.00 77.69 407 ALA A C 1
ATOM 2914 O O . ALA A 1 407 ? 53.748 8.401 -77.332 1.00 77.69 407 ALA A O 1
ATOM 2915 N N . CYS A 1 408 ? 52.358 7.310 -75.941 1.00 80.69 408 CYS A N 1
ATOM 2916 C CA . CYS A 1 408 ? 53.358 6.995 -74.920 1.00 80.69 408 CYS A CA 1
ATOM 2917 C C . CYS A 1 408 ? 54.059 5.642 -75.147 1.00 80.69 408 CYS A C 1
ATOM 2919 O O . CYS A 1 408 ? 54.980 5.312 -74.396 1.00 80.69 408 CYS A O 1
ATOM 2921 N N . THR A 1 409 ? 53.631 4.847 -76.134 1.00 83.31 409 THR A N 1
ATOM 2922 C CA . THR A 1 409 ? 54.206 3.538 -76.464 1.00 83.31 409 THR A CA 1
ATOM 2923 C C . THR A 1 409 ? 54.872 3.546 -77.839 1.00 83.31 409 THR A C 1
ATOM 2925 O O . THR A 1 409 ? 54.536 4.326 -78.727 1.00 83.31 409 THR A O 1
ATOM 2928 N N . ILE A 1 410 ? 55.895 2.704 -78.004 1.00 80.00 410 ILE A N 1
ATOM 2929 C CA . ILE A 1 410 ? 56.577 2.496 -79.287 1.00 80.00 410 ILE A CA 1
ATOM 2930 C C . ILE A 1 410 ? 56.692 0.998 -79.623 1.00 80.00 410 ILE A C 1
ATOM 2932 O O . ILE A 1 410 ? 56.959 0.183 -78.739 1.00 80.00 410 ILE A O 1
ATOM 2936 N N . ASN A 1 411 ? 56.619 0.656 -80.917 1.00 80.06 411 ASN A N 1
ATOM 2937 C CA . ASN A 1 411 ? 56.773 -0.697 -81.495 1.00 80.06 411 ASN A CA 1
ATOM 2938 C C . ASN A 1 411 ? 55.668 -1.726 -81.137 1.00 80.06 411 ASN A C 1
ATOM 2940 O O . ASN A 1 411 ? 55.973 -2.747 -80.519 1.00 80.06 411 ASN A O 1
ATOM 2944 N N . ASP A 1 412 ? 54.423 -1.515 -81.577 1.00 84.62 412 ASP A N 1
ATOM 2945 C CA . ASP A 1 412 ? 53.275 -2.342 -81.155 1.00 84.62 412 ASP A CA 1
ATOM 2946 C C . ASP A 1 412 ? 53.133 -3.679 -81.920 1.00 84.62 412 ASP A C 1
ATOM 2948 O O . ASP A 1 412 ? 53.291 -3.749 -83.147 1.00 84.62 412 ASP A O 1
ATOM 2952 N N . LEU A 1 413 ? 52.819 -4.765 -81.195 1.00 84.25 413 LEU A N 1
ATOM 2953 C CA . LEU A 1 413 ? 52.635 -6.131 -81.725 1.00 84.25 413 LEU A CA 1
ATOM 2954 C C . LEU A 1 413 ? 51.439 -6.851 -81.073 1.00 84.25 413 LEU A C 1
ATOM 2956 O O . LEU A 1 413 ? 51.128 -6.596 -79.911 1.00 84.25 413 LEU A O 1
ATOM 2960 N N . TYR A 1 414 ? 50.823 -7.801 -81.795 1.00 81.50 414 TYR A N 1
ATOM 2961 C CA . TYR A 1 414 ? 49.830 -8.726 -81.230 1.00 81.50 414 TYR A CA 1
ATOM 2962 C C . TYR A 1 414 ? 50.492 -9.772 -80.320 1.00 81.50 414 TYR A C 1
ATOM 2964 O O . TYR A 1 414 ? 51.389 -10.497 -80.760 1.00 81.50 414 TYR A O 1
ATOM 2972 N N . ASP A 1 415 ? 50.037 -9.897 -79.075 1.00 77.81 415 ASP A N 1
ATOM 2973 C CA . ASP A 1 415 ? 50.514 -10.912 -78.127 1.00 77.81 415 ASP A CA 1
ATOM 2974 C C . ASP A 1 415 ? 49.834 -12.290 -78.314 1.00 77.81 415 ASP A C 1
ATOM 2976 O O . ASP A 1 415 ? 48.988 -12.480 -79.189 1.00 77.81 415 ASP A O 1
ATOM 2980 N N . LEU A 1 416 ? 50.216 -13.289 -77.498 1.00 75.75 416 LEU A N 1
ATOM 2981 C CA . LEU A 1 416 ? 49.636 -14.648 -77.538 1.00 75.75 416 LEU A CA 1
ATOM 2982 C C . LEU A 1 416 ? 48.135 -14.703 -77.216 1.00 75.75 416 LEU A C 1
ATOM 2984 O O . LEU A 1 416 ? 47.501 -15.720 -77.485 1.00 75.75 416 LEU A O 1
ATOM 2988 N N . ASN A 1 417 ? 47.599 -13.622 -76.659 1.00 77.19 417 ASN A N 1
ATOM 2989 C CA . ASN A 1 417 ? 46.203 -13.444 -76.300 1.00 77.19 417 ASN A CA 1
ATOM 2990 C C . ASN A 1 417 ? 45.513 -12.436 -77.239 1.00 77.19 417 ASN A C 1
ATOM 2992 O O . ASN A 1 417 ? 44.433 -11.950 -76.914 1.00 77.19 417 ASN A O 1
ATOM 2996 N N . CYS A 1 418 ? 46.124 -12.136 -78.393 1.00 75.62 418 CYS A N 1
ATOM 2997 C CA . CYS A 1 418 ? 45.592 -11.268 -79.440 1.00 75.62 418 CYS A CA 1
ATOM 2998 C C . CYS A 1 418 ? 45.410 -9.788 -79.048 1.00 75.62 418 CYS A C 1
ATOM 3000 O O . CYS A 1 418 ? 44.638 -9.076 -79.690 1.00 75.62 418 CYS A O 1
ATOM 3002 N N . ASN A 1 419 ? 46.152 -9.284 -78.057 1.00 81.19 419 ASN A N 1
ATOM 3003 C CA . ASN A 1 419 ? 46.152 -7.860 -77.700 1.00 81.19 419 ASN A CA 1
ATOM 3004 C C . ASN A 1 419 ? 47.243 -7.100 -78.454 1.00 81.19 419 ASN A C 1
ATOM 3006 O O . ASN A 1 419 ? 48.366 -7.588 -78.548 1.00 81.19 419 ASN A O 1
ATOM 3010 N N . CYS A 1 420 ? 46.933 -5.896 -78.936 1.00 81.25 420 CYS A N 1
ATOM 3011 C CA . CYS A 1 420 ? 47.909 -5.001 -79.552 1.00 81.25 420 CYS A CA 1
ATOM 3012 C C . CYS A 1 420 ? 48.523 -4.051 -78.513 1.00 81.25 420 CYS A C 1
ATOM 3014 O O . CYS A 1 420 ? 47.773 -3.304 -77.886 1.00 81.25 420 CYS A O 1
ATOM 3016 N N . ALA A 1 421 ? 49.848 -4.079 -78.321 1.00 80.81 421 ALA A N 1
ATOM 3017 C CA . ALA A 1 421 ? 50.525 -3.208 -77.351 1.00 80.81 421 ALA A CA 1
ATOM 3018 C C . ALA A 1 421 ? 51.998 -2.912 -77.702 1.00 80.81 421 ALA A C 1
ATOM 3020 O O . ALA A 1 421 ? 52.705 -3.801 -78.192 1.00 80.81 421 ALA A O 1
ATOM 3021 N N . GLY A 1 422 ? 52.465 -1.694 -77.392 1.00 81.94 422 GLY A N 1
ATOM 3022 C CA . GLY A 1 422 ? 53.869 -1.252 -77.491 1.00 81.94 422 GLY A CA 1
ATOM 3023 C C . GLY A 1 422 ? 54.622 -1.069 -76.160 1.00 81.94 422 GLY A C 1
ATOM 3024 O O . GLY A 1 422 ? 54.156 -1.437 -75.085 1.00 81.94 422 GLY A O 1
ATOM 3025 N N . THR A 1 423 ? 55.834 -0.495 -76.218 1.00 82.06 423 THR A N 1
ATOM 3026 C CA . THR A 1 423 ? 56.727 -0.267 -75.055 1.00 82.06 423 THR A CA 1
ATOM 3027 C C . THR A 1 423 ? 56.668 1.180 -74.551 1.00 82.06 423 THR A C 1
ATOM 3029 O O . THR A 1 423 ? 56.928 2.092 -75.329 1.00 82.06 423 THR A O 1
ATOM 3032 N N . PHE A 1 424 ? 56.393 1.386 -73.258 1.00 81.50 424 PHE A N 1
ATOM 3033 C CA . PHE A 1 424 ? 56.241 2.701 -72.605 1.00 81.50 424 PHE A CA 1
ATOM 3034 C C . PHE A 1 424 ? 57.579 3.454 -72.388 1.00 81.50 424 PHE A C 1
ATOM 3036 O O . PHE A 1 424 ? 58.616 2.813 -72.184 1.00 81.50 424 PHE A O 1
ATOM 3043 N N . GLN A 1 425 ? 57.577 4.796 -72.423 1.00 81.75 425 GLN A N 1
ATOM 3044 C CA . GLN A 1 425 ? 58.760 5.659 -72.206 1.00 81.75 425 GLN A CA 1
ATOM 3045 C C . GLN A 1 425 ? 58.496 6.795 -71.200 1.00 81.75 425 GLN A C 1
ATOM 3047 O O . GLN A 1 425 ? 57.610 7.610 -71.432 1.00 81.75 425 GLN A O 1
ATOM 3052 N N . ASP A 1 426 ? 59.295 6.857 -70.132 1.00 84.19 426 ASP A N 1
ATOM 3053 C CA . ASP A 1 426 ? 59.248 7.843 -69.036 1.00 84.19 426 ASP A CA 1
ATOM 3054 C C . ASP A 1 426 ? 60.658 7.923 -68.402 1.00 84.19 426 ASP A C 1
ATOM 3056 O O . ASP A 1 426 ? 61.154 6.937 -67.842 1.00 84.19 426 ASP A O 1
ATOM 3060 N N . THR A 1 427 ? 61.358 9.042 -68.606 1.00 87.81 427 THR A N 1
ATOM 3061 C CA . THR A 1 427 ? 62.801 9.199 -68.368 1.00 87.81 427 THR A CA 1
ATOM 3062 C C . THR A 1 427 ? 63.150 9.415 -66.898 1.00 87.81 427 THR A C 1
ATOM 3064 O O . THR A 1 427 ? 64.154 8.861 -66.433 1.00 87.81 427 THR A O 1
ATOM 3067 N N . ASP A 1 428 ? 62.370 10.195 -66.156 1.00 77.94 428 ASP A N 1
ATOM 3068 C CA . ASP A 1 428 ? 62.584 10.432 -64.724 1.00 77.94 428 ASP A CA 1
ATOM 3069 C C . ASP A 1 428 ? 61.668 9.594 -63.825 1.00 77.94 428 ASP A C 1
ATOM 3071 O O . ASP A 1 428 ? 61.883 9.545 -62.611 1.00 77.94 428 ASP A O 1
ATOM 3075 N N . SER A 1 429 ? 60.796 8.786 -64.437 1.00 86.31 429 SER A N 1
ATOM 3076 C CA . SER A 1 429 ? 59.954 7.789 -63.776 1.00 86.31 429 SER A CA 1
ATOM 3077 C C . SER A 1 429 ? 58.914 8.406 -62.843 1.00 86.31 429 SER A C 1
ATOM 3079 O O . SER A 1 429 ? 58.586 7.814 -61.809 1.00 86.31 429 SER A O 1
ATOM 3081 N N . ASP A 1 430 ? 58.411 9.588 -63.195 1.00 80.25 430 ASP A N 1
ATOM 3082 C CA . ASP A 1 430 ? 57.413 10.323 -62.417 1.00 80.25 430 ASP A CA 1
ATOM 3083 C C . ASP A 1 430 ? 55.962 9.923 -62.734 1.00 80.25 430 ASP A C 1
ATOM 3085 O O . ASP A 1 430 ? 55.021 10.298 -62.026 1.00 80.25 430 ASP A O 1
ATOM 3089 N N . GLY A 1 431 ? 55.789 9.067 -63.744 1.00 83.25 431 GLY A N 1
ATOM 3090 C CA . GLY A 1 431 ? 54.508 8.534 -64.181 1.00 83.25 431 GLY A CA 1
ATOM 3091 C C . GLY A 1 431 ? 53.919 9.255 -65.390 1.00 83.25 431 GLY A C 1
ATOM 3092 O O . GLY A 1 431 ? 52.909 8.784 -65.926 1.00 83.25 431 GLY A O 1
ATOM 3093 N N . THR A 1 432 ? 54.527 10.346 -65.858 1.00 84.62 432 THR A N 1
ATOM 3094 C CA . THR A 1 432 ? 54.164 11.008 -67.111 1.00 84.62 432 THR A CA 1
ATOM 3095 C C . THR A 1 432 ? 55.152 10.627 -68.197 1.00 84.62 432 THR A C 1
ATOM 3097 O O . THR A 1 432 ? 56.357 10.765 -68.060 1.00 84.62 432 THR A O 1
ATOM 3100 N N . CYS A 1 433 ? 54.644 10.125 -69.323 1.00 87.38 433 CYS A N 1
ATOM 3101 C CA . CYS A 1 433 ? 55.526 9.739 -70.415 1.00 87.38 433 CYS A CA 1
ATOM 3102 C C . CYS A 1 433 ? 56.235 10.968 -71.002 1.00 87.38 433 CYS A C 1
ATOM 3104 O O . CYS A 1 433 ? 55.624 12.033 -71.113 1.00 87.38 433 CYS A O 1
ATOM 3106 N N . ASP A 1 434 ? 57.476 10.806 -71.466 1.00 82.50 434 ASP A N 1
ATOM 3107 C CA . ASP A 1 434 ? 58.328 11.915 -71.934 1.00 82.50 434 ASP A CA 1
ATOM 3108 C C . ASP A 1 434 ? 57.645 12.832 -72.962 1.00 82.50 434 ASP A C 1
ATOM 3110 O O . ASP A 1 434 ? 57.899 14.033 -73.026 1.00 82.50 434 ASP A O 1
ATOM 3114 N N . ALA A 1 435 ? 56.778 12.264 -73.806 1.00 81.81 435 ALA A N 1
ATOM 3115 C CA . ALA A 1 435 ? 56.049 13.000 -74.835 1.00 81.81 435 ALA A CA 1
ATOM 3116 C C . ALA A 1 435 ? 55.033 14.012 -74.265 1.00 81.81 435 ALA A C 1
ATOM 3118 O O . ALA A 1 435 ? 54.629 14.931 -74.980 1.00 81.81 435 ALA A O 1
ATOM 3119 N N . ASN A 1 436 ? 54.635 13.842 -73.002 1.00 82.56 436 ASN A N 1
ATOM 3120 C CA . ASN A 1 436 ? 53.609 14.614 -72.308 1.00 82.56 436 ASN A CA 1
ATOM 3121 C C . ASN A 1 436 ? 54.139 15.379 -71.081 1.00 82.56 436 ASN A C 1
ATOM 3123 O O . ASN A 1 436 ? 53.349 16.063 -70.431 1.00 82.56 436 ASN A O 1
ATOM 3127 N N . ASP A 1 437 ? 55.436 15.300 -70.778 1.00 85.81 437 ASP A N 1
ATOM 3128 C CA . ASP A 1 437 ? 56.035 15.929 -69.601 1.00 85.81 437 ASP A CA 1
ATOM 3129 C C . ASP A 1 437 ? 56.673 17.305 -69.919 1.00 85.81 437 ASP A C 1
ATOM 3131 O O . ASP A 1 437 ? 57.453 17.474 -70.861 1.00 85.81 437 ASP A O 1
ATOM 3135 N N . GLY A 1 438 ? 56.306 18.329 -69.138 1.00 81.56 438 GLY A N 1
ATOM 3136 C CA . GLY A 1 438 ? 56.836 19.691 -69.199 1.00 81.56 438 GLY A CA 1
ATOM 3137 C C . GLY A 1 438 ? 58.155 19.913 -68.446 1.00 81.56 438 GLY A C 1
ATOM 3138 O O . GLY A 1 438 ? 58.832 20.908 -68.730 1.00 81.56 438 GLY A O 1
ATOM 3139 N N . CYS A 1 439 ? 58.556 19.010 -67.546 1.00 82.50 439 CYS A N 1
ATOM 3140 C CA . CYS A 1 439 ? 59.912 18.922 -67.001 1.00 82.50 439 CYS A CA 1
ATOM 3141 C C . CYS A 1 439 ? 60.431 17.458 -67.047 1.00 82.50 439 CYS A C 1
ATOM 3143 O O . CYS A 1 439 ? 60.661 16.900 -65.985 1.00 82.50 439 CYS A O 1
ATOM 3145 N N . PRO A 1 440 ? 60.784 16.899 -68.232 1.00 84.38 440 PRO A N 1
ATOM 3146 C CA . PRO A 1 440 ? 61.136 15.471 -68.442 1.00 84.38 440 PRO A CA 1
ATOM 3147 C C . PRO A 1 440 ? 62.350 14.890 -67.685 1.00 84.38 440 PRO A C 1
ATOM 3149 O O . PRO A 1 440 ? 62.900 13.862 -68.077 1.00 84.38 440 PRO A O 1
ATOM 3152 N N . ASN A 1 441 ? 62.924 15.638 -66.742 1.00 83.62 441 ASN A N 1
ATOM 3153 C CA . ASN A 1 441 ? 64.048 15.209 -65.909 1.00 83.62 441 ASN A CA 1
ATOM 3154 C C . ASN A 1 441 ? 63.870 15.624 -64.429 1.00 83.62 441 ASN A C 1
ATOM 3156 O O . ASN A 1 441 ? 64.846 15.570 -63.672 1.00 83.62 441 ASN A O 1
ATOM 3160 N N . ASP A 1 442 ? 62.701 16.133 -64.036 1.00 83.56 442 ASP A N 1
ATOM 3161 C CA . ASP A 1 442 ? 62.362 16.495 -62.662 1.00 83.56 442 ASP A CA 1
ATOM 3162 C C . ASP A 1 442 ? 61.222 15.599 -62.157 1.00 83.56 442 ASP A C 1
ATOM 3164 O O . ASP A 1 442 ? 60.055 15.950 -62.319 1.00 83.56 442 ASP A O 1
ATOM 3168 N N . PRO A 1 443 ? 61.539 14.518 -61.423 1.00 83.62 443 PRO A N 1
ATOM 3169 C CA . PRO A 1 443 ? 60.554 13.504 -61.062 1.00 83.62 443 PRO A CA 1
ATOM 3170 C C . PRO A 1 443 ? 59.490 13.953 -60.049 1.00 83.62 443 PRO A C 1
ATOM 3172 O O . PRO A 1 443 ? 58.733 13.137 -59.529 1.00 83.62 443 PRO A O 1
ATOM 3175 N N . ASN A 1 444 ? 59.478 15.235 -59.676 1.00 80.50 444 ASN A N 1
ATOM 3176 C CA . ASN A 1 444 ? 58.479 15.810 -58.782 1.00 80.50 444 ASN A CA 1
ATOM 3177 C C . ASN A 1 444 ? 57.574 16.829 -59.485 1.00 80.50 444 ASN A C 1
ATOM 3179 O O . ASN A 1 444 ? 56.689 17.387 -58.830 1.00 80.50 444 ASN A O 1
ATOM 3183 N N . LYS A 1 445 ? 57.800 17.127 -60.772 1.00 81.69 445 LYS A N 1
ATOM 3184 C CA . LYS A 1 445 ? 57.045 18.143 -61.505 1.00 81.69 445 LYS A CA 1
ATOM 3185 C C . LYS A 1 445 ? 56.878 17.773 -62.971 1.00 81.69 445 LYS A C 1
ATOM 3187 O O . LYS A 1 445 ? 57.801 17.923 -63.745 1.00 81.69 445 LYS A O 1
ATOM 3192 N N . ILE A 1 446 ? 55.630 17.592 -63.385 1.00 82.81 446 ILE A N 1
ATOM 3193 C CA . ILE A 1 446 ? 55.272 17.429 -64.803 1.00 82.81 446 ILE A CA 1
ATOM 3194 C C . ILE A 1 446 ? 55.119 18.773 -65.555 1.00 82.81 446 ILE A C 1
ATOM 3196 O O . ILE A 1 446 ? 54.794 18.828 -66.742 1.00 82.81 446 ILE A O 1
ATOM 3200 N N . ALA A 1 447 ? 55.277 19.901 -64.845 1.00 80.56 447 ALA A N 1
ATOM 3201 C CA . ALA A 1 447 ? 55.211 21.270 -65.364 1.00 80.56 447 ALA A CA 1
ATOM 3202 C C . ALA A 1 447 ? 55.951 22.254 -64.433 1.00 80.56 447 ALA A C 1
ATOM 3204 O O . ALA A 1 447 ? 55.894 22.132 -63.213 1.00 80.56 447 ALA A O 1
ATOM 3205 N N . ALA A 1 448 ? 56.600 23.279 -64.995 1.00 72.75 448 ALA A N 1
ATOM 3206 C CA . ALA A 1 448 ? 57.578 24.109 -64.277 1.00 72.75 448 ALA A CA 1
ATOM 3207 C C . ALA A 1 448 ? 57.052 24.957 -63.092 1.00 72.75 448 ALA A C 1
ATOM 3209 O O . ALA A 1 448 ? 57.867 25.452 -62.326 1.00 72.75 448 ALA A O 1
ATOM 3210 N N . GLY A 1 449 ? 55.746 25.138 -62.889 1.00 79.00 449 GLY A N 1
ATOM 3211 C CA . GLY A 1 449 ? 55.221 25.898 -61.737 1.00 79.00 449 GLY A CA 1
ATOM 3212 C C . GLY A 1 449 ? 55.664 27.374 -61.658 1.00 79.00 449 GLY A C 1
ATOM 3213 O O . GLY A 1 449 ? 56.185 27.935 -62.626 1.00 79.00 449 GLY A O 1
ATOM 3214 N N . ILE A 1 450 ? 55.431 28.021 -60.508 1.00 79.19 450 ILE A N 1
ATOM 3215 C CA . ILE A 1 450 ? 55.728 29.450 -60.262 1.00 79.19 450 ILE A CA 1
ATOM 3216 C C . ILE A 1 450 ? 57.209 29.641 -59.894 1.00 79.19 450 ILE A C 1
ATOM 3218 O O . ILE A 1 450 ? 57.838 30.605 -60.333 1.00 79.19 450 ILE A O 1
ATOM 3222 N N . CYS A 1 451 ? 57.787 28.690 -59.158 1.00 78.50 451 CYS A N 1
ATOM 3223 C CA . CYS A 1 451 ? 59.185 28.684 -58.730 1.00 78.50 451 CYS A CA 1
ATOM 3224 C C . CYS A 1 451 ? 60.133 27.941 -59.714 1.00 78.50 451 CYS A C 1
ATOM 3226 O O . CYS A 1 451 ? 61.336 27.870 -59.458 1.00 78.50 451 CYS A O 1
ATOM 3228 N N . GLY A 1 452 ? 59.645 27.422 -60.853 1.00 81.06 452 GLY A N 1
ATOM 3229 C CA . GLY A 1 452 ? 60.442 26.692 -61.862 1.00 81.06 452 GLY A CA 1
ATOM 3230 C C . GLY A 1 452 ? 60.578 25.174 -61.605 1.00 81.06 452 GLY A C 1
ATOM 3231 O O . GLY A 1 452 ? 60.154 24.674 -60.562 1.00 81.06 452 GLY A O 1
ATOM 3232 N N . CYS A 1 453 ? 61.167 24.415 -62.547 1.00 81.75 453 CYS A N 1
ATOM 3233 C CA . CYS A 1 453 ? 61.500 22.995 -62.312 1.00 81.75 453 CYS A CA 1
ATOM 3234 C C . CYS A 1 453 ? 62.638 22.897 -61.263 1.00 81.75 453 CYS A C 1
ATOM 3236 O O . CYS A 1 453 ? 63.600 23.669 -61.318 1.00 81.75 453 CYS A O 1
ATOM 3238 N N . GLY A 1 454 ? 62.547 21.955 -60.322 1.00 79.38 454 GLY A N 1
ATOM 3239 C CA . GLY A 1 454 ? 63.552 21.658 -59.293 1.00 79.38 454 GLY A CA 1
ATOM 3240 C C . GLY A 1 454 ? 63.378 22.363 -57.938 1.00 79.38 454 GLY A C 1
ATOM 3241 O O . GLY A 1 454 ? 64.194 22.145 -57.042 1.00 79.38 454 GLY A O 1
ATOM 3242 N N . VAL A 1 455 ? 62.345 23.199 -57.763 1.00 79.81 455 VAL A N 1
ATOM 3243 C CA . VAL A 1 455 ? 62.029 23.914 -56.505 1.00 79.81 455 VAL A CA 1
ATOM 3244 C C . VAL A 1 455 ? 60.535 23.784 -56.205 1.00 79.81 455 VAL A C 1
ATOM 3246 O O . VAL A 1 455 ? 59.732 24.123 -57.063 1.00 79.81 455 VAL A O 1
ATOM 3249 N N . ALA A 1 456 ? 60.137 23.304 -55.023 1.00 74.00 456 ALA A N 1
ATOM 3250 C CA . ALA A 1 456 ? 58.721 23.116 -54.675 1.00 74.00 456 ALA A CA 1
ATOM 3251 C C . ALA A 1 456 ? 57.949 24.452 -54.615 1.00 74.00 456 ALA A C 1
ATOM 3253 O O . ALA A 1 456 ? 58.459 25.428 -54.070 1.00 74.00 456 ALA A O 1
ATOM 3254 N N . ASP A 1 457 ? 56.724 24.482 -55.151 1.00 79.06 457 ASP A N 1
ATOM 3255 C CA . ASP A 1 457 ? 55.807 25.636 -55.096 1.00 79.06 457 ASP A CA 1
ATOM 3256 C C . ASP A 1 457 ? 55.019 25.654 -53.768 1.00 79.06 457 ASP A C 1
ATOM 3258 O O . ASP A 1 457 ? 53.792 25.737 -53.765 1.00 79.06 457 ASP A O 1
ATOM 3262 N N . THR A 1 458 ? 55.712 25.476 -52.640 1.00 82.00 458 THR A N 1
ATOM 3263 C CA . THR A 1 458 ? 55.081 25.475 -51.312 1.00 82.00 458 THR A CA 1
ATOM 3264 C C . THR A 1 458 ? 54.619 26.884 -50.952 1.00 82.00 458 THR A C 1
ATOM 3266 O O . THR A 1 458 ? 55.346 27.842 -51.191 1.00 82.00 458 THR A O 1
ATOM 3269 N N . ASP A 1 459 ? 53.424 26.979 -50.385 1.00 78.81 459 ASP A N 1
ATOM 3270 C CA . ASP A 1 459 ? 52.796 28.185 -49.845 1.00 78.81 459 ASP A CA 1
ATOM 3271 C C . ASP A 1 459 ? 52.414 27.842 -48.396 1.00 78.81 459 ASP A C 1
ATOM 3273 O O . ASP A 1 459 ? 51.478 27.074 -48.149 1.00 78.81 459 ASP A O 1
ATOM 3277 N N . THR A 1 460 ? 53.268 28.247 -47.457 1.00 86.00 460 THR A N 1
ATOM 3278 C CA . THR A 1 460 ? 53.260 27.779 -46.066 1.00 86.00 460 THR A CA 1
ATOM 3279 C C . THR A 1 460 ? 52.076 28.335 -45.275 1.00 86.00 460 THR A C 1
ATOM 3281 O O . THR A 1 460 ? 51.584 27.648 -44.374 1.00 86.00 460 THR A O 1
ATOM 3284 N N . ASP A 1 461 ? 51.591 29.530 -45.603 1.00 76.94 461 ASP A N 1
ATOM 3285 C CA . ASP A 1 461 ? 50.436 30.148 -44.948 1.00 76.94 461 ASP A CA 1
ATOM 3286 C C . ASP A 1 461 ? 49.153 30.139 -45.795 1.00 76.94 461 ASP A C 1
ATOM 3288 O O . ASP A 1 461 ? 48.080 30.470 -45.283 1.00 76.94 461 ASP A O 1
ATOM 3292 N N . ALA A 1 462 ? 49.231 29.608 -47.016 1.00 83.88 462 ALA A N 1
ATOM 3293 C CA . ALA A 1 462 ? 48.120 29.361 -47.925 1.00 83.88 462 ALA A CA 1
ATOM 3294 C C . ALA A 1 462 ? 47.404 30.639 -48.386 1.00 83.88 462 ALA A C 1
ATOM 3296 O O . ALA A 1 462 ? 46.181 30.635 -48.589 1.00 83.88 462 ALA A O 1
ATOM 3297 N N . ASP A 1 463 ? 48.148 31.731 -48.560 1.00 79.69 463 ASP A N 1
ATOM 3298 C CA . ASP A 1 463 ? 47.604 33.006 -49.024 1.00 79.69 463 ASP A CA 1
ATOM 3299 C C . ASP A 1 463 ? 47.496 33.140 -50.550 1.00 79.69 463 ASP A C 1
ATOM 3301 O O . ASP A 1 463 ? 46.867 34.065 -51.073 1.00 79.69 463 ASP A O 1
ATOM 3305 N N . GLY A 1 464 ? 48.011 32.146 -51.271 1.00 82.44 464 GLY A N 1
ATOM 3306 C CA . GLY A 1 464 ? 48.049 32.100 -52.724 1.00 82.44 464 GLY A CA 1
ATOM 3307 C C . GLY A 1 464 ? 49.382 32.560 -53.310 1.00 82.44 464 GLY A C 1
ATOM 3308 O O . GLY A 1 464 ? 49.533 32.532 -54.539 1.00 82.44 464 GLY A O 1
ATOM 3309 N N . THR A 1 465 ? 50.345 32.949 -52.475 1.00 82.94 465 THR A N 1
ATOM 3310 C CA . THR A 1 465 ? 51.706 33.329 -52.852 1.00 82.94 465 THR A CA 1
ATOM 3311 C C . THR A 1 465 ? 52.682 32.241 -52.412 1.00 82.94 465 THR A C 1
ATOM 3313 O O . THR A 1 465 ? 52.800 31.919 -51.243 1.00 82.94 465 THR A O 1
ATOM 3316 N N . ALA A 1 466 ? 53.430 31.653 -53.349 1.00 82.56 466 ALA A N 1
ATOM 3317 C CA . ALA A 1 466 ? 54.427 30.648 -52.976 1.00 82.56 466 ALA A CA 1
ATOM 3318 C C . ALA A 1 466 ? 55.551 31.270 -52.124 1.00 82.56 466 ALA A C 1
ATOM 3320 O O . ALA A 1 466 ? 56.045 32.351 -52.458 1.00 82.56 466 ALA A O 1
ATOM 3321 N N . ASP A 1 467 ? 56.052 30.530 -51.129 1.00 81.94 467 ASP A N 1
ATOM 3322 C CA . ASP A 1 467 ? 57.103 30.930 -50.177 1.00 81.94 467 ASP A CA 1
ATOM 3323 C C . ASP A 1 467 ? 58.323 31.564 -50.865 1.00 81.94 467 ASP A C 1
ATOM 3325 O O . ASP A 1 467 ? 59.011 32.427 -50.319 1.00 81.94 467 ASP A O 1
ATOM 3329 N N . CYS A 1 468 ? 58.628 31.117 -52.089 1.00 79.06 468 CYS A N 1
ATOM 3330 C CA . CYS A 1 468 ? 59.767 31.582 -52.875 1.00 79.06 468 CYS A CA 1
ATOM 3331 C C . CYS A 1 468 ? 59.651 33.060 -53.311 1.00 79.06 468 CYS A C 1
ATOM 3333 O O . CYS A 1 468 ? 60.655 33.655 -53.721 1.00 79.06 468 CYS A O 1
ATOM 3335 N N . VAL A 1 469 ? 58.452 33.645 -53.234 1.00 79.12 469 VAL A N 1
ATOM 3336 C CA . VAL A 1 469 ? 58.132 35.025 -53.629 1.00 79.12 469 VAL A CA 1
ATOM 3337 C C . VAL A 1 469 ? 57.283 35.787 -52.595 1.00 79.12 469 VAL A C 1
ATOM 3339 O O . VAL A 1 469 ? 56.906 36.926 -52.873 1.00 79.12 469 VAL A O 1
ATOM 3342 N N . ASP A 1 470 ? 57.048 35.215 -51.410 1.00 82.31 470 ASP A N 1
ATOM 3343 C CA . ASP A 1 470 ? 56.244 35.799 -50.328 1.00 82.31 470 ASP A CA 1
ATOM 3344 C C . ASP A 1 470 ? 57.091 36.647 -49.333 1.00 82.31 470 ASP A C 1
ATOM 3346 O O . ASP A 1 470 ? 58.113 36.173 -48.816 1.00 82.31 470 ASP A O 1
ATOM 3350 N N . PRO A 1 471 ? 56.719 37.918 -49.055 1.00 77.56 471 PRO A N 1
ATOM 3351 C CA . PRO A 1 471 ? 57.357 38.768 -48.045 1.00 77.56 471 PRO A CA 1
ATOM 3352 C C . PRO A 1 471 ? 57.227 38.316 -46.574 1.00 77.56 471 PRO A C 1
ATOM 3354 O O . PRO A 1 471 ? 58.131 38.627 -45.790 1.00 77.56 471 PRO A O 1
ATOM 3357 N N . CYS A 1 472 ? 56.148 37.632 -46.180 1.00 79.44 472 CYS A N 1
ATOM 3358 C CA . CYS A 1 472 ? 55.924 37.090 -44.833 1.00 79.44 472 CYS A CA 1
ATOM 3359 C C . CYS A 1 472 ? 55.330 35.662 -44.917 1.00 79.44 472 CYS A C 1
ATOM 3361 O O . CYS A 1 472 ? 54.178 35.492 -44.543 1.00 79.44 472 CYS A O 1
ATOM 3363 N N . PRO A 1 473 ? 56.139 34.625 -45.240 1.00 79.62 473 PRO A N 1
ATOM 3364 C 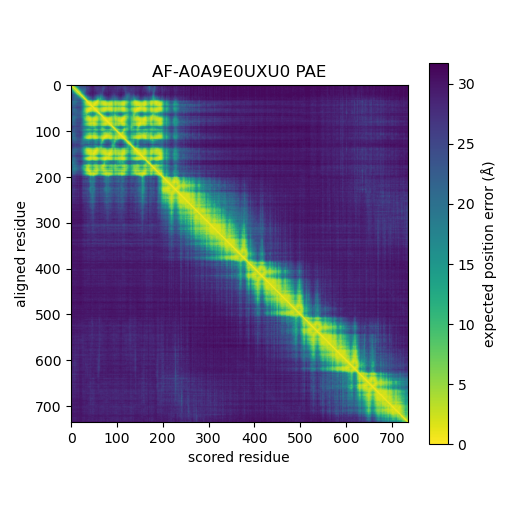CA . PRO A 1 473 ? 55.686 33.262 -45.605 1.00 79.62 473 PRO A CA 1
ATOM 3365 C C . PRO A 1 473 ? 54.985 32.425 -44.516 1.00 79.62 473 PRO A C 1
ATOM 3367 O O . PRO A 1 473 ? 54.949 31.201 -44.585 1.00 79.62 473 PRO A O 1
ATOM 3370 N N . ALA A 1 474 ? 54.584 33.035 -43.407 1.00 77.12 474 ALA A N 1
ATOM 3371 C CA . ALA A 1 474 ? 53.960 32.361 -42.272 1.00 77.12 474 ALA A CA 1
ATOM 3372 C C . ALA A 1 474 ? 52.702 33.093 -41.775 1.00 77.12 474 ALA A C 1
ATOM 3374 O O . ALA A 1 474 ? 52.144 32.696 -40.749 1.00 77.12 474 ALA A O 1
ATOM 3375 N N . LEU A 1 475 ? 52.288 34.173 -42.442 1.00 76.56 475 LEU A N 1
ATOM 3376 C CA . LEU A 1 475 ? 51.149 35.008 -42.085 1.00 76.56 475 LEU A CA 1
ATOM 3377 C C . LEU A 1 475 ? 50.318 35.316 -43.331 1.00 76.56 475 LEU A C 1
ATOM 3379 O O . LEU A 1 475 ? 50.603 36.255 -44.069 1.00 76.56 475 LEU A O 1
ATOM 3383 N N . ALA A 1 476 ? 49.222 34.576 -43.481 1.00 78.19 476 ALA A N 1
ATOM 3384 C CA . ALA A 1 476 ? 48.438 34.616 -44.700 1.00 78.19 476 ALA A CA 1
ATOM 3385 C C . ALA A 1 476 ? 47.883 36.015 -45.017 1.00 78.19 476 ALA A C 1
ATOM 3387 O O . ALA A 1 476 ? 47.126 36.573 -44.217 1.00 78.19 476 ALA A O 1
ATOM 3388 N N . ASN A 1 477 ? 48.164 36.528 -46.218 1.00 76.38 477 ASN A N 1
ATOM 3389 C CA . ASN A 1 477 ? 47.684 37.807 -46.750 1.00 76.38 477 ASN A CA 1
ATOM 3390 C C . ASN A 1 477 ? 48.097 39.031 -45.913 1.00 76.38 477 ASN A C 1
ATOM 3392 O O . ASN A 1 477 ? 47.365 40.026 -45.894 1.00 76.38 477 ASN A O 1
ATOM 3396 N N . LEU A 1 478 ? 49.217 38.962 -45.186 1.00 77.25 478 LEU A N 1
ATOM 3397 C CA . LEU A 1 478 ? 49.639 40.015 -44.262 1.00 77.25 478 LEU A CA 1
ATOM 3398 C C . LEU A 1 478 ? 51.086 40.452 -44.498 1.00 77.25 478 LEU A C 1
ATOM 3400 O O . LEU A 1 478 ? 52.033 39.680 -44.376 1.00 77.25 478 LEU A O 1
ATOM 3404 N N . GLU A 1 479 ? 51.269 41.750 -44.720 1.00 79.50 479 GLU A N 1
ATOM 3405 C CA . GLU A 1 479 ? 52.569 42.405 -44.767 1.00 79.50 479 GLU A CA 1
ATOM 3406 C C . GLU A 1 479 ? 52.842 43.215 -43.488 1.00 79.50 479 GLU A C 1
ATOM 3408 O O . GLU A 1 479 ? 51.967 43.537 -42.680 1.00 79.50 479 GLU A O 1
ATOM 3413 N N . ASN A 1 480 ? 54.106 43.597 -43.291 1.00 73.62 480 ASN A N 1
ATOM 3414 C CA . ASN A 1 480 ? 54.478 44.477 -42.186 1.00 73.62 480 ASN A CA 1
ATOM 3415 C C . ASN A 1 480 ? 53.761 45.831 -42.283 1.00 73.62 480 ASN A C 1
ATOM 3417 O O . ASN A 1 480 ? 54.030 46.620 -43.190 1.00 73.62 480 ASN A O 1
ATOM 3421 N N . GLY A 1 481 ? 52.937 46.135 -41.282 1.00 72.12 481 GLY A N 1
ATOM 3422 C CA . GLY A 1 481 ? 52.092 47.324 -41.216 1.00 72.12 481 GLY A CA 1
ATOM 3423 C C . GLY A 1 481 ? 50.598 47.036 -41.361 1.00 72.12 481 GLY A C 1
ATOM 3424 O O . GLY A 1 481 ? 49.808 47.949 -41.112 1.00 72.12 481 GLY A O 1
ATOM 3425 N N . ASP A 1 482 ? 50.212 45.805 -41.702 1.00 82.31 482 ASP A N 1
ATOM 3426 C CA . ASP A 1 482 ? 48.809 45.412 -41.783 1.00 82.31 482 ASP A CA 1
ATOM 3427 C C . ASP A 1 482 ? 48.192 45.207 -40.399 1.00 82.31 482 ASP A C 1
ATOM 3429 O O . ASP A 1 482 ? 48.858 44.800 -39.445 1.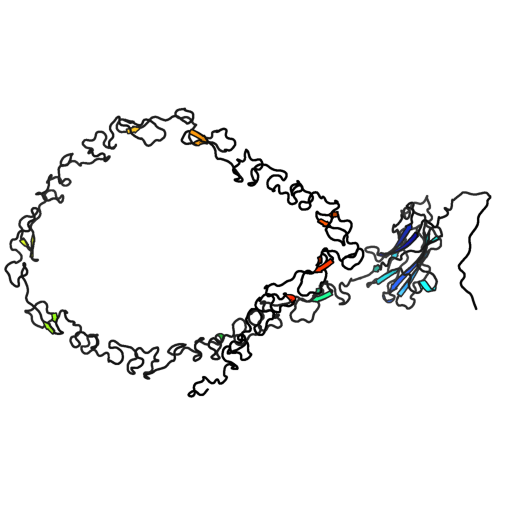00 82.31 482 ASP A O 1
ATOM 3433 N N . ALA A 1 483 ? 46.900 45.522 -40.286 1.00 78.00 483 ALA A N 1
ATOM 3434 C CA . ALA A 1 483 ? 46.133 45.247 -39.080 1.00 78.00 483 ALA A CA 1
ATOM 3435 C C . ALA A 1 483 ? 45.917 43.738 -38.945 1.00 78.00 483 ALA A C 1
ATOM 3437 O O . ALA A 1 483 ? 45.617 43.057 -39.925 1.00 78.00 483 ALA A O 1
ATOM 3438 N N . CYS A 1 484 ? 46.042 43.232 -37.729 1.00 81.88 484 CYS A N 1
ATOM 3439 C CA . CYS A 1 484 ? 45.869 41.819 -37.427 1.00 81.88 484 CYS A CA 1
ATOM 3440 C C . CYS A 1 484 ? 45.135 41.658 -36.087 1.00 81.88 484 CYS A C 1
ATOM 3442 O O . CYS A 1 484 ? 44.713 42.653 -35.504 1.00 81.88 484 CYS A O 1
ATOM 3444 N N . ASP A 1 485 ? 44.922 40.422 -35.643 1.00 79.25 485 ASP A N 1
ATOM 3445 C CA . ASP A 1 485 ? 44.385 40.090 -34.318 1.00 79.25 485 ASP A CA 1
ATOM 3446 C C . ASP A 1 485 ? 45.321 39.038 -33.714 1.00 79.25 485 ASP A C 1
ATOM 3448 O O . ASP A 1 485 ? 45.523 37.974 -34.310 1.00 79.25 485 ASP A O 1
ATOM 3452 N N . ASP A 1 486 ? 45.970 39.358 -32.593 1.00 74.94 486 ASP A N 1
ATOM 3453 C CA . ASP A 1 486 ? 46.922 38.455 -31.932 1.00 74.94 486 ASP A CA 1
ATOM 3454 C C . ASP A 1 486 ? 46.236 37.411 -31.025 1.00 74.94 486 ASP A C 1
ATOM 3456 O O . ASP A 1 486 ? 46.904 36.574 -30.405 1.00 74.94 486 ASP A O 1
ATOM 3460 N N . GLY A 1 487 ? 44.899 37.424 -30.976 1.00 75.31 487 GLY A N 1
ATOM 3461 C CA . GLY A 1 487 ? 44.070 36.525 -30.185 1.00 75.31 487 GLY A CA 1
ATOM 3462 C C . GLY A 1 487 ? 44.052 36.849 -28.689 1.00 75.31 487 GLY A C 1
ATOM 3463 O O . GLY A 1 487 ? 43.488 36.070 -27.913 1.00 75.31 487 GLY A O 1
ATOM 3464 N N . ASN A 1 488 ? 44.659 37.960 -28.253 1.00 69.38 488 ASN A N 1
ATOM 3465 C CA . ASN A 1 488 ? 44.630 38.409 -26.867 1.00 69.38 488 ASN A CA 1
ATOM 3466 C C . ASN A 1 488 ? 43.538 39.478 -26.661 1.00 69.38 488 ASN A C 1
ATOM 3468 O O . ASN A 1 488 ? 43.704 40.630 -27.051 1.00 69.38 488 ASN A O 1
ATOM 3472 N N . PRO A 1 489 ? 42.443 39.163 -25.943 1.00 68.38 489 PRO A N 1
ATOM 3473 C CA . PRO A 1 489 ? 41.328 40.096 -25.759 1.00 68.38 489 PRO A CA 1
ATOM 3474 C C . PRO A 1 489 ? 41.676 41.328 -24.904 1.00 68.38 489 PRO A C 1
ATOM 3476 O O . PRO A 1 489 ? 40.857 42.233 -24.778 1.00 68.38 489 PRO A O 1
ATOM 3479 N N . ASN A 1 490 ? 42.864 41.369 -24.289 1.00 62.47 490 ASN A N 1
ATOM 3480 C CA . ASN A 1 490 ? 43.306 42.479 -23.442 1.00 62.47 490 ASN A CA 1
ATOM 3481 C C . ASN A 1 490 ? 44.155 43.517 -24.187 1.00 62.47 490 ASN A C 1
ATOM 3483 O O . ASN A 1 490 ? 44.650 44.447 -23.549 1.00 62.47 490 ASN A O 1
ATOM 3487 N N . THR A 1 491 ? 44.373 43.362 -25.492 1.00 70.81 491 THR A N 1
ATOM 3488 C CA . THR A 1 491 ? 45.131 44.295 -26.329 1.00 70.81 491 THR A CA 1
ATOM 3489 C C . THR A 1 491 ? 44.234 44.931 -27.393 1.00 70.81 491 THR A C 1
ATOM 3491 O O . THR A 1 491 ? 43.233 44.365 -27.811 1.00 70.81 491 THR A O 1
ATOM 3494 N N . THR A 1 492 ? 44.539 46.174 -27.771 1.00 70.69 492 THR A N 1
ATOM 3495 C CA . THR A 1 492 ? 43.863 46.909 -28.844 1.00 70.69 492 THR A CA 1
ATOM 3496 C C . THR A 1 492 ? 44.889 47.486 -29.813 1.00 70.69 492 THR A C 1
ATOM 3498 O O . THR A 1 492 ? 45.991 47.893 -29.417 1.00 70.69 492 THR A O 1
ATOM 3501 N N . GLY A 1 493 ? 44.491 47.567 -31.084 1.00 72.94 493 GLY A N 1
ATOM 3502 C CA . GLY A 1 493 ? 45.289 48.166 -32.151 1.00 72.94 493 GLY A CA 1
ATOM 3503 C C . GLY A 1 493 ? 46.406 47.265 -32.676 1.00 72.94 493 GLY A C 1
ATOM 3504 O O . GLY A 1 493 ? 47.506 47.768 -32.904 1.00 72.94 493 GLY A O 1
ATOM 3505 N N . ASP A 1 494 ? 46.147 45.968 -32.845 1.00 80.69 494 ASP A N 1
ATOM 3506 C CA . ASP A 1 494 ? 47.172 45.004 -33.245 1.00 80.69 494 ASP A CA 1
ATOM 3507 C C . ASP A 1 494 ? 47.604 45.219 -34.702 1.00 80.69 494 ASP A C 1
ATOM 3509 O O . ASP A 1 494 ? 46.793 45.380 -35.621 1.00 80.69 494 ASP A O 1
ATOM 3513 N N . VAL A 1 495 ? 48.921 45.256 -34.907 1.00 82.06 495 VAL A N 1
ATOM 3514 C CA . VAL A 1 495 ? 49.542 45.505 -36.212 1.00 82.06 495 VAL A CA 1
ATOM 3515 C C . VAL A 1 495 ? 50.722 44.560 -36.403 1.00 82.06 495 VAL A C 1
ATOM 3517 O O . VAL A 1 495 ? 51.540 44.370 -35.499 1.00 82.06 495 VAL A O 1
ATOM 3520 N N . VAL A 1 496 ? 50.852 44.002 -37.605 1.00 79.75 496 VAL A N 1
ATOM 3521 C CA . VAL A 1 496 ? 51.948 43.109 -37.982 1.00 79.75 496 VAL A CA 1
ATOM 3522 C C . VAL A 1 496 ? 53.257 43.894 -38.049 1.00 79.75 496 VAL A C 1
ATOM 3524 O O . VAL A 1 496 ? 53.420 44.795 -38.869 1.00 79.75 496 VAL A O 1
ATOM 3527 N N . THR A 1 497 ? 54.225 43.551 -37.199 1.00 76.81 497 THR A N 1
ATOM 3528 C CA . THR A 1 497 ? 55.573 44.138 -37.214 1.00 76.81 497 THR A CA 1
ATOM 3529 C C . THR A 1 497 ? 56.632 43.042 -37.201 1.00 76.81 497 THR A C 1
ATOM 3531 O O . THR A 1 497 ? 56.712 42.245 -36.272 1.00 76.81 497 THR A O 1
ATOM 3534 N N . ASN A 1 498 ? 57.490 43.032 -38.222 1.00 75.69 498 ASN A N 1
ATOM 3535 C CA . ASN A 1 498 ? 58.494 41.995 -38.472 1.00 75.69 498 ASN A CA 1
ATOM 3536 C C . ASN A 1 498 ? 57.894 40.573 -38.572 1.00 75.69 498 ASN A C 1
ATOM 3538 O O . ASN A 1 498 ? 58.443 39.629 -38.004 1.00 75.69 498 ASN A O 1
ATOM 3542 N N . CYS A 1 499 ? 56.768 40.457 -39.285 1.00 75.88 499 CYS A N 1
ATOM 3543 C CA . CYS A 1 499 ? 55.941 39.260 -39.452 1.00 75.88 499 CYS A CA 1
ATOM 3544 C C . CYS A 1 499 ? 55.479 38.648 -38.107 1.00 75.88 499 CYS A C 1
ATOM 3546 O O . CYS A 1 499 ? 55.477 37.432 -37.934 1.00 75.88 499 CYS A O 1
ATOM 3548 N N . ILE A 1 500 ? 55.114 39.498 -37.132 1.00 77.94 500 ILE A N 1
ATOM 3549 C CA . ILE A 1 500 ? 54.502 39.120 -35.844 1.00 77.94 500 ILE A CA 1
ATOM 3550 C C . ILE A 1 500 ? 53.318 40.055 -35.571 1.00 77.94 500 ILE A C 1
ATOM 3552 O O . ILE A 1 500 ? 53.490 41.272 -35.621 1.00 77.94 500 ILE A O 1
ATOM 3556 N N . CYS A 1 501 ? 52.146 39.498 -35.257 1.00 77.69 501 CYS A N 1
ATOM 3557 C CA . CYS A 1 501 ? 50.971 40.256 -34.825 1.00 77.69 501 CYS A CA 1
ATOM 3558 C C . CYS A 1 501 ? 50.997 40.505 -33.307 1.00 77.69 501 CYS A C 1
ATOM 3560 O O . CYS A 1 501 ? 51.162 39.545 -32.555 1.00 77.69 501 CYS A O 1
ATOM 3562 N N . ALA A 1 502 ? 50.881 41.763 -32.858 1.00 73.00 502 ALA A N 1
ATOM 3563 C CA . ALA A 1 502 ? 50.804 42.116 -31.433 1.00 73.00 502 ALA A CA 1
ATOM 3564 C C . ALA A 1 502 ? 50.118 43.478 -31.190 1.00 73.00 502 ALA A C 1
ATOM 3566 O O . ALA A 1 502 ? 50.352 44.419 -31.957 1.00 73.00 502 ALA A O 1
ATOM 3567 N N . GLY A 1 503 ? 49.345 43.608 -30.102 1.00 69.69 503 GLY A N 1
ATOM 3568 C CA . GLY A 1 503 ? 48.646 44.847 -29.709 1.00 69.69 503 GLY A CA 1
ATOM 3569 C C . GLY A 1 503 ? 49.117 45.554 -28.424 1.00 69.69 503 GLY A C 1
ATOM 3570 O O . GLY A 1 503 ? 50.091 45.167 -27.776 1.00 69.69 503 GLY A O 1
ATOM 3571 N N . THR A 1 504 ? 48.406 46.622 -28.029 1.00 66.06 504 THR A N 1
ATOM 3572 C CA . THR A 1 504 ? 48.667 47.443 -26.815 1.00 66.06 504 THR A CA 1
ATOM 3573 C C . THR A 1 504 ? 47.566 47.282 -25.754 1.00 66.06 504 THR A C 1
ATOM 3575 O O . THR A 1 504 ? 46.397 47.342 -26.109 1.00 66.06 504 THR A O 1
ATOM 3578 N N . LEU A 1 505 ? 47.904 47.099 -24.461 1.00 58.22 505 LEU A N 1
ATOM 3579 C CA . LEU A 1 505 ? 46.928 46.785 -23.387 1.00 58.22 505 LEU A CA 1
ATOM 3580 C C . LEU A 1 505 ? 45.766 47.800 -23.256 1.00 58.22 505 LEU A C 1
ATOM 3582 O O . LEU A 1 505 ? 46.015 49.005 -23.264 1.00 58.22 505 LEU A O 1
ATOM 3586 N N . ALA A 1 506 ? 44.538 47.300 -23.066 1.00 57.75 506 ALA A N 1
ATOM 3587 C CA . ALA A 1 506 ? 43.305 48.076 -22.863 1.00 57.75 506 ALA A CA 1
ATOM 3588 C C . ALA A 1 506 ? 43.069 48.529 -21.396 1.00 57.75 506 ALA A C 1
ATOM 3590 O O . ALA A 1 506 ? 43.599 47.928 -20.457 1.00 57.75 506 ALA A O 1
ATOM 3591 N N . ASP A 1 507 ? 42.273 49.594 -21.214 1.00 61.19 507 ASP A N 1
ATOM 3592 C CA . ASP A 1 507 ? 41.874 50.178 -19.915 1.00 61.19 507 ASP A CA 1
ATOM 3593 C C . ASP A 1 507 ? 40.932 49.250 -19.108 1.00 61.19 507 ASP A C 1
ATOM 3595 O O . ASP A 1 507 ? 40.124 48.535 -19.698 1.00 61.19 507 ASP A O 1
ATOM 3599 N N . ASP A 1 508 ? 41.031 49.242 -17.769 1.00 64.56 508 ASP A N 1
ATOM 3600 C CA . ASP A 1 508 ? 40.113 48.511 -16.872 1.00 64.56 508 ASP A CA 1
ATOM 3601 C C . ASP A 1 508 ? 38.740 49.214 -16.722 1.00 64.56 508 ASP A C 1
ATOM 3603 O O . ASP A 1 508 ? 38.519 50.292 -17.279 1.00 64.56 508 ASP A O 1
ATOM 3607 N N . CYS A 1 509 ? 37.795 48.630 -15.971 1.00 70.06 509 CYS A N 1
ATOM 3608 C CA . CYS A 1 509 ? 36.426 49.153 -15.838 1.00 70.06 509 CYS A CA 1
ATOM 3609 C C . CYS A 1 509 ? 36.314 50.515 -15.128 1.00 70.06 509 CYS A C 1
ATOM 3611 O O . CYS A 1 509 ? 35.263 51.151 -15.192 1.00 70.06 509 CYS A O 1
ATOM 3613 N N . GLU A 1 510 ? 37.390 51.000 -14.502 1.00 72.44 510 GLU A N 1
ATOM 3614 C CA . GLU A 1 510 ? 37.478 52.346 -13.923 1.00 72.44 510 GLU A CA 1
ATOM 3615 C C . GLU A 1 510 ? 38.376 53.286 -14.756 1.00 72.44 510 GLU A C 1
ATOM 3617 O O . GLU A 1 510 ? 38.684 54.408 -14.340 1.00 72.44 510 GLU A O 1
ATOM 3622 N N . GLY A 1 511 ? 38.762 52.864 -15.967 1.00 67.62 511 GLY A N 1
ATOM 3623 C CA . GLY A 1 511 ? 39.534 53.657 -16.922 1.00 67.62 511 GLY A CA 1
ATOM 3624 C C . GLY A 1 511 ? 41.037 53.701 -16.632 1.00 67.62 511 GLY A C 1
ATOM 3625 O O . GLY A 1 511 ? 41.708 54.660 -17.024 1.00 67.62 511 GLY A O 1
ATOM 3626 N N . VAL A 1 512 ? 41.577 52.706 -15.923 1.00 66.94 512 VAL A N 1
ATOM 3627 C CA . VAL A 1 512 ? 43.003 52.575 -15.605 1.00 66.94 512 VAL A CA 1
ATOM 3628 C C . VAL A 1 512 ? 43.628 51.454 -16.451 1.00 66.94 512 VAL A C 1
ATOM 3630 O O . VAL A 1 512 ? 43.292 50.285 -16.255 1.00 66.94 512 VAL A O 1
ATOM 3633 N N . PRO A 1 513 ? 44.589 51.750 -17.349 1.00 62.12 513 PRO A N 1
ATOM 3634 C CA . PRO A 1 513 ? 45.281 50.716 -18.120 1.00 62.12 513 PRO A CA 1
ATOM 3635 C C . PRO A 1 513 ? 45.976 49.694 -17.210 1.00 62.12 513 PRO A C 1
ATOM 3637 O O . PRO A 1 513 ? 46.955 50.015 -16.529 1.00 62.12 513 PRO A O 1
ATOM 3640 N N . GLY A 1 514 ? 45.459 48.458 -17.199 1.00 63.56 514 GLY A N 1
ATOM 3641 C CA . GLY A 1 514 ? 45.962 47.339 -16.391 1.00 63.56 514 GLY A CA 1
ATOM 3642 C C . GLY A 1 514 ? 45.618 47.367 -14.892 1.00 63.56 514 GLY A C 1
ATOM 3643 O O . GLY A 1 514 ? 46.361 46.775 -14.104 1.00 63.56 514 GLY A O 1
ATOM 3644 N N . GLY A 1 515 ? 44.559 48.069 -14.472 1.00 66.44 515 GLY A N 1
ATOM 3645 C CA . GLY A 1 515 ? 44.109 48.085 -13.073 1.00 66.44 515 GLY A CA 1
ATOM 3646 C C . GLY A 1 515 ? 43.261 46.861 -12.650 1.00 66.44 515 GLY A C 1
ATOM 3647 O O . GLY A 1 515 ? 42.999 45.967 -13.458 1.00 66.44 515 GLY A O 1
ATOM 3648 N N . PRO A 1 516 ? 42.909 46.747 -11.349 1.00 69.81 516 PRO A N 1
ATOM 3649 C CA . PRO A 1 516 ? 42.291 45.551 -10.770 1.00 69.81 516 PRO A CA 1
ATOM 3650 C C . PRO A 1 516 ? 40.777 45.430 -11.006 1.00 69.81 516 PRO A C 1
ATOM 3652 O O . PRO A 1 516 ? 40.223 44.384 -10.676 1.00 69.81 516 PRO A O 1
ATOM 3655 N N . ALA A 1 517 ? 40.101 46.460 -11.528 1.00 66.88 517 ALA A N 1
ATOM 3656 C CA . ALA A 1 517 ? 38.652 46.466 -11.732 1.00 66.88 517 ALA A CA 1
ATOM 3657 C C . ALA A 1 517 ? 38.303 45.809 -13.076 1.00 66.88 517 ALA A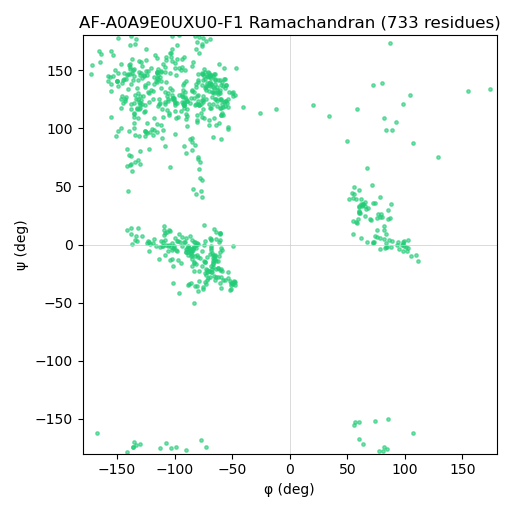 C 1
ATOM 3659 O O . ALA A 1 517 ? 38.119 46.476 -14.091 1.00 66.88 517 ALA A O 1
ATOM 3660 N N . GLN A 1 518 ? 38.272 44.477 -13.087 1.00 75.38 518 GLN A N 1
ATOM 3661 C CA . GLN A 1 518 ? 37.962 43.673 -14.272 1.00 75.38 518 GLN A CA 1
ATOM 3662 C C . GLN A 1 518 ? 36.567 43.038 -14.170 1.00 75.38 518 GLN A C 1
ATOM 3664 O O . GLN A 1 518 ? 36.040 42.907 -13.056 1.00 75.38 518 GLN A O 1
ATOM 3669 N N . PRO A 1 519 ? 35.974 42.604 -15.300 1.00 76.56 519 PRO A N 1
ATOM 3670 C CA . PRO A 1 519 ? 34.739 41.830 -15.285 1.00 76.56 519 PRO A CA 1
ATOM 3671 C C . PRO A 1 519 ? 34.820 40.648 -14.301 1.00 76.56 519 PRO A C 1
ATOM 3673 O O . PRO A 1 519 ? 35.777 39.872 -14.329 1.00 76.56 519 PRO A O 1
ATOM 3676 N N . GLY A 1 520 ? 33.838 40.536 -13.405 1.00 74.12 520 GLY A N 1
ATOM 3677 C CA . GLY A 1 520 ? 33.785 39.547 -12.320 1.00 74.12 520 GLY A CA 1
ATOM 3678 C C . GLY A 1 520 ? 34.310 40.022 -10.958 1.00 74.12 520 GLY A C 1
ATOM 3679 O O . GLY A 1 520 ? 34.215 39.280 -9.981 1.00 74.12 520 GLY A O 1
ATOM 3680 N N . THR A 1 521 ? 34.849 41.240 -10.857 1.00 83.75 521 THR A N 1
ATOM 3681 C CA . THR A 1 521 ? 35.153 41.858 -9.556 1.00 83.75 521 THR A CA 1
ATOM 3682 C C . THR A 1 521 ? 33.906 42.457 -8.907 1.00 83.75 521 THR A C 1
ATOM 3684 O O . THR A 1 521 ? 33.009 42.926 -9.605 1.00 83.75 521 THR A O 1
ATOM 3687 N N . SER A 1 522 ? 33.846 42.418 -7.570 1.00 84.06 522 SER A N 1
ATOM 3688 C CA . SER A 1 522 ? 32.715 42.942 -6.796 1.00 84.06 522 SER A CA 1
ATOM 3689 C C . SER A 1 522 ? 32.605 44.456 -6.926 1.00 84.06 522 SER A C 1
ATOM 3691 O O . SER A 1 522 ? 33.606 45.161 -6.758 1.00 84.06 522 SER A O 1
ATOM 3693 N N . CYS A 1 523 ? 31.392 44.940 -7.125 1.00 83.88 523 CYS A N 1
ATOM 3694 C CA . CYS A 1 523 ? 31.046 46.354 -7.172 1.00 83.88 523 CYS A CA 1
ATOM 3695 C C . CYS A 1 523 ? 29.747 46.584 -6.370 1.00 83.88 523 CYS A C 1
ATOM 3697 O O . CYS A 1 523 ? 29.318 45.680 -5.661 1.00 83.88 523 CYS A O 1
ATOM 3699 N N . ASP A 1 524 ? 29.191 47.795 -6.391 1.00 82.00 524 ASP A N 1
ATOM 3700 C CA . ASP A 1 524 ? 27.908 48.130 -5.749 1.00 82.00 524 ASP A CA 1
ATOM 3701 C C . ASP A 1 524 ? 27.099 48.977 -6.742 1.00 82.00 524 ASP A C 1
ATOM 3703 O O . ASP A 1 524 ? 27.525 50.085 -7.105 1.00 82.00 524 ASP A O 1
ATOM 3707 N N . ASP A 1 525 ? 25.988 48.435 -7.245 1.00 81.38 525 ASP A N 1
ATOM 3708 C CA . ASP A 1 525 ? 25.127 49.103 -8.232 1.00 81.38 525 ASP A CA 1
ATOM 3709 C C . ASP A 1 525 ? 24.105 50.063 -7.585 1.00 81.38 525 ASP A C 1
ATOM 3711 O O . ASP A 1 525 ? 23.444 50.841 -8.280 1.00 81.38 525 ASP A O 1
ATOM 3715 N N . ASN A 1 526 ? 24.088 50.124 -6.247 1.00 82.44 526 ASN A N 1
ATOM 3716 C CA . ASN A 1 526 ? 23.161 50.859 -5.387 1.00 82.44 526 ASN A CA 1
ATOM 3717 C C . ASN A 1 526 ? 21.677 50.487 -5.571 1.00 82.44 526 ASN A C 1
ATOM 3719 O O . ASN A 1 526 ? 20.809 51.268 -5.156 1.00 82.44 526 ASN A O 1
ATOM 3723 N N . ASP A 1 527 ? 21.364 49.335 -6.165 1.00 85.12 527 ASP A N 1
ATOM 3724 C CA . ASP A 1 527 ? 20.017 48.777 -6.182 1.00 85.12 527 ASP A CA 1
ATOM 3725 C C . ASP A 1 527 ? 19.839 47.817 -4.994 1.00 85.12 527 ASP A C 1
ATOM 3727 O O . ASP A 1 527 ? 20.567 46.853 -4.797 1.00 85.12 527 ASP A O 1
ATOM 3731 N N . ALA A 1 528 ? 18.858 48.108 -4.138 1.00 80.69 528 ALA A N 1
ATOM 3732 C CA . ALA A 1 528 ? 18.603 47.307 -2.944 1.00 80.69 528 ALA A CA 1
ATOM 3733 C C . ALA A 1 528 ? 17.937 45.953 -3.255 1.00 80.69 528 ALA A C 1
ATOM 3735 O O . ALA A 1 528 ? 17.876 45.104 -2.369 1.00 80.69 528 ALA A O 1
ATOM 3736 N N . CYS A 1 529 ? 17.412 45.758 -4.472 1.00 84.94 529 CYS A N 1
ATOM 3737 C CA . CYS A 1 529 ? 16.776 44.510 -4.901 1.00 84.94 529 CYS A CA 1
ATOM 3738 C C . CYS A 1 529 ? 17.761 43.469 -5.458 1.00 84.94 529 CYS A C 1
ATOM 3740 O O . CYS A 1 529 ? 17.348 42.352 -5.788 1.00 84.94 529 CYS A O 1
ATOM 3742 N N . THR A 1 530 ? 19.037 43.819 -5.599 1.00 86.06 530 THR A N 1
ATOM 3743 C CA . THR A 1 530 ? 20.080 42.953 -6.146 1.00 86.06 530 THR A CA 1
ATOM 3744 C C . THR A 1 530 ? 21.120 42.607 -5.086 1.00 86.06 530 THR A C 1
ATOM 3746 O O . THR A 1 530 ? 21.411 43.380 -4.175 1.00 86.06 530 THR A O 1
ATOM 3749 N N . ILE A 1 531 ? 21.657 41.388 -5.170 1.00 83.06 531 ILE A N 1
ATOM 3750 C CA . ILE A 1 531 ? 22.780 40.940 -4.344 1.00 83.06 531 ILE A CA 1
ATOM 3751 C C . ILE A 1 531 ? 23.926 40.421 -5.209 1.00 83.06 531 ILE A C 1
ATOM 3753 O O . ILE A 1 531 ? 23.724 39.941 -6.327 1.00 83.06 531 ILE A O 1
ATOM 3757 N N . ASN A 1 532 ? 25.129 40.409 -4.631 1.00 84.38 532 ASN A N 1
ATOM 3758 C CA . ASN A 1 532 ? 26.362 39.935 -5.269 1.00 84.38 532 ASN A CA 1
ATOM 3759 C C . ASN A 1 532 ? 26.738 40.711 -6.546 1.00 84.38 532 ASN A C 1
ATOM 3761 O O . ASN A 1 532 ? 27.083 40.090 -7.554 1.00 84.38 532 ASN A O 1
ATOM 3765 N N . ASP A 1 533 ? 26.691 42.043 -6.509 1.00 87.94 533 ASP A N 1
ATOM 3766 C CA . ASP A 1 533 ? 26.973 42.869 -7.686 1.00 87.94 533 ASP A CA 1
ATOM 3767 C C . ASP A 1 533 ? 28.417 42.706 -8.168 1.00 87.94 533 ASP A C 1
ATOM 3769 O O . ASP A 1 533 ? 29.388 42.781 -7.402 1.00 87.94 533 ASP A O 1
ATOM 3773 N N . VAL A 1 534 ? 28.557 42.482 -9.473 1.00 88.25 534 VAL A N 1
ATOM 3774 C CA . VAL A 1 534 ? 29.848 42.337 -10.145 1.00 88.25 534 VAL A CA 1
ATOM 3775 C C . VAL A 1 534 ? 29.869 43.136 -11.440 1.00 88.25 534 VAL A C 1
ATOM 3777 O O . VAL A 1 534 ? 28.840 43.329 -12.086 1.00 88.25 534 VAL A O 1
ATOM 3780 N N . TYR A 1 535 ? 31.056 43.594 -11.841 1.00 83.44 535 TYR A N 1
ATOM 3781 C CA . TYR A 1 535 ? 31.223 44.222 -13.149 1.00 83.44 535 TYR A CA 1
ATOM 3782 C C . TYR A 1 535 ? 31.032 43.183 -14.265 1.00 83.44 535 TYR A C 1
ATOM 3784 O O . TYR A 1 535 ? 31.689 42.139 -14.264 1.00 83.44 535 TYR A O 1
ATOM 3792 N N . ASP A 1 536 ? 30.149 43.461 -15.223 1.00 78.81 536 ASP A N 1
ATOM 3793 C CA . ASP A 1 536 ? 29.954 42.633 -16.415 1.00 78.81 536 ASP A CA 1
ATOM 3794 C C . ASP A 1 536 ? 31.050 42.871 -17.475 1.00 78.81 536 ASP A C 1
ATOM 3796 O O . ASP A 1 536 ? 31.951 43.697 -17.313 1.00 78.81 536 ASP A O 1
ATOM 3800 N N . VAL A 1 537 ? 30.987 42.140 -18.594 1.00 75.62 537 VAL A N 1
ATOM 3801 C CA . VAL A 1 537 ? 31.968 42.251 -19.697 1.00 75.62 537 VAL A CA 1
ATOM 3802 C C . VAL A 1 537 ? 31.980 43.622 -20.384 1.00 75.62 537 VAL A C 1
ATOM 3804 O O . VAL A 1 537 ? 32.909 43.922 -21.126 1.00 75.62 537 VAL A O 1
ATOM 3807 N N . ASN A 1 538 ? 30.959 44.446 -20.142 1.00 79.56 538 ASN A N 1
ATOM 3808 C CA . ASN A 1 538 ? 30.835 45.814 -20.630 1.00 79.56 538 ASN A CA 1
ATOM 3809 C C . ASN A 1 538 ? 31.095 46.844 -19.513 1.00 79.56 538 ASN A C 1
ATOM 3811 O O . ASN A 1 538 ? 30.815 48.027 -19.707 1.00 79.56 538 ASN A O 1
ATOM 3815 N N . CYS A 1 539 ? 31.631 46.409 -18.366 1.00 75.81 539 CYS A N 1
ATOM 3816 C CA . CYS A 1 539 ? 31.925 47.225 -17.191 1.00 75.81 539 CYS A CA 1
ATOM 3817 C C . CYS A 1 539 ? 30.705 47.903 -16.546 1.00 75.81 539 CYS A C 1
ATOM 3819 O O . CYS A 1 539 ? 30.845 48.925 -15.873 1.00 75.81 539 CYS A O 1
ATOM 3821 N N . ASN A 1 540 ? 29.511 47.326 -16.696 1.00 83.25 540 ASN A N 1
ATOM 3822 C CA . ASN A 1 540 ? 28.353 47.723 -15.899 1.00 83.25 540 ASN A CA 1
ATOM 3823 C C . ASN A 1 540 ? 28.379 46.968 -14.572 1.00 83.25 540 ASN A C 1
ATOM 3825 O O . ASN A 1 540 ? 28.575 45.755 -14.563 1.00 83.25 540 ASN A O 1
ATOM 3829 N N . CYS A 1 541 ? 28.169 47.671 -13.463 1.00 82.81 541 CYS A N 1
ATOM 3830 C CA . CYS A 1 541 ? 27.948 47.024 -12.179 1.00 82.81 541 CYS A CA 1
ATOM 3831 C C . CYS A 1 541 ? 26.485 46.582 -12.086 1.00 82.81 541 CYS A C 1
ATOM 3833 O O . CYS A 1 541 ? 25.606 47.431 -12.240 1.00 82.81 541 CYS A O 1
ATOM 3835 N N . ALA A 1 542 ? 26.238 45.285 -11.899 1.00 83.56 542 ALA A N 1
ATOM 3836 C CA . ALA A 1 542 ? 24.895 44.738 -11.725 1.00 83.56 542 ALA A CA 1
ATOM 3837 C C . ALA A 1 542 ? 24.919 43.477 -10.845 1.00 83.56 542 ALA A C 1
ATOM 3839 O O . ALA A 1 542 ? 25.824 42.645 -10.984 1.00 83.56 542 ALA A O 1
ATOM 3840 N N . GLY A 1 543 ? 23.925 43.313 -9.971 1.00 83.50 543 GLY A N 1
ATOM 3841 C CA . GLY A 1 543 ? 23.730 42.101 -9.164 1.00 83.50 543 GLY A CA 1
ATOM 3842 C C . GLY A 1 543 ? 22.621 41.162 -9.637 1.00 83.50 543 GLY A C 1
ATOM 3843 O O . GLY A 1 543 ? 22.008 41.328 -10.691 1.00 83.50 543 GLY A O 1
ATOM 3844 N N . THR A 1 544 ? 22.375 40.117 -8.844 1.00 85.25 544 THR A N 1
ATOM 3845 C CA . THR A 1 544 ? 21.294 39.145 -9.074 1.00 85.25 544 THR A CA 1
ATOM 3846 C C . THR A 1 544 ? 20.055 39.561 -8.291 1.00 85.25 544 THR A C 1
ATOM 3848 O O . THR A 1 544 ? 20.154 39.782 -7.088 1.00 85.25 544 THR A O 1
ATOM 3851 N N . PHE A 1 545 ? 18.901 39.644 -8.959 1.00 84.38 545 PHE A N 1
ATOM 3852 C CA . PHE A 1 545 ? 17.617 39.965 -8.327 1.00 84.38 545 PHE A CA 1
ATOM 3853 C C . PHE A 1 545 ? 17.237 38.900 -7.290 1.00 84.38 545 PHE A C 1
ATOM 3855 O O . PHE A 1 545 ? 17.278 37.707 -7.602 1.00 84.38 545 PHE A O 1
ATOM 3862 N N . GLN A 1 546 ? 16.890 39.328 -6.075 1.00 85.00 546 GLN A N 1
ATOM 3863 C CA . GLN A 1 546 ? 16.527 38.436 -4.974 1.00 85.00 546 GLN A CA 1
ATOM 3864 C C . GLN A 1 546 ? 15.034 38.560 -4.638 1.00 85.00 546 GLN A C 1
ATOM 3866 O O . GLN A 1 546 ? 14.582 39.622 -4.217 1.00 85.00 546 GLN A O 1
ATOM 3871 N N . ASP A 1 547 ? 14.311 37.460 -4.834 1.00 87.50 547 ASP A N 1
ATOM 3872 C CA . ASP A 1 547 ? 12.877 37.275 -4.578 1.00 87.50 547 ASP A CA 1
ATOM 3873 C C . ASP A 1 547 ? 12.692 35.811 -4.137 1.00 87.50 547 ASP A C 1
ATOM 3875 O O . ASP A 1 547 ? 12.828 34.882 -4.941 1.00 87.50 547 ASP A O 1
ATOM 3879 N N . THR A 1 548 ? 12.579 35.604 -2.825 1.00 89.94 548 THR A N 1
ATOM 3880 C CA . THR A 1 548 ? 12.694 34.292 -2.174 1.00 89.94 548 THR A CA 1
ATOM 3881 C C . THR A 1 548 ? 11.427 33.448 -2.309 1.00 89.94 548 THR A C 1
ATOM 3883 O O . THR A 1 548 ? 11.531 32.220 -2.388 1.00 89.94 548 THR A O 1
ATOM 3886 N N . ASP A 1 549 ? 10.250 34.065 -2.363 1.00 82.94 549 ASP A N 1
ATOM 3887 C CA . ASP A 1 549 ? 8.964 33.376 -2.512 1.00 82.94 549 ASP A CA 1
ATOM 3888 C C . ASP A 1 549 ? 8.367 33.478 -3.925 1.00 82.94 549 ASP A C 1
ATOM 3890 O O . ASP A 1 549 ? 7.521 32.656 -4.288 1.00 82.94 549 ASP A O 1
ATOM 3894 N N . GLY A 1 550 ? 8.896 34.361 -4.772 1.00 87.88 550 GLY A N 1
ATOM 3895 C CA . GLY A 1 550 ? 8.568 34.444 -6.190 1.00 87.88 550 GLY A CA 1
ATOM 3896 C C . GLY A 1 550 ? 7.332 35.288 -6.492 1.00 87.88 550 GLY A C 1
ATOM 3897 O O . GLY A 1 550 ? 6.723 35.090 -7.551 1.00 87.88 550 GLY A O 1
ATOM 3898 N N . ASP A 1 551 ? 6.945 36.198 -5.594 1.00 85.81 551 ASP A N 1
ATOM 3899 C CA . ASP A 1 551 ? 5.750 37.038 -5.733 1.00 85.81 551 ASP A CA 1
ATOM 3900 C C . ASP A 1 551 ? 5.950 38.297 -6.601 1.00 85.81 551 ASP A C 1
ATOM 3902 O O . ASP A 1 551 ? 5.006 39.058 -6.855 1.00 85.81 551 ASP A O 1
ATOM 3906 N N . LEU A 1 552 ? 7.160 38.452 -7.159 1.00 86.81 552 LEU A N 1
ATOM 3907 C CA . LEU A 1 552 ? 7.629 39.558 -7.999 1.00 86.81 552 LEU A CA 1
ATOM 3908 C C . LEU A 1 552 ? 8.006 40.834 -7.229 1.00 86.81 552 LEU A C 1
ATOM 3910 O O . LEU A 1 552 ? 8.355 41.842 -7.862 1.00 86.81 552 LEU A O 1
ATOM 3914 N N . THR A 1 553 ? 7.988 40.805 -5.899 1.00 87.75 553 THR A N 1
ATOM 3915 C CA . THR A 1 553 ? 8.533 41.846 -5.025 1.00 87.75 553 THR A CA 1
ATOM 3916 C C . THR A 1 553 ? 9.871 41.378 -4.475 1.00 87.75 553 THR A C 1
ATOM 3918 O O . THR A 1 553 ? 10.005 40.286 -3.952 1.00 87.75 553 THR A O 1
ATOM 3921 N N . CYS A 1 554 ? 10.911 42.202 -4.603 1.00 89.69 554 CYS A N 1
ATOM 3922 C CA . CYS A 1 554 ? 12.220 41.802 -4.094 1.00 89.69 554 CYS A CA 1
ATOM 3923 C C . CYS A 1 554 ? 12.225 41.759 -2.559 1.00 89.69 554 CYS A C 1
ATOM 3925 O O . CYS A 1 554 ? 11.635 42.639 -1.925 1.00 89.69 554 CYS A O 1
ATOM 3927 N N . ASP A 1 555 ? 12.985 40.833 -1.967 1.00 85.62 555 ASP A N 1
ATOM 3928 C CA . ASP A 1 555 ? 13.030 40.599 -0.512 1.00 85.62 555 ASP A CA 1
ATOM 3929 C C . ASP A 1 555 ? 13.264 41.881 0.308 1.00 85.62 555 ASP A C 1
ATOM 3931 O O . ASP A 1 555 ? 12.765 42.038 1.420 1.00 85.62 555 ASP A O 1
ATOM 3935 N N . ALA A 1 556 ? 14.056 42.818 -0.223 1.00 84.25 556 ALA A N 1
ATOM 3936 C CA . ALA A 1 556 ? 14.381 44.074 0.451 1.00 84.25 556 ALA A CA 1
ATOM 3937 C C . ALA A 1 556 ? 13.191 45.047 0.556 1.00 84.25 556 ALA A C 1
ATOM 3939 O O . ALA A 1 556 ? 13.191 45.929 1.419 1.00 84.25 556 ALA A O 1
ATOM 3940 N N . ASN A 1 557 ? 12.200 44.901 -0.324 1.00 86.44 557 ASN A N 1
ATOM 3941 C CA . ASN A 1 557 ? 10.993 45.722 -0.385 1.00 86.44 557 ASN A CA 1
ATOM 3942 C C . ASN A 1 557 ? 9.728 44.954 0.010 1.00 86.44 557 ASN A C 1
ATOM 3944 O O . ASN A 1 557 ? 8.651 45.553 0.037 1.00 86.44 557 ASN A O 1
ATOM 3948 N N . ASP A 1 558 ? 9.864 43.672 0.328 1.00 87.31 558 ASP A N 1
ATOM 3949 C CA . ASP A 1 558 ? 8.768 42.820 0.738 1.00 87.31 558 ASP A CA 1
ATOM 3950 C C . ASP A 1 558 ? 8.613 42.808 2.271 1.00 87.31 558 ASP A C 1
ATOM 3952 O O . ASP A 1 558 ? 9.557 42.604 3.040 1.00 87.31 558 ASP A O 1
ATOM 3956 N N . GLY A 1 559 ? 7.394 43.088 2.738 1.00 85.62 559 GLY A N 1
ATOM 3957 C CA . GLY A 1 559 ? 7.029 42.999 4.147 1.00 85.62 559 GLY A CA 1
ATOM 3958 C C . GLY A 1 559 ? 6.881 41.562 4.655 1.00 85.62 559 GLY A C 1
ATOM 3959 O O . GLY A 1 559 ? 6.877 41.374 5.876 1.00 85.62 559 GLY A O 1
ATOM 3960 N N . CYS A 1 560 ? 6.779 40.580 3.756 1.00 88.25 560 CYS A N 1
ATOM 3961 C CA . CYS A 1 560 ? 6.721 39.153 4.044 1.00 88.25 560 CYS A CA 1
ATOM 3962 C C . CYS A 1 560 ? 7.574 38.317 3.065 1.00 88.25 560 CYS A C 1
ATOM 3964 O O . CYS A 1 560 ? 7.014 37.478 2.380 1.00 88.25 560 CYS A O 1
ATOM 3966 N N . PRO A 1 561 ? 8.919 38.402 3.120 1.00 87.38 561 PRO A N 1
ATOM 3967 C CA . PRO A 1 561 ? 9.833 37.828 2.111 1.00 87.38 561 PRO A CA 1
ATOM 3968 C C . PRO A 1 561 ? 9.855 36.293 1.941 1.00 87.38 561 PRO A C 1
ATOM 3970 O O . PRO A 1 561 ? 10.830 35.743 1.439 1.00 87.38 561 PRO A O 1
ATOM 3973 N N . ASN A 1 562 ? 8.913 35.561 2.537 1.00 88.25 562 ASN A N 1
ATOM 3974 C CA . ASN A 1 562 ? 8.785 34.108 2.397 1.00 88.25 562 ASN A CA 1
ATOM 3975 C C . ASN A 1 562 ? 7.309 33.681 2.227 1.00 88.25 562 ASN A C 1
ATOM 3977 O O . ASN A 1 562 ? 6.993 32.511 2.452 1.00 88.25 562 ASN A O 1
ATOM 3981 N N . ASP A 1 563 ? 6.404 34.618 1.947 1.00 85.69 563 ASP A N 1
ATOM 3982 C CA . ASP A 1 563 ? 4.971 34.397 1.786 1.00 85.69 563 ASP A CA 1
ATOM 3983 C C . ASP A 1 563 ? 4.534 34.864 0.387 1.00 85.69 563 ASP A C 1
ATOM 3985 O O . ASP A 1 563 ? 4.211 36.038 0.212 1.00 85.69 563 ASP A O 1
ATOM 3989 N N . PRO A 1 564 ? 4.439 33.947 -0.595 1.00 87.94 564 PRO A N 1
ATOM 3990 C CA . PRO A 1 564 ? 4.199 34.306 -1.994 1.00 87.94 564 PRO A CA 1
ATOM 3991 C C . PRO A 1 564 ? 2.830 34.952 -2.256 1.00 87.94 564 PRO A C 1
ATOM 3993 O O . PRO A 1 564 ? 2.561 35.420 -3.362 1.00 87.94 564 PRO A O 1
ATOM 3996 N N . ASP A 1 565 ? 1.936 34.934 -1.264 1.00 85.06 565 ASP A N 1
ATOM 3997 C CA . ASP A 1 565 ? 0.594 35.492 -1.366 1.00 85.06 565 ASP A CA 1
ATOM 3998 C C . ASP A 1 565 ? 0.491 36.906 -0.755 1.00 85.06 565 ASP A C 1
ATOM 4000 O O . ASP A 1 565 ? -0.565 37.546 -0.873 1.00 85.06 565 ASP A O 1
ATOM 4004 N N . LYS A 1 566 ? 1.549 37.429 -0.107 1.00 83.62 566 LYS A N 1
ATOM 4005 C CA . LYS A 1 566 ? 1.516 38.732 0.575 1.00 83.62 566 LYS A CA 1
ATOM 4006 C C . LYS A 1 566 ? 2.819 39.522 0.464 1.00 83.62 566 LYS A C 1
ATOM 4008 O O . LYS A 1 566 ? 3.789 39.194 1.108 1.00 83.62 566 LYS A O 1
ATOM 4013 N N . ILE A 1 567 ? 2.721 40.748 -0.053 1.00 86.06 567 ILE A N 1
ATOM 4014 C CA . ILE A 1 567 ? 3.812 41.748 0.008 1.00 86.06 567 ILE A CA 1
ATOM 4015 C C . ILE A 1 567 ? 3.859 42.565 1.321 1.00 86.06 567 ILE A C 1
ATOM 4017 O O . ILE A 1 567 ? 4.662 43.488 1.500 1.00 86.06 567 ILE A O 1
ATOM 4021 N N . ALA A 1 568 ? 2.898 42.335 2.224 1.00 84.94 568 ALA A N 1
ATOM 4022 C CA . ALA A 1 568 ? 2.771 43.014 3.513 1.00 84.94 568 ALA A CA 1
ATOM 4023 C C . ALA A 1 568 ? 1.945 42.173 4.497 1.00 84.94 568 ALA A C 1
ATOM 4025 O O . ALA A 1 568 ? 0.903 41.634 4.138 1.00 84.94 568 ALA A O 1
ATOM 4026 N N . ALA A 1 569 ? 2.351 42.156 5.768 1.00 78.00 569 ALA A N 1
ATOM 4027 C CA . ALA A 1 569 ? 1.851 41.239 6.797 1.00 78.00 569 ALA A CA 1
ATOM 4028 C C . ALA A 1 569 ? 0.343 41.287 7.124 1.00 78.00 569 ALA A C 1
ATOM 4030 O O . ALA A 1 569 ? -0.116 40.457 7.893 1.00 78.00 569 ALA A O 1
ATOM 4031 N N . GLY A 1 570 ? -0.455 42.210 6.585 1.00 83.25 570 GLY A N 1
ATOM 4032 C CA . GLY A 1 570 ? -1.897 42.244 6.869 1.00 83.25 570 GLY A CA 1
ATOM 4033 C C . GLY A 1 570 ? -2.240 42.320 8.369 1.00 83.25 570 GLY A C 1
ATOM 4034 O O . GLY A 1 570 ? -1.452 42.817 9.177 1.00 83.25 570 GLY A O 1
ATOM 4035 N N . ILE A 1 571 ? -3.435 41.855 8.740 1.00 82.62 571 ILE A N 1
ATOM 4036 C CA . ILE A 1 571 ? -3.907 41.778 10.136 1.00 82.62 571 ILE A CA 1
ATOM 4037 C C . ILE A 1 571 ? -3.470 40.445 10.766 1.00 82.62 571 ILE A C 1
ATOM 4039 O O . ILE A 1 571 ? -3.119 40.411 11.946 1.00 82.62 571 ILE A O 1
ATOM 4043 N N . CYS A 1 572 ? -3.422 39.376 9.966 1.00 84.56 572 CYS A N 1
ATOM 4044 C CA . CYS A 1 572 ? -3.062 38.021 10.389 1.00 84.56 572 CYS A CA 1
ATOM 4045 C C . CYS A 1 572 ? -1.559 37.716 10.406 1.00 84.56 572 CYS A C 1
ATOM 4047 O O . CYS A 1 572 ? -1.156 36.632 10.824 1.00 84.56 572 CYS A O 1
ATOM 4049 N N . GLY A 1 573 ? -0.714 38.645 9.966 1.00 85.62 573 GLY A N 1
ATOM 4050 C CA . GLY A 1 573 ? 0.700 38.373 9.732 1.00 85.62 573 GLY A CA 1
ATOM 4051 C C . GLY A 1 573 ? 0.971 37.759 8.351 1.00 85.62 573 GLY A C 1
ATOM 4052 O O . GLY A 1 573 ? 0.079 37.595 7.513 1.00 85.62 573 GLY A O 1
ATOM 4053 N N . CYS A 1 574 ? 2.239 37.424 8.126 1.00 85.88 574 CYS A N 1
ATOM 4054 C CA . CYS A 1 574 ? 2.695 36.668 6.962 1.00 85.88 574 CYS A CA 1
ATOM 4055 C C . CYS A 1 574 ? 2.420 35.165 7.165 1.00 85.88 574 CYS A C 1
ATOM 4057 O O . CYS A 1 574 ? 2.593 34.654 8.274 1.00 85.88 574 CYS A O 1
ATOM 4059 N N . GLY A 1 575 ? 2.023 34.459 6.110 1.00 81.81 575 GLY A N 1
ATOM 4060 C CA . GLY A 1 575 ? 1.764 33.018 6.055 1.00 81.81 575 GLY A CA 1
ATOM 4061 C C . GLY A 1 575 ? 0.332 32.601 6.408 1.00 81.81 575 GLY A C 1
ATOM 4062 O O . GLY A 1 575 ? 0.045 31.407 6.472 1.00 81.81 575 GLY A O 1
ATOM 4063 N N . VAL A 1 576 ? -0.566 33.559 6.670 1.00 85.06 576 VAL A N 1
ATOM 4064 C CA . VAL A 1 576 ? -1.971 33.312 7.042 1.00 85.06 576 VAL A CA 1
ATOM 4065 C C . VAL A 1 576 ? -2.868 34.300 6.303 1.00 85.06 576 VAL A C 1
ATOM 4067 O O . VAL A 1 576 ? -2.700 35.503 6.473 1.00 85.06 576 VAL A O 1
ATOM 4070 N N . ALA A 1 577 ? -3.822 33.832 5.496 1.00 80.19 577 ALA A N 1
ATOM 4071 C CA . ALA A 1 577 ? -4.723 34.700 4.730 1.00 80.19 577 ALA A CA 1
ATOM 4072 C C . ALA A 1 577 ? -5.578 35.610 5.638 1.00 80.19 577 ALA A C 1
ATOM 4074 O O . ALA A 1 577 ? -6.059 35.173 6.678 1.00 80.19 577 ALA A O 1
ATOM 4075 N N . ASP A 1 578 ? -5.803 36.866 5.231 1.00 84.81 578 ASP A N 1
ATOM 4076 C CA . ASP A 1 578 ? -6.711 37.808 5.919 1.00 84.81 578 ASP A CA 1
ATOM 4077 C C . ASP A 1 578 ? -8.185 37.558 5.531 1.00 84.81 578 ASP A C 1
ATOM 4079 O O . ASP A 1 578 ? -8.922 38.484 5.189 1.00 84.81 578 ASP A O 1
ATOM 4083 N N . THR A 1 579 ? -8.591 36.288 5.493 1.00 88.12 579 THR A N 1
ATOM 4084 C CA . THR A 1 579 ? -9.970 35.884 5.198 1.00 88.12 579 THR A CA 1
ATOM 4085 C C . THR A 1 579 ? -10.885 36.290 6.351 1.00 88.12 579 THR A C 1
ATOM 4087 O O . THR A 1 579 ? -10.484 36.201 7.504 1.00 88.12 579 THR A O 1
ATOM 4090 N N . ASP A 1 580 ? -12.080 36.766 6.016 1.00 85.12 580 ASP A N 1
ATOM 4091 C CA . ASP A 1 580 ? -13.164 37.128 6.935 1.00 85.12 580 ASP A CA 1
ATOM 4092 C C . ASP A 1 580 ? -14.383 36.310 6.484 1.00 85.12 580 ASP A C 1
ATOM 4094 O O . ASP A 1 580 ? -15.024 36.622 5.471 1.00 85.12 580 ASP A O 1
ATOM 4098 N N . THR A 1 581 ? -14.578 35.165 7.134 1.00 90.69 581 THR A N 1
ATOM 4099 C CA . THR A 1 581 ? -15.507 34.113 6.710 1.00 90.69 581 THR A CA 1
ATOM 4100 C C . THR A 1 581 ? -16.967 34.512 6.926 1.00 90.69 581 THR A C 1
ATOM 4102 O O . THR A 1 581 ? -17.821 34.159 6.104 1.00 90.69 581 THR A O 1
ATOM 4105 N N . ASP A 1 582 ? -17.273 35.274 7.974 1.00 82.75 582 ASP A N 1
ATOM 4106 C CA . ASP A 1 582 ? -18.639 35.694 8.304 1.00 82.75 582 ASP A CA 1
ATOM 4107 C C . ASP A 1 582 ? -18.962 37.158 7.944 1.00 82.75 582 ASP A C 1
ATOM 4109 O O . ASP A 1 582 ? -20.123 37.581 8.021 1.00 82.75 582 ASP A O 1
ATOM 4113 N N . ALA A 1 583 ? -17.969 37.881 7.420 1.00 87.56 583 ALA A N 1
ATOM 4114 C CA . ALA A 1 583 ? -18.049 39.247 6.925 1.00 87.56 583 ALA A CA 1
ATOM 4115 C C . ALA A 1 583 ? -18.430 40.279 7.998 1.00 87.56 583 ALA A C 1
ATOM 4117 O O . ALA A 1 583 ? -19.105 41.277 7.690 1.00 87.56 583 ALA A O 1
ATOM 4118 N N . ASP A 1 584 ? -18.016 40.062 9.246 1.00 83.88 584 ASP A N 1
ATOM 4119 C CA . ASP A 1 584 ? -18.246 40.999 10.344 1.00 83.88 584 ASP A CA 1
ATOM 4120 C C . ASP A 1 584 ? -17.200 42.125 10.444 1.00 83.88 584 ASP A C 1
ATOM 4122 O O . ASP A 1 584 ? -17.419 43.137 11.124 1.00 83.88 584 ASP A O 1
ATOM 4126 N N . GLY A 1 585 ? -16.123 42.018 9.662 1.00 86.62 585 GLY A N 1
ATOM 4127 C CA . GLY A 1 585 ? -15.034 42.981 9.598 1.00 86.62 585 GLY A CA 1
ATOM 4128 C C . GLY A 1 585 ? -13.811 42.610 10.437 1.00 86.62 585 GLY A C 1
ATOM 4129 O O . GLY A 1 585 ? -12.860 43.405 10.464 1.00 86.62 585 GLY A O 1
ATOM 4130 N N . MET A 1 586 ? -13.803 41.452 11.100 1.00 86.25 586 MET A N 1
ATOM 4131 C CA . MET A 1 586 ? -12.625 40.833 11.704 1.00 86.25 586 MET A CA 1
ATOM 4132 C C . MET A 1 586 ? -12.143 39.666 10.836 1.00 86.25 586 MET A C 1
ATOM 4134 O O . MET A 1 586 ? -12.918 38.860 10.354 1.00 86.25 586 MET A O 1
ATOM 4138 N N . ALA A 1 587 ? -10.832 39.580 10.601 1.00 86.25 587 ALA A N 1
ATOM 4139 C CA . ALA A 1 587 ? -10.276 38.430 9.891 1.00 86.25 587 ALA A CA 1
ATOM 4140 C C . ALA A 1 587 ? -10.256 37.201 10.815 1.00 86.25 587 ALA A C 1
ATOM 4142 O O . ALA A 1 587 ? -9.924 37.340 11.993 1.00 86.25 587 ALA A O 1
ATOM 4143 N N . ASP A 1 588 ? -10.485 36.007 10.268 1.00 86.81 588 ASP A N 1
ATOM 4144 C CA . ASP A 1 588 ? -10.632 34.725 10.977 1.00 86.81 588 ASP A CA 1
ATOM 4145 C C . ASP A 1 588 ? -9.518 34.456 12.008 1.00 86.81 588 ASP A C 1
ATOM 4147 O O . ASP A 1 588 ? -9.719 33.816 13.034 1.00 86.81 588 ASP A O 1
ATOM 4151 N N . CYS A 1 589 ? -8.304 34.942 11.747 1.00 85.50 589 CYS A N 1
ATOM 4152 C CA . CYS A 1 589 ? -7.135 34.765 12.611 1.00 85.50 589 CYS A CA 1
ATOM 4153 C C . CYS A 1 589 ? -7.176 35.580 13.921 1.00 85.50 589 CYS A C 1
ATOM 4155 O O . CYS A 1 589 ? -6.431 35.285 14.860 1.00 85.50 589 CYS A O 1
ATOM 4157 N N . VAL A 1 590 ? -7.974 36.648 13.957 1.00 85.88 590 VAL A N 1
ATOM 4158 C CA . VAL A 1 590 ? -8.151 37.557 15.100 1.00 85.88 590 VAL A CA 1
ATOM 4159 C C . VAL A 1 590 ? -9.604 37.632 15.556 1.00 85.88 590 VAL A C 1
ATOM 4161 O O . VAL A 1 590 ? -9.875 38.268 16.574 1.00 85.88 590 VAL A O 1
ATOM 4164 N N . ASP A 1 591 ? -10.505 36.984 14.826 1.00 87.69 591 ASP A N 1
ATOM 4165 C CA . ASP A 1 591 ? -11.901 36.832 15.178 1.00 87.69 591 ASP A CA 1
ATOM 4166 C C . ASP A 1 591 ? -12.055 35.748 16.264 1.00 87.69 591 ASP A C 1
ATOM 4168 O O . ASP A 1 591 ? -11.647 34.596 16.069 1.00 87.69 591 ASP A O 1
ATOM 4172 N N . PRO A 1 592 ? -12.611 36.091 17.441 1.00 84.81 592 PRO A N 1
ATOM 4173 C CA . PRO A 1 592 ? -12.927 35.123 18.477 1.00 84.81 592 PRO A CA 1
ATOM 4174 C C . PRO A 1 592 ? -13.847 33.996 18.004 1.00 84.81 592 PRO A C 1
ATOM 4176 O O . PRO A 1 592 ? -13.709 32.901 18.549 1.00 84.81 592 PRO A O 1
ATOM 4179 N N . CYS A 1 593 ? -14.744 34.252 17.042 1.00 88.38 593 CYS A N 1
ATOM 4180 C CA . CYS A 1 593 ? -15.663 33.280 16.454 1.00 88.38 593 CYS A CA 1
ATOM 4181 C C . CYS A 1 593 ? -15.848 33.474 14.935 1.00 88.38 593 CYS A C 1
ATOM 4183 O O . CYS A 1 593 ? -16.909 33.922 14.516 1.00 88.38 593 CYS A O 1
ATOM 4185 N N . PRO A 1 594 ? -14.913 32.953 14.113 1.00 86.50 594 PRO A N 1
ATOM 4186 C CA . PRO A 1 594 ? -14.802 33.205 12.661 1.00 86.50 594 PRO A CA 1
ATOM 4187 C C . PRO A 1 594 ? -15.993 32.825 11.764 1.00 86.50 594 PRO A C 1
ATOM 4189 O O . PRO A 1 594 ? -15.927 32.942 10.545 1.00 86.50 594 PRO A O 1
ATOM 4192 N N . ALA A 1 595 ? -17.043 32.233 12.325 1.00 85.12 595 ALA A N 1
ATOM 4193 C CA . ALA A 1 595 ? -18.213 31.765 11.586 1.00 85.12 595 ALA A CA 1
ATOM 4194 C C . ALA A 1 595 ? -19.515 32.426 12.064 1.00 85.12 595 ALA A C 1
ATOM 4196 O O . ALA A 1 595 ? -20.591 32.082 11.566 1.00 85.12 595 ALA A O 1
ATOM 4197 N N . LEU A 1 596 ? -19.444 33.317 13.057 1.00 84.81 596 LEU A N 1
ATOM 4198 C CA . LEU A 1 596 ? -20.586 33.918 13.732 1.00 84.81 596 LEU A CA 1
ATOM 4199 C C . LEU A 1 596 ? -20.422 35.437 13.809 1.00 84.81 596 LEU A C 1
ATOM 4201 O O . LEU A 1 596 ? -19.910 35.976 14.787 1.00 84.81 596 LEU A O 1
ATOM 4205 N N . ALA A 1 597 ? -20.994 36.120 12.818 1.00 85.62 597 ALA A N 1
ATOM 4206 C CA . ALA A 1 597 ? -20.773 37.547 12.646 1.00 85.62 597 ALA A CA 1
ATOM 4207 C C . ALA A 1 597 ? -21.138 38.379 13.887 1.00 85.62 597 ALA A C 1
ATOM 4209 O O . ALA A 1 597 ? -22.306 38.432 14.292 1.00 85.62 597 ALA A O 1
ATOM 4210 N N . ASN A 1 598 ? -20.173 39.149 14.396 1.00 85.31 598 ASN A N 1
ATOM 4211 C CA . ASN A 1 598 ? -20.260 40.029 15.564 1.00 85.31 598 ASN A CA 1
ATOM 4212 C C . ASN A 1 598 ? -20.614 39.314 16.881 1.00 85.31 598 ASN A C 1
ATOM 4214 O O . ASN A 1 598 ? -21.311 39.906 17.715 1.00 85.31 598 ASN A O 1
ATOM 4218 N N . LEU A 1 599 ? -20.197 38.060 17.067 1.00 86.62 599 LEU A N 1
ATOM 4219 C CA . LEU A 1 599 ? -20.491 37.293 18.278 1.00 86.62 599 LEU A CA 1
ATOM 4220 C C . LEU A 1 599 ? -19.224 36.737 18.928 1.00 86.62 599 LEU A C 1
ATOM 4222 O O . LEU A 1 599 ? -18.364 36.162 18.276 1.00 86.62 599 LEU A O 1
ATOM 4226 N N . GLU A 1 600 ? -19.146 36.835 20.251 1.00 86.94 600 GLU A N 1
ATOM 4227 C CA . GLU A 1 600 ? -18.084 36.239 21.058 1.00 86.94 600 GLU A CA 1
ATOM 4228 C C . GLU A 1 600 ? -18.650 35.192 22.028 1.00 86.94 600 GLU A C 1
ATOM 4230 O O . GLU A 1 600 ? -19.844 35.159 22.339 1.00 86.94 600 GLU A O 1
ATOM 4235 N N . ASN A 1 601 ? -17.783 34.334 22.574 1.00 83.00 601 ASN A N 1
ATOM 4236 C CA . ASN A 1 601 ? -18.194 33.381 23.605 1.00 83.00 601 ASN A CA 1
ATOM 4237 C C . ASN A 1 601 ? -18.836 34.096 24.811 1.00 83.00 601 ASN A C 1
ATOM 4239 O O . ASN A 1 601 ? -18.185 34.867 25.517 1.00 83.00 601 ASN A O 1
ATOM 4243 N N . GLY A 1 602 ? -20.098 33.767 25.087 1.00 80.88 602 GLY A N 1
ATOM 4244 C CA . GLY A 1 602 ? -20.939 34.365 26.122 1.00 80.88 602 GLY A CA 1
ATOM 4245 C C . GLY A 1 602 ? -22.012 35.318 25.592 1.00 80.88 602 GLY A C 1
ATOM 4246 O O . GLY A 1 602 ? -22.897 35.688 26.369 1.00 80.88 602 GLY A O 1
ATOM 4247 N N . ASP A 1 603 ? -21.974 35.690 24.310 1.00 88.88 603 ASP A N 1
ATOM 4248 C CA . ASP A 1 603 ? -23.021 36.507 23.701 1.00 88.88 603 ASP A CA 1
ATOM 4249 C C . ASP A 1 603 ? -24.318 35.722 23.528 1.00 88.88 603 ASP A C 1
ATOM 4251 O O . ASP A 1 603 ? -24.318 34.519 23.269 1.00 88.88 603 ASP A O 1
ATOM 4255 N N . ALA A 1 604 ? -25.444 36.419 23.682 1.00 85.56 604 ALA A N 1
ATOM 4256 C CA . ALA A 1 604 ? -26.751 35.844 23.406 1.00 85.56 604 ALA A CA 1
ATOM 4257 C C . ALA A 1 604 ? -26.937 35.692 21.896 1.00 85.56 604 ALA A C 1
ATOM 4259 O O . ALA A 1 604 ? -26.679 36.628 21.137 1.00 85.56 604 ALA A O 1
ATOM 4260 N N . CYS A 1 605 ? -27.444 34.543 21.479 1.00 86.31 605 CYS A N 1
ATOM 4261 C CA . CYS A 1 605 ? -27.696 34.237 20.079 1.00 86.31 605 CYS A CA 1
ATOM 4262 C C . CYS A 1 605 ? -29.069 33.554 19.930 1.00 86.31 605 CYS A C 1
ATOM 4264 O O . CYS A 1 605 ? -29.844 33.539 20.882 1.00 86.31 605 CYS A O 1
ATOM 4266 N N . ASP A 1 606 ? -29.415 33.093 18.732 1.00 83.94 606 ASP A N 1
ATOM 4267 C CA . ASP A 1 606 ? -30.620 32.295 18.464 1.00 83.94 606 ASP A CA 1
ATOM 4268 C C . ASP A 1 606 ? -30.181 31.143 17.560 1.00 83.94 606 ASP A C 1
ATOM 4270 O O . ASP A 1 606 ? -29.731 31.383 16.434 1.00 83.94 606 ASP A O 1
ATOM 4274 N N . ASP A 1 607 ? -30.224 29.916 18.079 1.00 78.00 607 ASP A N 1
ATOM 4275 C CA . ASP A 1 607 ? -29.781 28.717 17.355 1.00 78.00 607 ASP A CA 1
ATOM 4276 C C . ASP A 1 607 ? -30.855 28.195 16.376 1.00 78.00 607 ASP A C 1
ATOM 4278 O O . ASP A 1 607 ? -30.657 27.194 15.682 1.00 78.00 607 ASP A O 1
ATOM 4282 N N . GLY A 1 608 ? -31.995 28.890 16.284 1.00 80.69 608 GLY A N 1
ATOM 4283 C CA . GLY A 1 608 ? -33.128 28.535 15.441 1.00 80.69 608 GLY A CA 1
ATOM 4284 C C . GLY A 1 608 ? -33.933 27.340 15.955 1.00 80.69 608 GLY A C 1
ATOM 4285 O O . GLY A 1 608 ? -34.901 26.943 15.296 1.00 80.69 608 GLY A O 1
ATOM 4286 N N . ASN A 1 609 ? -33.578 26.770 17.111 1.00 72.38 609 ASN A N 1
ATOM 4287 C CA . ASN A 1 609 ? -34.250 25.629 17.704 1.00 72.38 609 ASN A CA 1
ATOM 4288 C C . ASN A 1 609 ? -35.313 26.093 18.715 1.00 72.38 609 ASN A C 1
ATOM 4290 O O . ASN A 1 609 ? -35.008 26.630 19.775 1.00 72.38 609 ASN A O 1
ATOM 4294 N N . PRO A 1 610 ? -36.607 25.845 18.459 1.00 77.81 610 PRO A N 1
ATOM 4295 C CA . PRO A 1 610 ? -37.668 26.292 19.359 1.00 77.81 610 PRO A CA 1
ATOM 4296 C C . PRO A 1 610 ? -37.699 25.555 20.714 1.00 77.81 610 PRO A C 1
ATOM 4298 O O . PRO A 1 610 ? -38.504 25.925 21.573 1.00 77.81 610 PRO A O 1
ATOM 4301 N N . ASN A 1 611 ? -36.901 24.494 20.894 1.00 69.56 611 ASN A N 1
ATOM 4302 C CA . ASN A 1 611 ? -36.898 23.650 22.094 1.00 69.56 611 ASN A CA 1
ATOM 4303 C C . ASN A 1 611 ? -35.803 24.016 23.108 1.00 69.56 611 ASN A C 1
ATOM 4305 O O . ASN A 1 611 ? -35.853 23.559 24.257 1.00 69.56 611 ASN A O 1
ATOM 4309 N N . THR A 1 612 ? -34.829 24.827 22.711 1.00 76.44 612 THR A N 1
ATOM 4310 C CA . THR A 1 612 ? -33.758 25.339 23.566 1.00 76.44 612 THR A CA 1
ATOM 4311 C C . THR A 1 612 ? -34.151 26.701 24.147 1.00 76.44 612 THR A C 1
ATOM 4313 O O . THR A 1 612 ? -35.023 27.411 23.643 1.00 76.44 612 THR A O 1
ATOM 4316 N N . THR A 1 613 ? -33.602 27.033 25.318 1.00 79.38 613 THR A N 1
ATOM 4317 C CA . THR A 1 613 ? -33.757 28.368 25.911 1.00 79.38 613 THR A CA 1
ATOM 4318 C C . THR A 1 613 ? -32.427 28.859 26.459 1.00 79.38 613 THR A C 1
ATOM 4320 O O . THR A 1 613 ? -31.619 28.068 26.950 1.00 79.38 613 THR A O 1
ATOM 4323 N N . GLY A 1 614 ? -32.231 30.179 26.454 1.00 82.56 614 GLY A N 1
ATOM 4324 C CA . GLY A 1 614 ? -31.009 30.781 26.987 1.00 82.56 614 GLY A CA 1
ATOM 4325 C C . GLY A 1 614 ? -29.798 30.582 26.079 1.00 82.56 614 GLY A C 1
ATOM 4326 O O . GLY A 1 614 ? -28.702 30.382 26.590 1.00 82.56 614 GLY A O 1
ATOM 4327 N N . ASP A 1 615 ? -30.024 30.620 24.769 1.00 86.88 615 ASP A N 1
ATOM 4328 C CA . ASP A 1 615 ? -29.037 30.477 23.705 1.00 86.88 615 ASP A CA 1
ATOM 4329 C C . ASP A 1 615 ? -27.885 31.458 23.889 1.00 86.88 615 ASP A C 1
ATOM 4331 O O . ASP A 1 615 ? -28.056 32.685 23.909 1.00 86.88 615 ASP A O 1
ATOM 4335 N N . VAL A 1 616 ? -26.699 30.887 24.061 1.00 88.94 616 VAL A N 1
ATOM 4336 C CA . VAL A 1 616 ? -25.459 31.628 24.248 1.00 88.94 616 VAL A CA 1
ATOM 4337 C C . VAL A 1 616 ? -24.370 30.999 23.404 1.00 88.94 616 VAL A C 1
ATOM 4339 O O . VAL A 1 616 ? -24.264 29.777 23.301 1.00 88.94 616 VAL A O 1
ATOM 4342 N N . VAL A 1 617 ? -23.526 31.835 22.814 1.00 85.31 617 VAL A N 1
ATOM 4343 C CA . VAL A 1 617 ? -22.380 31.368 22.042 1.00 85.31 617 VAL A CA 1
ATOM 4344 C C . VAL A 1 617 ? -21.373 30.739 22.999 1.00 85.31 617 VAL A C 1
ATOM 4346 O O . VAL A 1 617 ? -20.865 31.400 23.901 1.00 85.31 617 VAL A O 1
ATOM 4349 N N . THR A 1 618 ? -21.097 29.447 22.840 1.00 82.62 618 THR A N 1
ATOM 4350 C CA . THR A 1 618 ? -20.076 28.733 23.617 1.00 82.62 618 THR A CA 1
ATOM 4351 C C . THR A 1 618 ? -19.200 27.935 22.671 1.00 82.62 618 THR A C 1
ATOM 4353 O O . THR A 1 618 ? -19.694 27.134 21.886 1.00 82.62 618 THR A O 1
ATOM 4356 N N . ASN A 1 619 ? -17.888 28.155 22.748 1.00 82.25 619 ASN A N 1
ATOM 4357 C CA . ASN A 1 619 ? -16.920 27.610 21.801 1.00 82.25 619 ASN A CA 1
ATOM 4358 C C . ASN A 1 619 ? -17.290 27.905 20.330 1.00 82.25 619 ASN A C 1
ATOM 4360 O O . ASN A 1 619 ? -17.146 27.040 19.471 1.00 82.25 619 ASN A O 1
ATOM 4364 N N . CYS A 1 620 ? -17.801 29.114 20.067 1.00 84.44 620 CYS A N 1
ATOM 4365 C CA . CYS A 1 620 ? -18.235 29.588 18.746 1.00 84.44 620 CYS A CA 1
ATOM 4366 C C . CYS A 1 620 ? -19.349 28.773 18.095 1.00 84.44 620 CYS A C 1
ATOM 4368 O O . CYS A 1 620 ? -19.484 28.724 16.875 1.00 84.44 620 CYS A O 1
ATOM 4370 N N . ILE A 1 621 ? -20.181 28.167 18.937 1.00 83.88 621 ILE A N 1
ATOM 4371 C CA . ILE A 1 621 ? -21.425 27.521 18.550 1.00 83.88 621 ILE A CA 1
ATOM 4372 C C . ILE A 1 621 ? -22.543 28.255 19.275 1.00 83.88 621 ILE A C 1
ATOM 4374 O O . ILE A 1 621 ? -22.513 28.387 20.500 1.00 83.88 621 ILE A O 1
ATOM 4378 N N . CYS A 1 622 ? -23.523 28.736 18.518 1.00 83.50 622 CYS A N 1
ATOM 4379 C CA . CYS A 1 622 ? -24.767 29.204 19.099 1.00 83.50 622 CYS A CA 1
ATOM 4380 C C . CYS A 1 622 ? -25.624 27.994 19.478 1.00 83.50 622 CYS A C 1
ATOM 4382 O O . CYS A 1 622 ? -26.039 27.248 18.593 1.00 83.50 622 CYS A O 1
ATOM 4384 N N . ALA A 1 623 ? -25.847 27.780 20.774 1.00 80.50 623 ALA A N 1
ATOM 4385 C CA . ALA A 1 623 ? -26.702 26.709 21.270 1.00 80.50 623 ALA A CA 1
ATOM 4386 C C . ALA A 1 623 ? -27.357 27.114 22.596 1.00 80.50 623 ALA A C 1
ATOM 4388 O O . ALA A 1 623 ? -26.722 27.737 23.453 1.00 80.50 623 ALA A O 1
ATOM 4389 N N . GLY A 1 624 ? -28.622 26.749 22.789 1.00 77.75 624 GLY A N 1
ATOM 4390 C CA . GLY A 1 624 ? -29.310 26.913 24.069 1.00 77.75 624 GLY A CA 1
ATOM 4391 C C . GLY A 1 624 ? -29.351 25.656 24.929 1.00 77.75 624 GLY A C 1
ATOM 4392 O O . GLY A 1 624 ? -28.980 24.555 24.528 1.00 77.75 624 GLY A O 1
ATOM 4393 N N . THR A 1 625 ? -29.817 25.820 26.168 1.00 72.06 625 THR A N 1
ATOM 4394 C CA . THR A 1 625 ? -30.014 24.695 27.089 1.00 72.06 625 THR A CA 1
ATOM 4395 C C . THR A 1 625 ? -31.426 24.144 26.919 1.00 72.06 625 THR A C 1
ATOM 4397 O O . THR A 1 625 ? -32.413 24.879 27.037 1.00 72.06 625 THR A O 1
ATOM 4400 N N . LEU A 1 626 ? -31.526 22.842 26.655 1.00 62.94 626 LEU A N 1
ATOM 4401 C CA . LEU A 1 626 ? -32.793 22.130 26.523 1.00 62.94 626 LEU A CA 1
ATOM 4402 C C . LEU A 1 626 ? -33.510 22.086 27.889 1.00 62.94 626 LEU A C 1
ATOM 4404 O O . LEU A 1 626 ? -32.903 21.765 28.913 1.00 62.94 626 LEU A O 1
ATOM 4408 N N . ALA A 1 627 ? -34.801 22.437 27.937 1.00 65.06 627 ALA A N 1
ATOM 4409 C CA . ALA A 1 627 ? -35.562 22.470 29.197 1.00 65.06 627 ALA A CA 1
ATOM 4410 C C . ALA A 1 627 ? -35.712 21.075 29.846 1.00 65.06 627 ALA A C 1
ATOM 4412 O O . ALA A 1 627 ? -35.814 20.967 31.068 1.00 65.06 627 ALA A O 1
ATOM 4413 N N . ASN A 1 628 ? -35.698 20.031 29.016 1.00 66.88 628 ASN A N 1
ATOM 4414 C CA . ASN A 1 628 ? -35.586 18.608 29.338 1.00 66.88 628 ASN A CA 1
ATOM 4415 C C . ASN A 1 628 ? -34.610 17.985 28.329 1.00 66.88 628 ASN A C 1
ATOM 4417 O O . ASN A 1 628 ? -34.440 18.578 27.276 1.00 66.88 628 ASN A O 1
ATOM 4421 N N . ASP A 1 629 ? -34.000 16.834 28.604 1.00 75.81 629 ASP A N 1
ATOM 4422 C CA . ASP A 1 629 ? -33.205 16.097 27.610 1.00 75.81 629 ASP A CA 1
ATOM 4423 C C . ASP A 1 629 ? -34.097 15.500 26.490 1.00 75.81 629 ASP A C 1
ATOM 4425 O O . ASP A 1 629 ? -35.326 15.642 26.519 1.00 75.81 629 ASP A O 1
ATOM 4429 N N . CYS A 1 630 ? -33.506 14.853 25.485 1.00 80.19 630 CYS A N 1
ATOM 4430 C CA . CYS A 1 630 ? -34.220 14.299 24.332 1.00 80.19 630 CYS A CA 1
ATOM 4431 C C . CYS A 1 630 ? -35.174 13.139 24.675 1.00 80.19 630 CYS A C 1
ATOM 4433 O O . CYS A 1 630 ? -36.062 12.829 23.882 1.00 80.19 630 CYS A O 1
ATOM 4435 N N . GLU A 1 631 ? -35.083 12.561 25.878 1.00 81.38 631 GLU A N 1
ATOM 4436 C CA . GLU A 1 631 ? -36.055 11.594 26.409 1.00 81.38 631 GLU A CA 1
ATOM 4437 C C . GLU A 1 631 ? -37.109 12.243 27.331 1.00 81.38 631 GLU A C 1
ATOM 4439 O O . GLU A 1 631 ? -37.986 11.574 27.887 1.00 81.38 631 GLU A O 1
ATOM 4444 N N . GLY A 1 632 ? -37.070 13.569 27.488 1.00 76.50 632 GLY A N 1
ATOM 4445 C CA . GLY A 1 632 ? -38.005 14.326 28.315 1.00 76.50 632 GLY A CA 1
ATOM 4446 C C . GLY A 1 632 ? -37.660 14.339 29.807 1.00 76.50 632 GLY A C 1
ATOM 4447 O O . GLY A 1 632 ? -38.509 14.715 30.623 1.00 76.50 632 GLY A O 1
ATOM 4448 N N . VAL A 1 633 ? -36.434 13.970 30.182 1.00 75.38 633 VAL A N 1
ATOM 4449 C CA . VAL A 1 633 ? -35.917 13.989 31.553 1.00 75.38 633 VAL A CA 1
ATOM 4450 C C . VAL A 1 633 ? -35.219 15.329 31.836 1.00 75.38 633 VAL A C 1
ATOM 4452 O O . VAL A 1 633 ? -34.233 15.673 31.185 1.00 75.38 633 VAL A O 1
ATOM 4455 N N . PRO A 1 634 ? -35.669 16.116 32.831 1.00 73.44 634 PRO A N 1
ATOM 4456 C CA . PRO A 1 634 ? -34.986 17.350 33.216 1.00 73.44 634 PRO A CA 1
ATOM 4457 C C . PRO A 1 634 ? -33.532 17.087 33.645 1.00 73.44 634 PRO A C 1
ATOM 4459 O O . PRO A 1 634 ? -33.297 16.462 34.680 1.00 73.44 634 PRO A O 1
ATOM 4462 N N . GLY A 1 635 ? -32.562 17.583 32.869 1.00 67.38 635 GLY A N 1
ATOM 4463 C CA . GLY A 1 635 ? -31.127 17.420 33.141 1.00 67.38 635 GLY A CA 1
ATOM 4464 C C . GLY A 1 635 ? -30.581 16.001 32.945 1.00 67.38 635 GLY A C 1
ATOM 4465 O O . GLY A 1 635 ? -29.557 15.672 33.544 1.00 67.38 635 GLY A O 1
ATOM 4466 N N . GLY A 1 636 ? -31.269 15.154 32.175 1.00 72.62 636 GLY A N 1
ATOM 4467 C CA . GLY A 1 636 ? -30.785 13.814 31.852 1.00 72.62 636 GLY A CA 1
ATOM 4468 C C . GLY A 1 636 ? -29.666 13.800 30.792 1.00 72.62 636 GLY A C 1
ATOM 4469 O O . GLY A 1 636 ? -29.319 14.845 30.230 1.00 72.62 636 GLY A O 1
ATOM 4470 N N . PRO A 1 637 ? -29.029 12.632 30.582 1.00 79.81 637 PRO A N 1
ATOM 4471 C CA . PRO A 1 637 ? -27.843 12.492 29.741 1.00 79.81 637 PRO A CA 1
ATOM 4472 C C . PRO A 1 637 ? -28.138 12.481 28.234 1.00 79.81 637 PRO A C 1
ATOM 4474 O O . PRO A 1 637 ? -27.189 12.594 27.467 1.00 79.81 637 PRO A O 1
ATOM 4477 N N . ALA A 1 638 ? -29.398 12.352 27.799 1.00 79.12 638 ALA A N 1
ATOM 4478 C CA . ALA A 1 638 ? -29.764 12.244 26.384 1.00 79.12 638 ALA A CA 1
ATOM 4479 C C . ALA A 1 638 ? -29.769 13.623 25.699 1.00 79.12 638 ALA A C 1
ATOM 4481 O O . ALA A 1 638 ? -30.816 14.221 25.464 1.00 79.12 638 ALA A O 1
ATOM 4482 N N . GLN A 1 639 ? -28.591 14.184 25.439 1.00 79.94 639 GLN A N 1
ATOM 4483 C CA . GLN A 1 639 ? -28.430 15.488 24.782 1.00 79.94 639 GLN A CA 1
ATOM 4484 C C . GLN A 1 639 ? -28.142 15.332 23.280 1.00 79.94 639 GLN A C 1
ATOM 4486 O O . GLN A 1 639 ? -27.673 14.268 22.867 1.00 79.94 639 GLN A O 1
ATOM 4491 N N . PRO A 1 640 ? -28.366 16.372 22.452 1.00 83.62 640 PRO A N 1
ATOM 4492 C CA . PRO A 1 640 ? -27.909 16.363 21.067 1.00 83.62 640 PRO A CA 1
ATOM 4493 C C . PRO A 1 640 ? -26.426 15.969 20.958 1.00 83.62 640 PRO A C 1
ATOM 4495 O O . PRO A 1 640 ? -25.586 16.494 21.691 1.00 83.62 640 PRO A O 1
ATOM 4498 N N . GLY A 1 641 ? -26.115 15.016 20.078 1.00 81.00 641 GLY A N 1
ATOM 4499 C CA . GLY A 1 641 ? -24.781 14.423 19.923 1.00 81.00 641 GLY A CA 1
ATOM 4500 C C . GLY A 1 641 ? -24.465 13.248 20.859 1.00 81.00 641 GLY A C 1
ATOM 4501 O O . GLY A 1 641 ? -23.347 12.738 20.825 1.00 81.00 641 GLY A O 1
ATOM 4502 N N . THR A 1 642 ? -25.415 12.797 21.683 1.00 87.00 642 THR A N 1
ATOM 4503 C CA . THR A 1 642 ? -25.300 11.526 22.420 1.00 87.00 642 THR A CA 1
ATOM 4504 C C . THR A 1 642 ? -25.884 10.366 21.621 1.00 87.00 642 THR A C 1
ATOM 4506 O O . THR A 1 642 ? -26.794 10.566 20.816 1.00 87.00 642 THR A O 1
ATOM 4509 N N . SER A 1 643 ? -25.334 9.167 21.839 1.00 88.00 643 SER A N 1
ATOM 4510 C CA . SER A 1 643 ? -25.769 7.940 21.169 1.00 88.00 643 SER A CA 1
ATOM 4511 C C . SER A 1 643 ? -27.206 7.597 21.532 1.00 88.00 643 SER A C 1
ATOM 4513 O O . SER A 1 643 ? -27.561 7.609 22.715 1.00 88.00 643 SER A O 1
ATOM 4515 N N . CYS A 1 644 ? -27.989 7.231 20.534 1.00 88.25 644 CYS A N 1
ATOM 4516 C CA . CYS A 1 644 ? -29.345 6.729 20.692 1.00 88.25 644 CYS A CA 1
ATOM 4517 C C . CYS A 1 644 ? -29.535 5.471 19.826 1.00 88.25 644 CYS A C 1
ATOM 4519 O O . CYS A 1 644 ? -28.550 4.931 19.341 1.00 88.25 644 CYS A O 1
ATOM 4521 N N . ASP A 1 645 ? -30.757 4.953 19.727 1.00 86.25 645 ASP A N 1
ATOM 4522 C CA . ASP A 1 645 ? -31.121 3.838 18.839 1.00 86.25 645 ASP A CA 1
ATOM 4523 C C . ASP A 1 645 ? -32.438 4.224 18.154 1.00 86.25 645 ASP A C 1
ATOM 4525 O O . ASP A 1 645 ? -33.479 4.353 18.819 1.00 86.25 645 ASP A O 1
ATOM 4529 N N . ASP A 1 646 ? -32.389 4.504 16.852 1.00 84.94 646 ASP A N 1
ATOM 4530 C CA . ASP A 1 646 ? -33.565 4.902 16.070 1.00 84.94 646 ASP A CA 1
ATOM 4531 C C . ASP A 1 646 ? -34.412 3.694 15.624 1.00 84.94 646 ASP A C 1
ATOM 4533 O O . ASP A 1 646 ? -35.521 3.858 15.101 1.00 84.94 646 ASP A O 1
ATOM 4537 N N . ASN A 1 647 ? -33.969 2.483 15.983 1.00 86.56 647 ASN A N 1
ATOM 4538 C CA . ASN A 1 647 ? -34.496 1.176 15.601 1.00 86.56 647 ASN A CA 1
ATOM 4539 C C . ASN A 1 647 ? -34.529 0.942 14.083 1.00 86.56 647 ASN A C 1
ATOM 4541 O O . ASN A 1 647 ? -35.268 0.061 13.623 1.00 86.56 647 ASN A O 1
ATOM 4545 N N . ASP A 1 648 ? -33.765 1.707 13.306 1.00 86.62 648 ASP A N 1
ATOM 4546 C CA . ASP A 1 648 ? -33.536 1.463 11.893 1.00 86.62 648 ASP A CA 1
ATOM 4547 C C . ASP A 1 648 ? -32.189 0.755 11.718 1.00 86.62 648 ASP A C 1
ATOM 4549 O O . ASP A 1 648 ? -31.114 1.312 11.895 1.00 86.62 648 ASP A O 1
ATOM 4553 N N . ALA A 1 649 ? -32.243 -0.528 11.359 1.00 84.50 649 ALA A N 1
ATOM 4554 C CA . ALA A 1 649 ? -31.033 -1.312 11.138 1.00 84.50 649 ALA A CA 1
ATOM 4555 C C . ALA A 1 649 ? -30.180 -0.760 9.980 1.00 84.50 649 ALA A C 1
ATOM 4557 O O . ALA A 1 649 ? -29.000 -1.075 9.913 1.00 84.50 649 ALA A O 1
ATOM 4558 N N . CYS A 1 650 ? -30.759 0.040 9.076 1.00 86.94 650 CYS A N 1
ATOM 4559 C CA . CYS A 1 650 ? -30.044 0.626 7.943 1.00 86.94 650 CYS A CA 1
ATOM 4560 C C . CYS A 1 650 ? -29.150 1.814 8.295 1.00 86.94 650 CYS A C 1
ATOM 4562 O O . CYS A 1 650 ? -28.466 2.343 7.415 1.00 86.94 650 CYS A O 1
ATOM 4564 N N . THR A 1 651 ? -29.193 2.276 9.537 1.00 88.62 651 THR A N 1
ATOM 4565 C CA . THR A 1 651 ? -28.430 3.426 9.987 1.00 88.62 651 THR A CA 1
ATOM 4566 C C . THR A 1 651 ? -27.449 3.018 11.075 1.00 88.62 651 THR A C 1
ATOM 4568 O O . THR A 1 651 ? -27.741 2.202 11.945 1.00 88.62 651 THR A O 1
ATOM 4571 N N . ILE A 1 652 ? -26.237 3.563 10.993 1.00 86.44 652 ILE A N 1
ATOM 4572 C CA . ILE A 1 652 ? -25.197 3.384 12.006 1.00 86.44 652 ILE A CA 1
ATOM 4573 C C . ILE A 1 652 ? -24.863 4.718 12.667 1.00 86.44 652 ILE A C 1
ATOM 4575 O O . ILE A 1 652 ? -25.067 5.791 12.093 1.00 86.44 652 ILE A O 1
ATOM 4579 N N . ASN A 1 653 ? -24.253 4.660 13.852 1.00 87.38 653 ASN A N 1
ATOM 4580 C CA . ASN A 1 653 ? -23.884 5.844 14.634 1.00 87.38 653 ASN A CA 1
ATOM 4581 C C . ASN A 1 653 ? -25.081 6.770 14.910 1.00 87.38 653 ASN A C 1
ATOM 4583 O O . ASN A 1 653 ? -24.998 7.979 14.692 1.00 87.38 653 ASN A O 1
ATOM 4587 N N . ASP A 1 654 ? -26.182 6.199 15.390 1.00 91.50 654 ASP A N 1
ATOM 4588 C CA . ASP A 1 654 ? -27.390 6.931 15.757 1.00 91.50 654 ASP A CA 1
ATOM 4589 C C . ASP A 1 654 ? -27.100 7.970 16.840 1.00 91.50 654 ASP A C 1
ATOM 4591 O O . ASP A 1 654 ? -26.647 7.655 17.948 1.00 91.50 654 ASP A O 1
ATOM 4595 N N . LEU A 1 655 ? -27.376 9.232 16.522 1.00 90.50 655 LEU A N 1
ATOM 4596 C CA . LEU A 1 655 ? -27.201 10.351 17.436 1.00 90.50 655 LEU A CA 1
ATOM 4597 C C . LEU A 1 655 ? -28.496 11.149 17.529 1.00 90.50 655 LEU A C 1
ATOM 4599 O O . LEU A 1 655 ? -29.224 11.317 16.549 1.00 90.50 655 LEU A O 1
ATOM 4603 N N . TYR A 1 656 ? -28.767 11.702 18.711 1.00 86.06 656 TYR A N 1
ATOM 4604 C CA . TYR A 1 656 ? -29.802 12.723 18.828 1.00 86.06 656 TYR A CA 1
ATOM 4605 C C . TYR A 1 656 ? -29.367 13.979 18.064 1.00 86.06 656 TYR A C 1
ATOM 4607 O O . TYR A 1 656 ? -28.330 14.572 18.376 1.00 86.06 656 TYR A O 1
ATOM 4615 N N . ASP A 1 657 ? -30.157 14.407 17.079 1.00 81.00 657 ASP A N 1
ATOM 4616 C CA . ASP A 1 657 ? -29.946 15.678 16.390 1.00 81.00 657 ASP A CA 1
ATOM 4617 C C . ASP A 1 657 ? -30.331 16.875 17.283 1.00 81.00 657 ASP A C 1
ATOM 4619 O O . ASP A 1 657 ? -30.857 16.731 18.392 1.00 81.00 657 ASP A O 1
ATOM 4623 N N . VAL A 1 658 ? -30.087 18.097 16.799 1.00 74.44 658 VAL A N 1
ATOM 4624 C CA . VAL A 1 658 ? -30.441 19.326 17.534 1.00 74.44 658 VAL A CA 1
ATOM 4625 C C . VAL A 1 658 ? -31.941 19.426 17.839 1.00 74.44 658 VAL A C 1
ATOM 4627 O O . VAL A 1 658 ? -32.330 20.085 18.797 1.00 74.44 658 VAL A O 1
ATOM 4630 N N . ASN A 1 659 ? -32.795 18.738 17.082 1.00 79.25 659 ASN A N 1
ATOM 4631 C CA . ASN A 1 659 ? -34.240 18.694 17.279 1.00 79.25 659 ASN A CA 1
ATOM 4632 C C . ASN A 1 659 ? -34.703 17.469 18.094 1.00 79.25 659 ASN A C 1
ATOM 4634 O O . ASN A 1 659 ? -35.912 17.249 18.199 1.00 79.25 659 ASN A O 1
ATOM 4638 N N . CYS A 1 660 ? -33.779 16.704 18.688 1.00 80.12 660 CYS A N 1
ATOM 4639 C CA . CYS A 1 660 ? -34.032 15.456 19.410 1.00 80.12 660 CYS A CA 1
ATOM 4640 C C . CYS A 1 660 ? -34.684 14.345 18.574 1.00 80.12 660 CYS A C 1
ATOM 4642 O O . CYS A 1 660 ? -35.376 13.480 19.117 1.00 80.12 660 CYS A O 1
ATOM 4644 N N . ASN A 1 661 ? -34.450 14.331 17.265 1.00 86.44 661 ASN A N 1
ATOM 4645 C CA . ASN A 1 661 ? -34.684 13.134 16.470 1.00 86.44 661 ASN A CA 1
ATOM 4646 C C . ASN A 1 661 ? -33.484 12.208 16.663 1.00 86.44 661 ASN A C 1
ATOM 4648 O O . ASN A 1 661 ? -32.346 12.644 16.504 1.00 86.44 661 ASN A O 1
ATOM 4652 N N . CYS A 1 662 ? -33.735 10.952 17.020 1.00 87.31 662 CYS A N 1
ATOM 4653 C CA . CYS A 1 662 ? -32.707 9.928 16.922 1.00 87.31 662 CYS A CA 1
ATOM 4654 C C . CYS A 1 662 ? -32.618 9.505 15.458 1.00 87.31 662 CYS A C 1
ATOM 4656 O O . CYS A 1 662 ? -33.641 9.116 14.890 1.00 87.31 662 CYS A O 1
ATOM 4658 N N . ALA A 1 663 ? -31.451 9.685 14.852 1.00 87.94 663 ALA A N 1
ATOM 4659 C CA . ALA A 1 663 ? -31.192 9.292 13.476 1.00 87.94 663 ALA A CA 1
ATOM 4660 C C . ALA A 1 663 ? -29.716 8.918 13.323 1.00 87.94 663 ALA A C 1
ATOM 4662 O O . ALA A 1 663 ? -28.846 9.642 13.822 1.00 87.94 663 ALA A O 1
ATOM 4663 N N . GLY A 1 664 ? -29.428 7.827 12.623 1.00 87.56 664 GLY A N 1
ATOM 4664 C CA . GLY A 1 664 ? -28.065 7.485 12.219 1.00 87.56 664 GLY A CA 1
ATOM 4665 C C . GLY A 1 664 ? -27.723 7.864 10.783 1.00 87.56 664 GLY A C 1
ATOM 4666 O O . GLY A 1 664 ? -28.464 8.536 10.061 1.00 87.56 664 GLY A O 1
ATOM 4667 N N . THR A 1 665 ? -26.534 7.443 10.369 1.00 88.50 665 THR A N 1
ATOM 4668 C CA . THR A 1 665 ? -26.038 7.587 9.000 1.00 88.50 665 THR A CA 1
ATOM 4669 C C . THR A 1 665 ? -26.412 6.342 8.215 1.00 88.50 665 THR A C 1
ATOM 4671 O O . THR A 1 665 ? -26.035 5.245 8.613 1.00 88.50 665 THR A O 1
ATOM 4674 N N . PHE A 1 666 ? -27.145 6.519 7.115 1.00 87.75 666 PHE A N 1
ATOM 4675 C CA . PHE A 1 666 ? -27.495 5.426 6.209 1.00 87.75 666 PHE A CA 1
ATOM 4676 C C . PHE A 1 666 ? -26.228 4.854 5.571 1.00 87.75 666 PHE A C 1
ATOM 4678 O O . PHE A 1 666 ? -25.454 5.612 4.978 1.00 87.75 666 PHE A O 1
ATOM 4685 N N . GLU A 1 667 ? -26.028 3.548 5.711 1.00 89.00 667 GLU A N 1
ATOM 4686 C CA . GLU A 1 667 ? -24.863 2.833 5.189 1.00 89.00 667 GLU A CA 1
ATOM 4687 C C . GLU A 1 667 ? -25.302 1.886 4.067 1.00 89.00 667 GLU A C 1
ATOM 4689 O O . GLU A 1 667 ? -26.189 1.057 4.263 1.00 89.00 667 GLU A O 1
ATOM 4694 N N . ASP A 1 668 ? -24.724 2.084 2.886 1.00 90.31 668 ASP A N 1
ATOM 4695 C CA . ASP A 1 668 ? -24.958 1.336 1.645 1.00 90.31 668 ASP A CA 1
ATOM 4696 C C . ASP A 1 668 ? -23.643 1.404 0.854 1.00 90.31 668 ASP A C 1
ATOM 4698 O O . ASP A 1 668 ? -23.317 2.420 0.224 1.00 90.31 668 ASP A O 1
ATOM 4702 N N . THR A 1 669 ? -22.810 0.386 1.047 1.00 92.31 669 THR A N 1
ATOM 4703 C CA . THR A 1 669 ? -21.399 0.363 0.656 1.00 92.31 669 THR A CA 1
ATOM 4704 C C . THR A 1 669 ? -21.220 0.205 -0.854 1.00 92.31 669 THR A C 1
ATOM 4706 O O . THR A 1 669 ? -20.281 0.781 -1.418 1.00 92.31 669 THR A O 1
ATOM 4709 N N . ASP A 1 670 ? -22.118 -0.504 -1.534 1.00 85.81 670 ASP A N 1
ATOM 4710 C CA . ASP A 1 670 ? -22.072 -0.700 -2.986 1.00 85.81 670 ASP A CA 1
ATOM 4711 C C . ASP A 1 670 ? -23.051 0.187 -3.776 1.00 85.81 670 ASP A C 1
ATOM 4713 O O . ASP A 1 670 ? -22.864 0.390 -4.983 1.00 85.81 670 ASP A O 1
ATOM 4717 N N . GLY A 1 671 ? -23.999 0.833 -3.097 1.00 89.38 671 GLY A N 1
ATOM 4718 C CA . GLY A 1 671 ? -24.908 1.814 -3.671 1.00 89.38 671 GLY A CA 1
ATOM 4719 C C . GLY A 1 671 ? -26.066 1.200 -4.455 1.00 89.38 671 GLY A C 1
ATOM 4720 O O . GLY A 1 671 ? -26.595 1.870 -5.355 1.00 89.38 671 GLY A O 1
ATOM 4721 N N . ASP A 1 672 ? -26.446 -0.047 -4.172 1.00 87.62 672 ASP A N 1
ATOM 4722 C CA . ASP A 1 672 ? -27.523 -0.753 -4.876 1.00 87.62 672 ASP A CA 1
ATOM 4723 C C . ASP A 1 672 ? -28.938 -0.368 -4.405 1.00 87.62 672 ASP A C 1
ATOM 4725 O O . ASP A 1 672 ? -29.944 -0.625 -5.086 1.00 87.62 672 ASP A O 1
ATOM 4729 N N . GLY A 1 673 ? -29.010 0.364 -3.289 1.00 87.19 673 GLY A N 1
ATOM 4730 C CA . GLY A 1 673 ? -30.237 0.845 -2.672 1.00 87.19 673 GLY A CA 1
ATOM 4731 C C . GLY A 1 673 ? -30.742 -0.013 -1.511 1.00 87.19 673 GLY A C 1
ATOM 4732 O O . GLY A 1 673 ? -31.777 0.340 -0.927 1.00 87.19 673 GLY A O 1
ATOM 4733 N N . THR A 1 674 ? -30.048 -1.095 -1.162 1.00 89.50 674 THR A N 1
ATOM 4734 C CA . THR A 1 674 ? -30.219 -1.855 0.077 1.00 89.50 674 THR A CA 1
ATOM 4735 C C . THR A 1 674 ? -29.106 -1.479 1.041 1.00 89.50 674 THR A C 1
ATOM 4737 O O . THR A 1 674 ? -27.950 -1.364 0.680 1.00 89.50 674 THR A O 1
ATOM 4740 N N . CYS A 1 675 ? -29.463 -1.214 2.293 1.00 91.81 675 CYS A N 1
ATOM 4741 C CA . CYS A 1 675 ? -28.465 -0.851 3.290 1.00 91.81 675 CYS A CA 1
ATOM 4742 C C . CYS A 1 675 ? -27.652 -2.071 3.729 1.00 91.81 675 CYS A C 1
ATOM 4744 O O . CYS A 1 675 ? -28.216 -3.162 3.835 1.00 91.81 675 CYS A O 1
ATOM 4746 N N . ASP A 1 676 ? -26.399 -1.864 4.124 1.00 87.31 676 ASP A N 1
ATOM 4747 C CA . ASP A 1 676 ? -25.447 -2.930 4.470 1.00 87.31 676 ASP A CA 1
ATOM 4748 C C . ASP A 1 676 ? -26.001 -3.935 5.488 1.00 87.31 676 ASP A C 1
ATOM 4750 O O . ASP A 1 676 ? -25.807 -5.142 5.370 1.00 87.31 676 ASP A O 1
ATOM 4754 N N . ALA A 1 677 ? -26.743 -3.460 6.491 1.00 86.69 677 ALA A N 1
ATOM 4755 C CA . ALA A 1 677 ? -27.319 -4.318 7.527 1.00 86.69 677 ALA A CA 1
ATOM 4756 C C . ALA A 1 677 ? -28.435 -5.251 7.025 1.00 86.69 677 ALA A C 1
ATOM 4758 O O . ALA A 1 677 ? -28.725 -6.270 7.657 1.00 86.69 677 ALA A O 1
ATOM 4759 N N . ASN A 1 678 ? -29.090 -4.888 5.921 1.00 89.12 678 ASN A N 1
ATOM 4760 C CA . ASN A 1 678 ? -30.116 -5.694 5.265 1.00 89.12 678 ASN A CA 1
ATOM 4761 C C . ASN A 1 678 ? -29.623 -6.311 3.953 1.00 89.12 678 ASN A C 1
ATOM 4763 O O . ASN A 1 678 ? -30.392 -7.036 3.315 1.00 89.12 678 ASN A O 1
ATOM 4767 N N . ASP A 1 679 ? -28.377 -6.042 3.577 1.00 89.25 679 ASP A N 1
ATOM 4768 C CA . ASP A 1 679 ? -27.766 -6.572 2.379 1.00 89.25 679 ASP A CA 1
ATOM 4769 C C . ASP A 1 679 ? -27.036 -7.883 2.687 1.00 89.25 679 ASP A C 1
ATOM 4771 O O . ASP A 1 679 ? -26.135 -7.964 3.523 1.00 89.25 679 ASP A O 1
ATOM 4775 N N . GLY A 1 680 ? -27.450 -8.962 2.023 1.00 87.62 680 GLY A N 1
ATOM 4776 C CA . GLY A 1 680 ? -26.752 -10.243 2.103 1.00 87.62 680 GLY A CA 1
ATOM 4777 C C . GLY A 1 680 ? -25.412 -10.250 1.362 1.00 87.62 680 GLY A C 1
ATOM 4778 O O . GLY A 1 680 ? -24.658 -11.213 1.516 1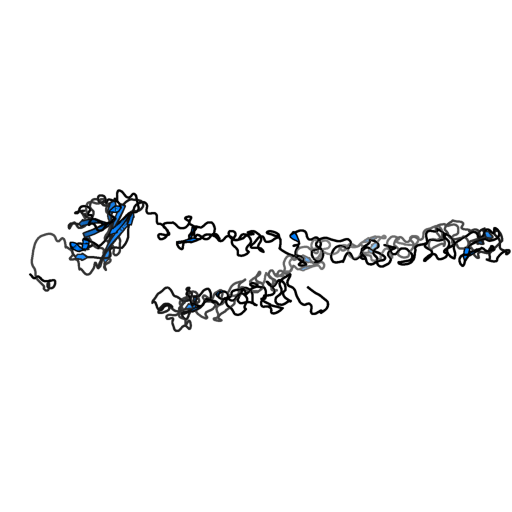.00 87.62 680 GLY A O 1
ATOM 4779 N N . CYS A 1 681 ? -25.138 -9.216 0.569 1.00 90.50 681 CYS A N 1
ATOM 4780 C CA . CYS A 1 681 ? -23.927 -8.960 -0.192 1.00 90.50 681 CYS A CA 1
ATOM 4781 C C . CYS A 1 681 ? -23.553 -7.463 -0.190 1.00 90.50 681 CYS A C 1
ATOM 4783 O O . CYS A 1 681 ? -23.503 -6.870 -1.258 1.00 90.50 681 CYS A O 1
ATOM 4785 N N . PRO A 1 682 ? -23.150 -6.875 0.952 1.00 88.75 682 PRO A N 1
ATOM 4786 C CA . PRO A 1 682 ? -22.950 -5.420 1.107 1.00 88.75 682 PRO A CA 1
ATOM 4787 C C . PRO A 1 682 ? -21.879 -4.755 0.216 1.00 88.75 682 PRO A C 1
ATOM 4789 O O . PRO A 1 682 ? -21.531 -3.600 0.415 1.00 88.75 682 PRO A O 1
ATOM 4792 N N . ASN A 1 683 ? -21.227 -5.506 -0.671 1.00 89.88 683 ASN A N 1
ATOM 4793 C CA . ASN A 1 683 ? -20.181 -5.009 -1.565 1.00 89.88 683 ASN A CA 1
ATOM 4794 C C . ASN A 1 683 ? -20.444 -5.388 -3.037 1.00 89.88 683 ASN A C 1
ATOM 4796 O O . ASN A 1 683 ? -19.544 -5.237 -3.869 1.00 89.88 683 ASN A O 1
ATOM 4800 N N . ASP A 1 684 ? -21.608 -5.957 -3.353 1.00 88.81 684 ASP A N 1
ATOM 4801 C CA . ASP A 1 684 ? -21.991 -6.396 -4.691 1.00 88.81 684 ASP A CA 1
ATOM 4802 C C . ASP A 1 684 ? -23.225 -5.620 -5.175 1.00 88.81 684 ASP A C 1
ATOM 4804 O O . ASP A 1 684 ? -24.352 -6.040 -4.921 1.00 88.81 684 ASP A O 1
ATOM 4808 N N . PRO A 1 685 ? -23.038 -4.565 -5.990 1.00 90.25 685 PRO A N 1
ATOM 4809 C CA . PRO A 1 685 ? -24.136 -3.690 -6.379 1.00 90.25 685 PRO A CA 1
ATOM 4810 C C . PRO A 1 685 ? -25.185 -4.339 -7.297 1.00 90.25 685 PRO A C 1
ATOM 4812 O O . PRO A 1 685 ? -26.166 -3.699 -7.681 1.00 90.25 685 PRO A O 1
ATOM 4815 N N . ASP A 1 686 ? -24.955 -5.581 -7.730 1.00 87.38 686 ASP A N 1
ATOM 4816 C CA . ASP A 1 686 ? -25.888 -6.345 -8.551 1.00 87.38 686 ASP A CA 1
ATOM 4817 C C . ASP A 1 686 ? -26.724 -7.344 -7.719 1.00 87.38 686 ASP A C 1
ATOM 4819 O O . ASP A 1 686 ? -27.626 -7.993 -8.273 1.00 87.38 686 ASP A O 1
ATOM 4823 N N . LYS A 1 687 ? -26.465 -7.484 -6.407 1.00 85.62 687 LYS A N 1
ATOM 4824 C CA . LYS A 1 687 ? -27.152 -8.440 -5.531 1.00 85.62 687 LYS A CA 1
ATOM 4825 C C . LYS A 1 687 ? -27.352 -7.923 -4.110 1.00 85.62 687 LYS A C 1
ATOM 4827 O O . LYS A 1 687 ? -26.408 -7.792 -3.367 1.00 85.62 687 LYS A O 1
ATOM 4832 N N . VAL A 1 688 ? -28.601 -7.990 -3.659 1.00 88.50 688 VAL A N 1
ATOM 4833 C CA . VAL A 1 688 ? -28.985 -7.763 -2.249 1.00 88.50 688 VAL A CA 1
ATOM 4834 C C . VAL A 1 688 ? -28.958 -9.034 -1.382 1.00 88.50 688 VAL A C 1
ATOM 4836 O O . VAL A 1 688 ? -29.321 -9.048 -0.204 1.00 88.50 688 VAL A O 1
ATOM 4839 N N . ALA A 1 689 ? -28.685 -10.183 -2.002 1.00 87.62 689 ALA A N 1
ATOM 4840 C CA . ALA A 1 689 ? -28.662 -11.489 -1.358 1.00 87.62 689 ALA A CA 1
ATOM 4841 C C . ALA A 1 689 ? -27.753 -12.437 -2.138 1.00 87.62 689 ALA A C 1
ATOM 4843 O O . ALA A 1 689 ? -27.844 -12.518 -3.361 1.00 87.62 689 ALA A O 1
ATOM 4844 N N . ALA A 1 690 ? -26.959 -13.229 -1.415 1.00 80.62 690 ALA A N 1
ATOM 4845 C CA . ALA A 1 690 ? -25.952 -14.132 -1.977 1.00 80.62 690 ALA A CA 1
ATOM 4846 C C . ALA A 1 690 ? -26.479 -15.108 -3.043 1.00 80.62 690 ALA A C 1
ATOM 4848 O O . ALA A 1 690 ? -25.718 -15.569 -3.885 1.00 80.62 690 ALA A O 1
ATOM 4849 N N . GLY A 1 691 ? -27.775 -15.420 -3.055 1.00 86.00 691 GLY A N 1
ATOM 4850 C CA . GLY A 1 691 ? -28.324 -16.350 -4.038 1.00 86.00 691 GLY A CA 1
ATOM 4851 C C . GLY A 1 691 ? -27.681 -17.737 -3.935 1.00 86.00 691 GLY A C 1
ATOM 4852 O O . GLY A 1 691 ? -27.263 -18.162 -2.858 1.00 86.00 691 GLY A O 1
ATOM 4853 N N . ILE A 1 692 ? -27.645 -18.467 -5.047 1.00 85.38 692 ILE A N 1
ATOM 4854 C CA . ILE A 1 692 ? -27.058 -19.813 -5.128 1.00 85.38 692 ILE A CA 1
ATOM 4855 C C . ILE A 1 692 ? -25.550 -19.716 -5.393 1.00 85.38 692 ILE A C 1
ATOM 4857 O O . ILE A 1 692 ? -24.783 -20.536 -4.892 1.00 85.38 692 ILE A O 1
ATOM 4861 N N . CYS A 1 693 ? -25.134 -18.694 -6.142 1.00 86.56 693 CYS A N 1
ATOM 4862 C CA . CYS A 1 693 ? -23.752 -18.481 -6.565 1.00 86.56 693 CYS A CA 1
ATOM 4863 C C . CYS A 1 693 ? -22.891 -17.679 -5.584 1.00 86.56 693 CYS A C 1
ATOM 4865 O O . CYS A 1 693 ? -21.711 -17.464 -5.853 1.00 86.56 693 CYS A O 1
ATOM 4867 N N . GLY A 1 694 ? -23.457 -17.209 -4.474 1.00 86.75 694 GLY A N 1
ATOM 4868 C CA . GLY A 1 694 ? -22.785 -16.252 -3.602 1.00 86.75 694 GLY A CA 1
ATOM 4869 C C . GLY A 1 694 ? -22.823 -14.818 -4.145 1.00 86.75 694 GLY A C 1
ATOM 4870 O O . GLY A 1 694 ? -23.411 -14.520 -5.190 1.00 86.75 694 GLY A O 1
ATOM 4871 N N . CYS A 1 695 ? -22.185 -13.913 -3.412 1.00 88.19 695 CYS A N 1
ATOM 4872 C CA . CYS A 1 695 ? -22.002 -12.520 -3.813 1.00 88.19 695 CYS A CA 1
ATOM 4873 C C . CYS A 1 695 ? -20.906 -12.396 -4.887 1.00 88.19 695 CYS A C 1
ATOM 4875 O O . CYS A 1 695 ? -19.948 -13.167 -4.897 1.00 88.19 695 CYS A O 1
ATOM 4877 N N . GLY A 1 696 ? -21.037 -11.434 -5.793 1.00 84.31 696 GLY A N 1
ATOM 4878 C CA . GLY A 1 696 ? -20.096 -11.120 -6.872 1.00 84.31 696 GLY A CA 1
ATOM 4879 C C . GLY A 1 696 ? -20.229 -11.984 -8.132 1.00 84.31 696 GLY A C 1
ATOM 4880 O O . GLY A 1 696 ? -19.507 -11.752 -9.104 1.00 84.31 696 GLY A O 1
ATOM 4881 N N . ILE A 1 697 ? -21.126 -12.981 -8.147 1.00 87.25 697 ILE A N 1
ATOM 4882 C CA . ILE A 1 697 ? -21.329 -13.901 -9.283 1.00 87.25 697 ILE A CA 1
ATOM 4883 C C . ILE A 1 697 ? -22.822 -14.006 -9.626 1.00 87.25 697 ILE A C 1
ATOM 4885 O O . ILE A 1 697 ? -23.572 -14.519 -8.804 1.00 87.25 697 ILE A O 1
ATOM 4889 N N . PRO A 1 698 ? -23.294 -13.602 -10.822 1.00 84.69 698 PRO A N 1
ATOM 4890 C CA . PRO A 1 698 ? -24.720 -13.624 -11.174 1.00 84.69 698 PRO A CA 1
ATOM 4891 C C . PRO A 1 698 ? -25.372 -15.016 -11.072 1.00 84.69 698 PRO A C 1
ATOM 4893 O O . PRO A 1 698 ? -24.831 -15.982 -11.602 1.00 84.69 698 PRO A O 1
ATOM 4896 N N . ASP A 1 699 ? -26.583 -15.111 -10.502 1.00 87.00 699 ASP A N 1
ATOM 4897 C CA . ASP A 1 699 ? -27.412 -16.340 -10.501 1.00 87.00 699 ASP A CA 1
ATOM 4898 C C . ASP A 1 699 ? -28.107 -16.567 -11.858 1.00 87.00 699 ASP A C 1
ATOM 4900 O O . ASP A 1 699 ? -29.316 -16.793 -11.937 1.00 87.00 699 ASP A O 1
ATOM 4904 N N . THR A 1 700 ? -27.356 -16.425 -12.949 1.00 89.69 700 THR A N 1
ATOM 4905 C CA . THR A 1 700 ? -27.889 -16.684 -14.291 1.00 89.69 700 THR A CA 1
ATOM 4906 C C . THR A 1 700 ? -28.132 -18.182 -14.433 1.00 89.69 700 THR A C 1
ATOM 4908 O O . THR A 1 700 ? -27.304 -18.969 -14.000 1.00 89.69 700 THR A O 1
ATOM 4911 N N . ASP A 1 701 ? -29.275 -18.555 -14.999 1.00 87.00 701 ASP A N 1
ATOM 4912 C CA . ASP A 1 701 ? -29.620 -19.920 -15.407 1.00 87.00 701 ASP A CA 1
ATOM 4913 C C . ASP A 1 701 ? -29.845 -19.851 -16.921 1.00 87.00 701 ASP A C 1
ATOM 4915 O O . ASP A 1 701 ? -30.887 -19.381 -17.404 1.00 87.00 701 ASP A O 1
ATOM 4919 N N . THR A 1 702 ? -28.790 -20.158 -17.669 1.00 91.75 702 THR A N 1
ATOM 4920 C CA . THR A 1 702 ? -28.716 -19.912 -19.108 1.00 91.75 702 THR A CA 1
ATOM 4921 C C . THR A 1 702 ? -29.610 -20.875 -19.900 1.00 91.75 702 THR A C 1
ATOM 4923 O O . THR A 1 702 ? -30.100 -20.499 -20.974 1.00 91.75 702 THR A O 1
ATOM 4926 N N . ASP A 1 703 ? -29.897 -22.072 -19.387 1.00 84.19 703 ASP A N 1
ATOM 4927 C CA . ASP A 1 703 ? -30.741 -23.070 -20.056 1.00 84.19 703 ASP A CA 1
ATOM 4928 C C . ASP A 1 703 ? -32.155 -23.238 -19.476 1.00 84.19 703 ASP A C 1
ATOM 4930 O O . ASP A 1 703 ? -33.014 -23.866 -20.112 1.00 84.19 703 ASP A O 1
ATOM 4934 N N . ALA A 1 704 ? -32.433 -22.560 -18.363 1.00 88.75 704 ALA A N 1
ATOM 4935 C CA . ALA A 1 704 ? -33.707 -22.495 -17.667 1.00 88.75 704 ALA A CA 1
ATOM 4936 C C . ALA A 1 704 ? -34.190 -23.840 -17.099 1.00 88.75 704 ALA A C 1
ATOM 4938 O O . ALA A 1 704 ? -35.404 -24.108 -17.088 1.00 88.75 704 ALA A O 1
ATOM 4939 N N . ASP A 1 705 ? -33.274 -24.692 -16.638 1.00 84.19 705 ASP A N 1
ATOM 4940 C CA . ASP A 1 705 ? -33.614 -25.951 -15.974 1.00 84.19 705 ASP A CA 1
ATOM 4941 C C . ASP A 1 705 ? -33.877 -25.840 -14.469 1.00 84.19 705 ASP A C 1
ATOM 4943 O O . ASP A 1 705 ? -34.451 -26.756 -13.866 1.00 84.19 705 ASP A O 1
ATOM 4947 N N . GLY A 1 706 ? -33.576 -24.677 -13.894 1.00 85.50 706 GLY A N 1
ATOM 4948 C CA . GLY A 1 706 ? -33.720 -24.383 -12.476 1.00 85.50 706 GLY A CA 1
ATOM 4949 C C . GLY A 1 706 ? -32.423 -24.484 -11.673 1.00 85.50 706 GLY A C 1
ATOM 4950 O O . GLY A 1 706 ? -32.485 -24.288 -10.454 1.00 85.50 706 GLY A O 1
ATOM 4951 N N . THR A 1 707 ? -31.288 -24.761 -12.312 1.00 85.69 707 THR A N 1
ATOM 4952 C CA . THR A 1 707 ? -29.942 -24.769 -11.729 1.00 85.69 707 THR A CA 1
ATOM 4953 C C . THR A 1 707 ? -29.179 -23.536 -12.216 1.00 85.69 707 THR A C 1
ATOM 4955 O O . THR A 1 707 ? -29.141 -23.248 -13.401 1.00 85.69 707 THR A O 1
ATOM 4958 N N . ALA A 1 708 ? -28.596 -22.751 -11.306 1.00 87.50 708 ALA A N 1
ATOM 4959 C CA . ALA A 1 708 ? -27.816 -21.576 -11.708 1.00 87.50 708 ALA A CA 1
ATOM 4960 C C . ALA A 1 708 ? -26.464 -21.998 -12.307 1.00 87.50 708 ALA A C 1
ATOM 4962 O O . ALA A 1 708 ? -25.819 -22.889 -11.759 1.00 87.50 708 ALA A O 1
ATOM 4963 N N . ASP A 1 709 ? -25.990 -21.291 -13.336 1.00 87.12 709 ASP A N 1
ATOM 4964 C CA . ASP A 1 709 ? -24.785 -21.581 -14.131 1.00 87.12 709 ASP A CA 1
ATOM 4965 C C . ASP A 1 709 ? -23.538 -21.867 -13.274 1.00 87.12 709 ASP A C 1
ATOM 4967 O O . ASP A 1 709 ? -22.684 -22.669 -13.636 1.00 87.12 709 ASP A O 1
ATOM 4971 N N . CYS A 1 710 ? -23.417 -21.209 -12.120 1.00 86.06 710 CYS A N 1
ATOM 4972 C CA . CYS A 1 710 ? -22.292 -21.363 -11.193 1.00 86.06 710 CYS A CA 1
ATOM 4973 C C . CYS A 1 710 ? -22.244 -22.721 -10.469 1.00 86.06 710 CYS A C 1
ATOM 4975 O O . CYS A 1 710 ? -21.192 -23.114 -9.968 1.00 86.06 710 CYS A O 1
ATOM 4977 N N . VAL A 1 711 ? -23.382 -23.411 -10.366 1.00 85.75 711 VAL A N 1
ATOM 4978 C CA . VAL A 1 711 ? -23.525 -24.736 -9.742 1.00 85.75 711 VAL A CA 1
ATOM 4979 C C . VAL A 1 711 ? -24.113 -25.763 -10.710 1.00 85.75 711 VAL A C 1
ATOM 4981 O O . VAL A 1 711 ? -24.347 -26.907 -10.316 1.00 85.75 711 VAL A O 1
ATOM 4984 N N . ASP A 1 712 ? -24.342 -25.363 -11.958 1.00 85.56 712 ASP A N 1
ATOM 4985 C CA . ASP A 1 712 ? -24.808 -26.216 -13.035 1.00 85.56 712 ASP A CA 1
ATOM 4986 C C . ASP A 1 712 ? -23.603 -26.844 -13.759 1.00 85.56 712 ASP A C 1
ATOM 4988 O O . ASP A 1 712 ? -22.787 -26.134 -14.350 1.00 85.56 712 ASP A O 1
ATOM 4992 N N . PRO A 1 713 ? -23.447 -28.180 -13.733 1.00 82.62 713 PRO A N 1
ATOM 4993 C CA . PRO A 1 713 ? -22.412 -28.865 -14.502 1.00 82.62 713 PRO A CA 1
ATOM 4994 C C . PRO A 1 713 ? -22.567 -28.694 -16.019 1.00 82.62 713 PRO A C 1
ATOM 4996 O O . PRO A 1 713 ? -21.621 -28.952 -16.763 1.00 82.62 713 PRO A O 1
ATOM 4999 N N . CYS A 1 714 ? -23.760 -28.338 -16.497 1.00 85.44 714 CYS A N 1
ATOM 5000 C CA . CYS A 1 714 ? -24.107 -28.201 -17.904 1.00 85.44 714 CYS A CA 1
ATOM 5001 C C . CYS A 1 714 ? -24.953 -26.934 -18.163 1.00 85.44 714 CYS A C 1
ATOM 5003 O O . CYS A 1 714 ? -26.026 -27.071 -18.737 1.00 85.44 714 CYS A O 1
ATOM 5005 N N . PRO A 1 715 ? -24.433 -25.706 -17.930 1.00 83.69 715 PRO A N 1
ATOM 5006 C CA . PRO A 1 715 ? -25.206 -24.444 -17.880 1.00 83.69 715 PRO A CA 1
ATOM 5007 C C . PRO A 1 715 ? -26.008 -24.051 -19.135 1.00 83.69 715 PRO A C 1
ATOM 5009 O O . PRO A 1 715 ? -26.634 -23.001 -19.203 1.00 83.69 715 PRO A O 1
ATOM 5012 N N . THR A 1 716 ? -25.887 -24.810 -20.222 1.00 86.06 716 THR A N 1
ATOM 5013 C CA . THR A 1 716 ? -26.520 -24.515 -21.516 1.00 86.06 716 THR A CA 1
ATOM 5014 C C . THR A 1 716 ? -27.432 -25.648 -22.001 1.00 86.06 716 THR A C 1
ATOM 5016 O O . THR A 1 716 ? -27.976 -25.564 -23.108 1.00 86.06 716 THR A O 1
ATOM 5019 N N . LEU A 1 717 ? -27.593 -26.713 -21.211 1.00 81.38 717 LEU A N 1
ATOM 5020 C CA . LEU A 1 717 ? -28.294 -27.946 -21.554 1.00 81.38 717 LEU A CA 1
ATOM 5021 C C . LEU A 1 717 ? -29.240 -28.398 -20.432 1.00 81.38 717 LEU A C 1
ATOM 5023 O O . LEU A 1 717 ? -28.897 -29.207 -19.575 1.00 81.38 717 LEU A O 1
ATOM 5027 N N . ALA A 1 718 ? -30.496 -27.981 -20.567 1.00 81.94 718 ALA A N 1
ATOM 5028 C CA . ALA A 1 718 ? -31.463 -28.106 -19.495 1.00 81.94 718 ALA A CA 1
ATOM 5029 C C . ALA A 1 718 ? -31.764 -29.543 -19.026 1.00 81.94 718 ALA A C 1
ATOM 5031 O O . ALA A 1 718 ? -32.224 -30.379 -19.810 1.00 81.94 718 ALA A O 1
ATOM 5032 N N . ASN A 1 719 ? -31.725 -29.757 -17.710 1.00 79.50 719 ASN A N 1
ATOM 5033 C CA . ASN A 1 719 ? -32.007 -30.978 -16.946 1.00 79.50 719 ASN A CA 1
ATOM 5034 C C . ASN A 1 719 ? -31.003 -32.104 -17.193 1.00 79.50 719 ASN A C 1
ATOM 5036 O O . ASN A 1 719 ? -31.385 -33.280 -17.150 1.00 79.50 719 ASN A O 1
ATOM 5040 N N . LEU A 1 720 ? -29.753 -31.759 -17.490 1.00 73.31 720 LEU A N 1
ATOM 5041 C CA . LEU A 1 720 ? -28.700 -32.737 -17.698 1.00 73.31 720 LEU A CA 1
ATOM 5042 C C . LEU A 1 720 ? -27.582 -32.569 -16.686 1.00 73.31 720 LEU A C 1
ATOM 5044 O O . LEU A 1 720 ? -27.026 -31.494 -16.512 1.00 73.31 720 LEU A O 1
ATOM 5048 N N . VAL A 1 721 ? -27.186 -33.686 -16.085 1.00 73.25 721 VAL A N 1
ATOM 5049 C CA . VAL A 1 721 ? -25.879 -33.795 -15.442 1.00 73.25 721 VAL A CA 1
ATOM 5050 C C . VAL A 1 721 ? -24.925 -34.585 -16.327 1.00 73.25 721 VAL A C 1
ATOM 5052 O O . VAL A 1 721 ? -25.331 -35.332 -17.223 1.00 73.25 721 VAL A O 1
ATOM 5055 N N . ASN A 1 722 ? -23.628 -34.446 -16.061 1.00 64.75 722 ASN A N 1
ATOM 5056 C CA . ASN A 1 722 ? -22.606 -35.136 -16.833 1.00 64.75 722 ASN A CA 1
ATOM 5057 C C . ASN A 1 722 ? -22.822 -36.670 -16.780 1.00 64.75 722 ASN A C 1
ATOM 5059 O O . ASN A 1 722 ? -22.810 -37.276 -15.704 1.00 64.75 722 ASN A O 1
ATOM 5063 N N . GLY A 1 723 ? -23.064 -37.288 -17.944 1.00 65.75 723 GLY A N 1
ATOM 5064 C CA . GLY A 1 723 ? -23.402 -38.713 -18.094 1.00 65.75 723 GLY A CA 1
ATOM 5065 C C . GLY A 1 723 ? -24.883 -39.043 -18.348 1.00 65.75 723 GLY A C 1
ATOM 5066 O O . GLY A 1 723 ? -25.195 -40.220 -18.563 1.00 65.75 723 GLY A O 1
ATOM 5067 N N . ASP A 1 724 ? -25.786 -38.057 -18.359 1.00 75.06 724 ASP A N 1
ATOM 5068 C CA . ASP A 1 724 ? -27.182 -38.256 -18.764 1.00 75.06 724 ASP A CA 1
ATOM 5069 C C . ASP A 1 724 ? -27.326 -38.468 -20.281 1.00 75.06 724 ASP A C 1
ATOM 5071 O O . ASP A 1 724 ? -26.620 -37.879 -21.099 1.00 75.06 724 ASP A O 1
ATOM 5075 N N . ALA A 1 725 ? -28.277 -39.322 -20.672 1.00 66.69 725 ALA A N 1
ATOM 5076 C CA . ALA A 1 725 ? -28.599 -39.558 -22.077 1.00 66.69 725 ALA A CA 1
ATOM 5077 C C . ALA A 1 725 ? -29.430 -38.390 -22.638 1.00 66.69 725 ALA A C 1
ATOM 5079 O O . ALA A 1 725 ? -30.607 -38.239 -22.296 1.00 66.69 725 ALA A O 1
ATOM 5080 N N . CYS A 1 726 ? -28.835 -37.581 -23.516 1.00 68.25 726 CYS A N 1
ATOM 5081 C CA . CYS A 1 726 ? -29.519 -36.545 -24.293 1.00 68.25 726 CYS A CA 1
ATOM 5082 C C . CYS A 1 726 ? -29.906 -37.018 -25.696 1.00 68.25 726 CYS A C 1
ATOM 5084 O O . CYS A 1 726 ? -29.243 -37.844 -26.319 1.00 68.25 726 CYS A O 1
ATOM 5086 N N . ASP A 1 727 ? -30.977 -36.424 -26.219 1.00 67.56 727 ASP A N 1
ATOM 5087 C CA . ASP A 1 727 ? -31.343 -36.507 -27.632 1.00 67.56 727 ASP A CA 1
ATOM 5088 C C . ASP A 1 727 ? -30.660 -35.348 -28.376 1.00 67.56 727 ASP A C 1
ATOM 5090 O O . ASP A 1 727 ? -31.011 -34.183 -28.183 1.00 67.56 727 ASP A O 1
ATOM 5094 N N . ASP A 1 728 ? -29.678 -35.660 -29.224 1.00 71.06 728 ASP A N 1
ATOM 5095 C CA . ASP A 1 728 ? -28.956 -34.690 -30.063 1.00 71.06 728 ASP A CA 1
ATOM 5096 C C . ASP A 1 728 ? -29.803 -34.176 -31.252 1.00 71.06 728 ASP A C 1
ATOM 5098 O O . ASP A 1 728 ? -29.325 -33.415 -32.100 1.00 71.06 728 ASP A O 1
ATOM 5102 N N . GLY A 1 729 ? -31.068 -34.603 -31.347 1.00 66.19 729 GLY A N 1
ATOM 5103 C CA . GLY A 1 729 ? -31.987 -34.264 -32.427 1.00 66.19 729 GLY A CA 1
ATOM 5104 C C . GLY A 1 729 ? -31.684 -34.983 -33.745 1.00 66.19 729 GLY A C 1
ATOM 5105 O O . GLY A 1 729 ? -32.319 -34.681 -34.765 1.00 66.19 729 GLY A O 1
ATOM 5106 N N . ASN A 1 730 ? -30.741 -35.932 -33.764 1.00 64.19 730 ASN A N 1
ATOM 5107 C CA . ASN A 1 730 ? -30.346 -36.688 -34.943 1.00 64.19 730 ASN A CA 1
ATOM 5108 C C . ASN A 1 730 ? -30.920 -38.116 -34.892 1.00 64.19 730 ASN A C 1
ATOM 5110 O O . ASN A 1 730 ? -30.478 -38.955 -34.117 1.00 64.19 730 ASN A O 1
ATOM 5114 N N . PRO A 1 731 ? -31.848 -38.492 -35.792 1.00 66.75 731 PRO A N 1
ATOM 5115 C CA . PRO A 1 731 ? -32.511 -39.79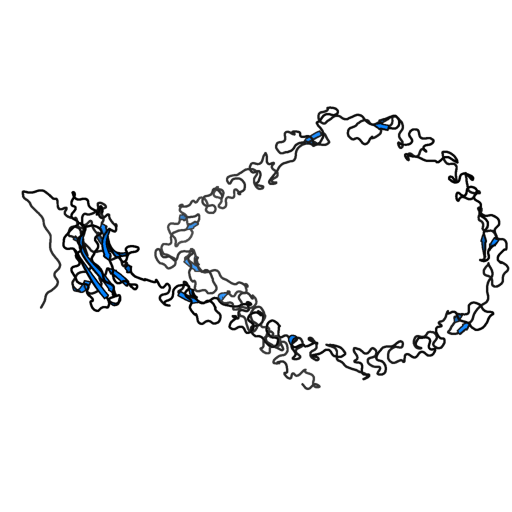8 -35.732 1.00 66.75 731 PRO A CA 1
ATOM 5116 C C . PRO A 1 731 ? -31.603 -41.008 -36.042 1.00 66.75 731 PRO A C 1
ATOM 5118 O O . PRO A 1 731 ? -32.106 -42.128 -36.135 1.00 66.75 731 PRO A O 1
ATOM 5121 N N . ASN A 1 732 ? -30.298 -40.805 -36.260 1.00 66.00 732 ASN A N 1
ATOM 5122 C CA . ASN A 1 732 ? -29.333 -41.847 -36.626 1.00 66.00 732 ASN A CA 1
ATOM 5123 C C . ASN A 1 732 ? -28.293 -42.157 -35.535 1.00 66.00 732 ASN A C 1
ATOM 5125 O O . ASN A 1 732 ? -27.406 -42.977 -35.781 1.00 66.00 732 ASN A O 1
ATOM 5129 N N . THR A 1 733 ? -28.378 -41.529 -34.367 1.00 60.22 733 THR A N 1
ATOM 5130 C CA . THR A 1 733 ? -27.493 -41.759 -33.216 1.00 60.22 733 THR A CA 1
ATOM 5131 C C . THR A 1 733 ? -28.285 -42.419 -32.077 1.00 60.22 733 THR A C 1
ATOM 5133 O O . THR A 1 733 ? -29.503 -42.279 -31.976 1.00 60.22 733 THR A O 1
ATOM 5136 N N . THR A 1 734 ? -27.619 -43.250 -31.268 1.00 54.09 734 THR A N 1
ATOM 5137 C CA . THR A 1 734 ? -28.196 -43.856 -30.055 1.00 54.09 734 THR A CA 1
ATOM 5138 C C . THR A 1 734 ? -27.202 -43.668 -28.917 1.00 54.09 734 THR A C 1
ATOM 5140 O O . THR A 1 734 ? -26.146 -44.307 -28.954 1.00 54.09 734 THR A O 1
ATOM 5143 N N . GLY A 1 735 ? -27.539 -42.798 -27.964 1.00 57.47 735 GLY A N 1
ATOM 5144 C CA . GLY A 1 735 ? -26.826 -42.543 -26.710 1.00 57.47 735 GLY A CA 1
ATOM 5145 C C . GLY A 1 735 ? -27.757 -42.796 -25.541 1.00 57.47 735 GLY A C 1
ATOM 5146 O O . GLY A 1 735 ? -28.901 -42.296 -25.621 1.00 57.47 735 GLY A O 1
#

Nearest PDB structures (foldseek):
  5k1v-assembly1_A  TM=2.001E-01  e=2.445E-01  Homo sapiens
  5ab0-assembly1_A  TM=2.114E-01  e=4.776E-01  Homo sapiens
  5cu5-assembly2_B  TM=1.801E-01  e=6.093E-01  Homo sapiens
  3se6-assembly1_A  TM=1.958E-01  e=1.054E+00  Homo sapiens
  5cu5-assembly1_A  TM=1.572E-01  e=4.229E-01  Homo sapiens

Sequence (735 aa):
MKYGNTKRCRSLLLGLAFTLGGGLATAQSIDPVVVTSMDIDLIQVPNQNRMAVKMRINNTDPVGYGGIVNTSFYIRWLTSSGATLGPRVNACTDGFNITNLTPVTDFGDGYTYRFYTSDNTGMYWDPNNHDDCLVPWFADGQWVTLFEIPVNNVSSCVEFQITNEGLAQQEGQEYYASAGGVELTGTVEPTVVQLGNCVVVDCPGLGLNIGDPCSDGDACTTGDAVTPSCECAGTFQDADGDLTCDANDGCPNDPNKVAAGVCGCGVADVDADSDGVYTCQGDLCDNDPLKTTPGACGCGVPDTDTDNDGTANCNDGCPNDPNKIAVGICGCGVADTDTDADGTADCVDPCPALANLENGDACDDGNPNTIGDVVTNCICAGSLPDDCEGVPGGPAQPGTGCDDNNACTINDLYDLNCNCAGTFQDTDSDGTCDANDGCPNDPNKIAAGICGCGVADTDTDADGTADCVDPCPALANLENGDACDDGNPNTTGDVVTNCICAGTLADDCEGVPGGPAQPGTSCDDNDACTINDVYDVNCNCAGTFQDTDGDLTCDANDGCPNDPDKIAAGICGCGVADTDTDADGMADCVDPCPALANLENGDACDDGNPNTTGDVVTNCICAGTLANDCEGVPGGPAQPGTSCDDNDACTINDLYDVNCNCAGTFEDTDGDGTCDANDGCPNDPDKVAAGICGCGIPDTDTDADGTADCVDPCPTLANLVNGDACDDGNPNTTG

Solvent-accessible surface area (backbone atoms only — not comparable to full-atom values): 43609 Å² total; per-residue (Å²): 132,88,85,80,93,82,91,84,90,85,90,85,86,86,88,86,85,90,85,90,90,76,85,84,76,76,78,75,78,73,64,84,83,37,64,78,31,38,31,38,41,43,42,69,38,84,99,49,65,32,36,32,40,30,38,28,46,36,50,80,54,86,75,46,58,86,36,60,28,42,40,36,40,34,44,39,31,56,49,88,59,64,56,43,79,53,71,76,44,62,82,30,92,86,52,67,60,68,42,71,84,51,73,79,42,70,82,82,81,58,40,27,36,39,49,40,37,29,78,74,52,46,58,73,85,62,95,86,70,95,74,73,68,92,71,76,56,59,39,62,70,40,77,43,76,66,36,32,35,40,52,42,62,58,81,46,60,40,56,34,33,66,52,66,67,68,70,34,61,78,76,74,53,48,60,35,36,19,50,84,84,46,84,36,46,54,54,70,48,88,44,68,28,75,44,49,63,64,76,80,53,73,20,72,92,76,75,39,38,67,66,38,79,51,73,64,82,59,73,41,38,49,81,22,20,24,38,96,87,61,44,53,47,47,48,78,39,51,76,50,68,62,84,51,28,43,73,77,26,61,21,52,73,24,58,90,35,66,50,29,78,88,53,36,64,84,41,79,81,46,46,74,45,66,65,82,58,34,47,81,78,61,34,67,16,58,75,20,58,89,38,63,53,58,48,95,47,35,58,80,41,78,68,50,44,78,51,70,67,82,53,33,36,82,74,23,57,20,51,74,34,61,88,38,64,50,32,71,89,50,36,65,89,43,80,72,49,45,76,49,70,56,83,51,36,46,83,76,34,91,32,55,75,43,61,86,45,50,72,68,36,78,48,80,63,82,58,92,82,43,50,75,24,26,19,53,89,79,41,56,45,56,42,84,74,64,30,60,84,73,38,78,74,56,88,54,53,63,71,41,82,49,80,63,87,49,86,53,40,51,82,30,30,22,37,93,83,49,46,55,46,49,50,77,47,50,81,50,67,61,83,53,32,50,91,76,31,64,30,62,76,37,58,89,34,65,50,38,75,90,64,36,74,93,44,83,72,52,41,75,42,69,59,84,52,36,44,93,79,40,96,35,53,76,43,59,86,46,55,74,71,36,78,48,77,61,83,54,91,60,41,48,81,22,33,18,55,89,78,39,55,48,55,43,75,46,61,27,61,84,70,38,72,76,50,86,49,43,64,71,37,80,49,79,60,85,54,75,44,39,48,83,20,22,21,39,96,84,49,48,52,47,46,47,78,42,50,77,48,67,64,85,50,30,40,76,76,28,62,20,53,75,26,56,90,36,69,49,31,78,89,52,37,63,84,43,77,73,49,45,76,48,69,63,81,49,34,42,81,78,31,86,21,46,79,42,62,88,45,47,74,70,37,78,50,77,60,83,52,92,68,40,47,80,24,27,18,51,93,67,39,56,44,43,50,55,77,33,22,61,84,66,38,72,83,46,86,47,38,65,76,31,80,52,79,60,84,50,72,42,35,48,83,21,22,20,37,93,84,47,47,51,47,43,48,78,42,45,78,47,67,63,81,53,28,38,75,73,23,62,20,46,75,25,57,90,36,63,48,27,75,89,51,37,63,85,40,78,71,49,44,74,43,69,61,82,51,36,39,79,79,30,89,39,42,75,44,62,85,43,56,93,88,60,75,65,84,89,83,53,97,87,69,88,106

Mean predicted aligned error: 24.58 Å

pLDDT: mean 77.55, std 13.53, range [27.89, 92.31]

Foldseek 3Di:
DDDDDDDDDDDDDDDDDDDDDDDDPPLPPDPVQWWAFKEWEWADDPPALKIWIKMAIATDDQPFAFWWFKWKFKKKKFPVQPKDKDDWAFQFPLAFDKDQPDDFDDPPPRMIMTMIIGDGDISDDDPPDDPGDPPPGRGHGDMDTRIMIRMPSQADKMKMAIDCDDCCPVVVHHTWIDGSRDIHHDHRPGDIDIDHPPDPALQPVVSHHFFCADDPPDPQFPSWTQHNVRHTGGHGAQQCPLPQRCRQACASNANVGSHQPPLGGPDDQDQQCPLPQGVSNQQPQSNASVGSAQDLLGHPDDQDQQCPLPHRCNQACASNASVGSRLEPQGGPDDQDQQCPQPHGPNGDCQSNDRPADFFDFDCLPDPQFDRWTAHSNDTDGHADAALVGHRDDDQAFFAADPPPDPQFPGWTQHNNRDTGGHGAQQCPLPDRCVQACPSNQSVHSHQPPVGGPDDQDQQCPQVHGPVGDPQSNHRPADFFDFDDLPDPQFPGWTQHPNDTDGHGDAALVRHGPDDQHFADFDPLPDPQFPRWTQHNVRHTGGDGAQQCPLPDRCSQACASNANVGSHQPPQGGPDDQPQQCPLPHGPNGDCASNDRPAHFFDADCLVAPQFPPFTQHSNDTDGHGCAALVRHGVDPRHFQDADCLVDQQFPRFGQHSNSRTGGHGAQQCPLPDGPSQACASNANVGSHLPPQGGPDDQDQQCPQPHGPNRACCSNDHPDDPPDDDDPVDPPDDD